Protein AF-A0A350X6A1-F1 (afdb_monomer_lite)

Sequence (383 aa):
MIKRVPILPIALLICQPALAQTPIDPLRLPEEERGSYIYTFGVNYIPDGREGFDFDREGIPFNFETFNQLINLSVSGSYSFSRNLGISVNVNPNLFIGRQKRDFTDRTETLTETNSDIGAGLSVEYRPDPGSTLDPRFSIGVAYPWTMTVQGQASLIRDPVIVLASLGYAQPLDSANSSLNLGLGAGFVANERVSFSASANYGIPIGDTNLPVTSLSFRTGYNLDDKGNQDIGLRTTLSMRGGDTRLGVGIEWGGRGIVGAQRQRTEDNNTTSAIPSQPINGATNTTEKPPSNSSATSTQLTTKEPNSSSVIGSQPNTINGNISDNNVLTGNSNAAIQQLYQRLQEKDVQIEILQQQIRELQQSIEKLRCQLPENQINCQKVP

Structure (mmCIF, N/CA/C/O backbone):
data_AF-A0A350X6A1-F1
#
_entry.id   AF-A0A350X6A1-F1
#
loop_
_atom_site.group_PDB
_atom_site.id
_atom_site.type_symbol
_atom_site.label_atom_id
_atom_site.label_alt_id
_atom_site.label_comp_id
_atom_site.label_asym_id
_atom_site.label_entity_id
_atom_site.label_seq_id
_atom_site.pdbx_PDB_ins_code
_atom_site.Cartn_x
_atom_site.Cartn_y
_atom_site.Cartn_z
_atom_site.occupancy
_atom_site.B_iso_or_equiv
_atom_site.auth_seq_id
_atom_site.auth_comp_id
_atom_site.auth_asym_id
_atom_site.auth_atom_id
_atom_site.pdbx_PDB_model_num
ATOM 1 N N . MET A 1 1 ? 29.279 28.019 -32.515 1.00 38.66 1 MET A N 1
ATOM 2 C CA . MET A 1 1 ? 29.285 27.786 -31.053 1.00 38.66 1 MET A CA 1
ATOM 3 C C . MET A 1 1 ? 27.852 27.909 -30.552 1.00 38.66 1 MET A C 1
ATOM 5 O O . MET A 1 1 ? 27.390 29.011 -30.301 1.00 38.66 1 MET A O 1
ATOM 9 N N . ILE A 1 2 ? 27.110 26.800 -30.520 1.00 32.91 2 ILE A N 1
ATOM 10 C CA . ILE A 1 2 ? 25.712 26.764 -30.069 1.00 32.91 2 ILE A CA 1
ATOM 11 C C . ILE A 1 2 ? 25.664 25.858 -28.841 1.00 32.91 2 ILE A C 1
ATOM 13 O O . ILE A 1 2 ? 26.086 24.703 -28.897 1.00 32.91 2 ILE A O 1
ATOM 17 N N . LYS A 1 3 ? 25.209 26.448 -27.730 1.00 38.09 3 LYS A N 1
ATOM 18 C CA . LYS A 1 3 ? 24.926 25.831 -26.429 1.00 38.09 3 LYS A CA 1
ATOM 19 C C . LYS A 1 3 ? 24.193 24.498 -26.604 1.00 38.09 3 LYS A C 1
ATOM 21 O O . LYS A 1 3 ? 23.094 24.480 -27.149 1.00 38.09 3 LYS A O 1
ATOM 26 N N . ARG A 1 4 ? 24.752 23.409 -26.070 1.00 28.80 4 ARG A N 1
ATOM 27 C CA . ARG A 1 4 ? 23.989 22.191 -25.773 1.00 28.80 4 ARG A CA 1
ATOM 28 C C . ARG A 1 4 ? 23.647 22.202 -24.288 1.00 28.80 4 ARG A C 1
ATOM 30 O O . ARG A 1 4 ? 24.517 22.035 -23.441 1.00 28.80 4 ARG A O 1
ATOM 37 N N . VAL A 1 5 ? 22.378 22.480 -24.009 1.00 29.59 5 VAL A N 1
ATOM 38 C CA . VAL A 1 5 ? 21.734 22.223 -22.719 1.00 29.59 5 VAL A CA 1
ATOM 39 C C . VAL A 1 5 ? 21.718 20.701 -22.534 1.00 29.59 5 VAL A C 1
ATOM 41 O O . VAL A 1 5 ? 21.298 20.008 -23.465 1.00 29.59 5 VAL A O 1
ATOM 44 N N . PRO A 1 6 ? 22.201 20.146 -21.412 1.00 31.81 6 PRO A N 1
ATOM 45 C CA . PRO A 1 6 ? 22.059 18.722 -21.163 1.00 31.81 6 PRO A CA 1
ATOM 46 C C . PRO A 1 6 ? 20.571 18.405 -20.996 1.00 31.81 6 PRO A C 1
ATOM 48 O O . PRO A 1 6 ? 19.894 18.950 -20.126 1.00 31.81 6 PRO A O 1
ATOM 51 N N . ILE A 1 7 ? 20.069 17.544 -21.880 1.00 32.41 7 ILE A N 1
ATOM 52 C CA . ILE A 1 7 ? 18.757 16.916 -21.772 1.00 32.41 7 ILE A CA 1
ATOM 53 C C . ILE A 1 7 ? 18.782 16.088 -20.487 1.00 32.41 7 ILE A C 1
ATOM 55 O O . ILE A 1 7 ? 19.495 15.089 -20.389 1.00 32.41 7 ILE A O 1
ATOM 59 N N . LEU A 1 8 ? 18.044 16.577 -19.495 1.00 25.52 8 LEU A N 1
ATOM 60 C CA . LEU A 1 8 ? 17.702 15.891 -18.259 1.00 25.52 8 LEU A CA 1
ATOM 61 C C . LEU A 1 8 ? 17.105 14.520 -18.632 1.00 25.52 8 LEU A C 1
ATOM 63 O O . LEU A 1 8 ? 16.112 14.497 -19.367 1.00 25.52 8 LEU A O 1
ATOM 67 N N . PRO A 1 9 ? 17.654 13.375 -18.192 1.00 34.06 9 PRO A N 1
ATOM 68 C CA . PRO A 1 9 ? 16.885 12.148 -18.257 1.00 34.06 9 PRO A CA 1
ATOM 69 C C . PRO A 1 9 ? 15.697 12.329 -17.312 1.00 34.06 9 PRO A C 1
ATOM 71 O O . PRO A 1 9 ? 15.865 12.632 -16.131 1.00 34.06 9 PRO A O 1
ATOM 74 N N . ILE A 1 10 ? 14.496 12.206 -17.869 1.00 32.31 10 ILE A N 1
ATOM 75 C CA . ILE A 1 10 ? 13.237 12.128 -17.137 1.00 32.31 10 ILE A CA 1
ATOM 76 C C . ILE A 1 10 ? 13.318 10.856 -16.288 1.00 32.31 10 ILE A C 1
ATOM 78 O O . ILE A 1 10 ? 12.941 9.769 -16.718 1.00 32.31 10 ILE A O 1
ATOM 82 N N . ALA A 1 11 ? 13.879 10.985 -15.088 1.00 26.45 11 ALA A N 1
ATOM 83 C CA . ALA A 1 11 ? 13.626 10.071 -13.995 1.00 26.45 11 ALA A CA 1
ATOM 84 C C . ALA A 1 11 ? 12.170 10.316 -13.601 1.00 26.45 11 ALA A C 1
ATOM 86 O O . ALA A 1 11 ? 11.858 11.220 -12.825 1.00 26.45 11 ALA A O 1
ATOM 87 N N . LEU A 1 12 ? 11.267 9.568 -14.233 1.00 26.41 12 LEU A N 1
ATOM 88 C CA . LEU A 1 12 ? 9.874 9.492 -13.835 1.00 26.41 12 LEU A CA 1
ATOM 89 C C . LEU A 1 12 ? 9.858 8.800 -12.465 1.00 26.41 12 LEU A C 1
ATOM 91 O O . LEU A 1 12 ? 9.715 7.584 -12.363 1.00 26.41 12 LEU A O 1
ATOM 95 N N . LEU A 1 13 ? 10.106 9.576 -11.408 1.00 27.39 13 LEU A N 1
ATOM 96 C CA . LEU A 1 13 ? 9.878 9.163 -10.035 1.00 27.39 13 LEU A CA 1
ATOM 97 C C . LEU A 1 13 ? 8.402 8.793 -9.939 1.00 27.39 13 LEU A C 1
ATOM 99 O O . LEU A 1 13 ? 7.516 9.646 -9.979 1.00 27.39 13 LEU A O 1
ATOM 103 N N . ILE A 1 14 ? 8.143 7.492 -9.850 1.00 30.75 14 ILE A N 1
ATOM 104 C CA . ILE A 1 14 ? 6.834 6.933 -9.537 1.00 30.75 14 ILE A CA 1
ATOM 105 C C . ILE A 1 14 ? 6.593 7.206 -8.047 1.00 30.75 14 ILE A C 1
ATOM 107 O O . ILE A 1 14 ? 6.605 6.305 -7.215 1.00 30.75 14 ILE A O 1
ATOM 111 N N . CYS A 1 15 ? 6.393 8.473 -7.696 1.00 28.50 15 CYS A N 1
ATOM 112 C CA . CYS A 1 15 ? 5.805 8.850 -6.424 1.00 28.50 15 CYS A CA 1
ATOM 113 C C . CYS A 1 15 ? 4.325 8.507 -6.514 1.00 28.50 15 CYS A C 1
ATOM 115 O O . CYS A 1 15 ? 3.530 9.229 -7.114 1.00 28.50 15 CYS A O 1
ATOM 117 N N . GLN A 1 16 ? 3.953 7.340 -5.993 1.00 35.22 16 GLN A N 1
ATOM 118 C CA . GLN A 1 16 ? 2.545 7.026 -5.825 1.00 35.22 16 GLN A CA 1
ATOM 119 C C . GLN A 1 16 ? 1.976 7.939 -4.729 1.00 35.22 16 GLN A C 1
ATOM 121 O O . GLN A 1 16 ? 2.474 7.892 -3.606 1.00 35.22 16 GLN A O 1
ATOM 126 N N . PRO A 1 17 ? 0.899 8.703 -4.982 1.00 31.36 17 PRO A N 1
ATOM 127 C CA . PRO A 1 17 ? 0.221 9.484 -3.945 1.00 31.36 17 PRO A CA 1
ATOM 128 C C . PRO A 1 17 ? -0.572 8.612 -2.944 1.00 31.36 17 PRO A C 1
ATOM 130 O O . PRO A 1 17 ? -1.414 9.115 -2.207 1.00 31.36 17 PRO A O 1
ATOM 133 N N . ALA A 1 18 ? -0.299 7.303 -2.870 1.00 38.00 18 ALA A N 1
ATOM 134 C CA . ALA A 1 18 ? -0.930 6.372 -1.933 1.00 38.00 18 ALA A CA 1
ATOM 135 C C . ALA A 1 18 ? -0.368 6.468 -0.496 1.00 38.00 18 ALA A C 1
ATOM 137 O O . ALA A 1 18 ? -0.810 5.745 0.390 1.00 38.00 18 ALA A O 1
ATOM 138 N N . LEU A 1 19 ? 0.605 7.352 -0.243 1.00 41.72 19 LEU A N 1
ATOM 139 C CA . LEU A 1 19 ? 1.431 7.348 0.971 1.00 41.72 19 LEU A CA 1
ATOM 140 C C . LEU A 1 19 ? 0.752 7.850 2.257 1.00 41.72 19 LEU A C 1
ATOM 142 O O . LEU A 1 19 ? 1.356 7.720 3.317 1.00 41.72 19 LEU A O 1
ATOM 146 N N . ALA A 1 20 ? -0.474 8.374 2.195 1.00 31.67 20 ALA A N 1
ATOM 147 C CA . ALA A 1 20 ? -1.267 8.721 3.385 1.00 31.67 20 ALA A CA 1
ATOM 148 C C . ALA A 1 20 ? -2.629 8.007 3.450 1.00 31.67 20 ALA A C 1
ATOM 150 O O . ALA A 1 20 ? -3.416 8.267 4.359 1.00 31.67 20 ALA A O 1
ATOM 151 N N . GLN A 1 21 ? -2.910 7.087 2.520 1.00 43.50 21 GLN A N 1
ATOM 152 C CA . GLN A 1 21 ? -4.061 6.200 2.666 1.00 43.50 21 GLN A CA 1
ATOM 153 C C . GLN A 1 21 ? -3.666 5.057 3.587 1.00 43.50 21 GLN A C 1
ATOM 155 O O . GLN A 1 21 ? -2.701 4.335 3.328 1.00 43.50 21 GLN A O 1
ATOM 160 N N . THR A 1 22 ? -4.413 4.894 4.674 1.00 51.16 22 THR A N 1
ATOM 161 C CA . THR A 1 22 ? -4.293 3.693 5.488 1.00 51.16 22 THR A CA 1
ATOM 162 C C . THR A 1 22 ? -4.643 2.494 4.602 1.00 51.16 22 THR A C 1
ATOM 164 O O . THR A 1 22 ? -5.675 2.514 3.922 1.00 51.16 22 THR A O 1
ATOM 167 N N . PRO A 1 23 ? -3.785 1.456 4.535 1.00 50.38 23 PRO A N 1
ATOM 168 C CA . PRO A 1 23 ? -4.122 0.246 3.808 1.00 50.38 23 PRO A CA 1
ATOM 169 C C . PRO A 1 23 ? -5.481 -0.270 4.277 1.00 50.38 23 PRO A C 1
ATOM 171 O O . PRO A 1 23 ? -5.715 -0.412 5.478 1.00 50.38 23 PRO A O 1
ATOM 174 N N . ILE A 1 24 ? -6.375 -0.535 3.325 1.00 51.38 24 ILE A N 1
ATOM 175 C CA . ILE A 1 24 ? -7.687 -1.108 3.614 1.00 51.38 24 ILE A CA 1
ATOM 176 C C . ILE A 1 24 ? -7.460 -2.520 4.147 1.00 51.38 24 ILE A C 1
ATOM 178 O O . ILE A 1 24 ? -7.154 -3.442 3.384 1.00 51.38 24 ILE A O 1
ATOM 182 N N . ASP A 1 25 ? -7.597 -2.678 5.458 1.00 58.38 25 ASP A N 1
ATOM 183 C CA . ASP A 1 25 ? -7.639 -3.972 6.119 1.00 58.38 25 ASP A CA 1
ATOM 184 C C . ASP A 1 25 ? -9.021 -4.149 6.758 1.00 58.38 25 ASP A C 1
ATOM 186 O O . ASP A 1 25 ? -9.282 -3.580 7.820 1.00 58.38 25 ASP A O 1
ATOM 190 N N . PRO A 1 26 ? -9.928 -4.915 6.126 1.00 54.31 26 PRO A N 1
ATOM 191 C CA . PRO A 1 26 ? -11.288 -5.108 6.625 1.00 54.31 26 PRO A CA 1
ATOM 192 C C . PRO A 1 26 ? -11.324 -5.869 7.960 1.00 54.31 26 PRO A C 1
ATOM 194 O O . PRO A 1 26 ? -12.381 -5.980 8.562 1.00 54.31 26 PRO A O 1
ATOM 197 N N . LEU A 1 27 ? -10.187 -6.389 8.435 1.00 56.50 27 LEU A N 1
ATOM 198 C CA . LEU A 1 27 ? -10.055 -7.071 9.723 1.00 56.50 27 LEU A CA 1
ATOM 199 C C . LEU A 1 27 ? -9.595 -6.144 10.862 1.00 56.50 27 LEU A C 1
ATOM 201 O O . LEU A 1 27 ? -9.400 -6.604 11.994 1.00 56.50 27 LEU A O 1
ATOM 205 N N . ARG A 1 28 ? -9.416 -4.839 10.607 1.00 58.69 28 ARG A N 1
ATOM 206 C CA . ARG A 1 28 ? -9.297 -3.860 11.695 1.00 58.69 28 ARG A CA 1
ATOM 207 C C . ARG A 1 28 ? -10.612 -3.853 12.473 1.00 58.69 28 ARG A C 1
ATOM 209 O O . ARG A 1 28 ? -11.666 -3.544 11.929 1.00 58.69 28 ARG A O 1
ATOM 216 N N . LEU A 1 29 ? -10.533 -4.258 13.741 1.00 56.53 29 LEU A N 1
ATOM 217 C CA . LEU A 1 29 ? -11.692 -4.361 14.619 1.00 56.53 29 LEU A CA 1
ATOM 218 C C . LEU A 1 29 ? -12.377 -2.987 14.784 1.00 56.53 29 LEU A C 1
ATOM 220 O O . LEU A 1 29 ? -11.699 -1.959 14.840 1.00 56.53 29 LEU A O 1
ATOM 224 N N . PRO A 1 30 ? -13.711 -2.967 14.916 1.00 50.19 30 PRO A N 1
ATOM 225 C CA . PRO A 1 30 ? -14.491 -1.752 15.173 1.00 50.19 30 PRO A CA 1
ATOM 226 C C . PRO A 1 30 ? -14.257 -1.163 16.576 1.00 50.19 30 PRO A C 1
ATOM 228 O O . PRO A 1 30 ? -14.405 0.046 16.771 1.00 50.19 30 PRO A O 1
ATOM 231 N N . GLU A 1 31 ? -13.871 -1.969 17.567 1.00 56.78 31 GLU A N 1
ATOM 232 C CA . GLU A 1 31 ? -13.735 -1.522 18.958 1.00 56.78 31 GLU A CA 1
ATOM 233 C C . GLU A 1 31 ? -12.305 -1.065 19.267 1.00 56.78 31 GLU A C 1
ATOM 235 O O . GLU A 1 31 ? -11.496 -1.766 19.869 1.00 56.78 31 GLU A O 1
ATOM 240 N N . GLU A 1 32 ? -11.993 0.156 18.837 1.00 68.06 32 GLU A N 1
ATOM 241 C CA . GLU A 1 32 ? -10.807 0.878 19.296 1.00 68.06 32 GLU A CA 1
ATOM 242 C C . GLU A 1 32 ? -11.160 1.623 20.584 1.00 68.06 32 GLU A C 1
ATOM 244 O O . GLU A 1 32 ? -11.843 2.655 20.587 1.00 68.06 32 GLU A O 1
ATOM 249 N N . GLU A 1 33 ? -10.746 1.055 21.710 1.00 79.31 33 GLU A N 1
ATOM 250 C CA . GLU A 1 33 ? -10.874 1.711 23.001 1.00 79.31 33 GLU A CA 1
ATOM 251 C C . GLU A 1 33 ? -9.844 2.831 23.161 1.00 79.31 33 GLU A C 1
ATOM 253 O O . GLU A 1 33 ? -8.812 2.890 22.492 1.00 79.31 33 GLU A O 1
ATOM 258 N N . ARG A 1 34 ? -10.104 3.745 24.097 1.00 86.94 34 ARG A N 1
ATOM 259 C CA . ARG A 1 34 ? -9.129 4.778 24.444 1.00 86.94 34 ARG A CA 1
ATOM 260 C C . ARG A 1 34 ? -7.802 4.125 24.840 1.00 86.94 34 ARG A C 1
ATOM 262 O O . ARG A 1 34 ? -7.763 3.317 25.761 1.00 86.94 34 ARG A O 1
ATOM 269 N N . GLY A 1 35 ? -6.723 4.551 24.193 1.00 87.19 35 GLY A N 1
ATOM 270 C CA . GLY A 1 35 ? -5.387 4.014 24.424 1.00 87.19 35 GLY A CA 1
ATOM 271 C C . GLY A 1 35 ? -5.057 2.792 23.572 1.00 87.19 35 GLY A C 1
ATOM 272 O O . GLY A 1 35 ? -3.969 2.240 23.747 1.00 87.19 35 GLY A O 1
ATOM 273 N N . SER A 1 36 ? -5.939 2.362 22.661 1.00 89.44 36 SER A N 1
ATOM 274 C CA . SER A 1 36 ? -5.598 1.302 21.719 1.00 89.44 36 SER A CA 1
ATOM 275 C C . SER A 1 36 ? -4.490 1.750 20.773 1.00 89.44 36 SER A C 1
ATOM 277 O O . SER A 1 36 ? -4.488 2.880 20.281 1.00 89.44 36 SER A O 1
ATOM 279 N N . TYR A 1 37 ? -3.556 0.848 20.504 1.00 91.06 37 TYR A N 1
ATOM 280 C CA . TYR A 1 37 ? -2.517 1.034 19.508 1.00 91.06 37 TYR A CA 1
ATOM 281 C C . TYR A 1 37 ? -2.453 -0.171 18.580 1.00 91.06 37 TYR A C 1
ATOM 283 O O . TYR A 1 37 ? -2.750 -1.298 18.981 1.00 91.06 37 TYR A O 1
ATOM 291 N N . ILE A 1 38 ? -2.041 0.083 17.344 1.00 90.50 38 ILE A N 1
ATOM 292 C CA . ILE A 1 38 ? -1.757 -0.935 16.335 1.00 90.50 38 ILE A CA 1
ATOM 293 C C . ILE A 1 38 ? -0.423 -0.568 15.706 1.00 90.50 38 ILE A C 1
ATOM 295 O O . ILE A 1 38 ? -0.179 0.604 15.432 1.00 90.50 38 ILE A O 1
ATOM 299 N N . TYR A 1 39 ? 0.434 -1.547 15.463 1.00 92.94 39 TYR A N 1
ATOM 300 C CA . TYR A 1 39 ? 1.634 -1.374 14.660 1.00 92.94 39 TYR A CA 1
ATOM 301 C C . TYR A 1 39 ? 1.718 -2.469 13.606 1.00 92.94 39 TYR A C 1
ATOM 303 O O . TYR A 1 39 ? 1.189 -3.568 13.777 1.00 92.94 39 TYR A O 1
ATOM 311 N N . THR A 1 40 ? 2.381 -2.167 12.498 1.00 93.06 40 THR A N 1
ATOM 312 C CA . THR A 1 40 ? 2.631 -3.135 11.433 1.00 93.06 40 THR A CA 1
ATOM 313 C C . THR A 1 40 ? 3.986 -2.863 10.810 1.00 93.06 40 THR A C 1
ATOM 315 O O . THR A 1 40 ? 4.277 -1.742 10.392 1.00 93.06 40 THR A O 1
ATOM 318 N N . PHE A 1 41 ? 4.800 -3.905 10.744 1.00 96.12 41 PHE A N 1
ATOM 319 C CA . PHE A 1 41 ? 6.013 -3.967 9.949 1.00 96.12 41 PHE A CA 1
ATOM 320 C C . PHE A 1 41 ? 5.737 -4.825 8.717 1.00 96.12 41 PHE A C 1
ATOM 322 O O . PHE A 1 41 ? 5.071 -5.850 8.822 1.00 96.12 41 PHE A O 1
ATOM 329 N N . GLY A 1 42 ? 6.245 -4.439 7.557 1.00 95.56 42 GLY A N 1
ATOM 330 C CA . GLY A 1 42 ? 6.026 -5.180 6.326 1.00 95.56 42 GLY A CA 1
ATOM 331 C C . GLY A 1 42 ? 7.202 -5.086 5.374 1.00 95.56 42 GLY A C 1
ATOM 332 O O . GLY A 1 42 ? 7.925 -4.089 5.344 1.00 95.56 42 GLY A O 1
ATOM 333 N N . VAL A 1 43 ? 7.376 -6.145 4.594 1.00 96.75 43 VAL A N 1
ATOM 334 C CA . VAL A 1 43 ? 8.306 -6.208 3.468 1.00 96.75 43 VAL A CA 1
ATOM 335 C C . VAL A 1 43 ? 7.530 -6.725 2.275 1.00 96.75 43 VAL A C 1
ATOM 337 O O . VAL A 1 43 ? 6.910 -7.780 2.362 1.00 96.75 43 VAL A O 1
ATOM 340 N N . ASN A 1 44 ? 7.567 -6.003 1.165 1.00 94.94 44 ASN A N 1
ATOM 341 C CA . ASN A 1 44 ? 6.884 -6.360 -0.068 1.00 94.94 44 ASN A CA 1
ATOM 342 C C . ASN A 1 44 ? 7.875 -6.365 -1.232 1.00 94.94 44 ASN A C 1
ATOM 344 O O . ASN A 1 44 ? 8.683 -5.448 -1.374 1.00 94.94 44 ASN A O 1
ATOM 348 N N . TYR A 1 45 ? 7.800 -7.396 -2.064 1.00 96.25 45 TYR A N 1
ATOM 349 C CA . TYR A 1 45 ? 8.639 -7.591 -3.236 1.00 96.25 45 TYR A CA 1
ATOM 350 C C . TYR A 1 45 ? 7.765 -7.652 -4.485 1.00 96.25 45 TYR A C 1
ATOM 352 O O . TYR A 1 45 ? 6.860 -8.482 -4.582 1.00 96.25 45 TYR A O 1
ATOM 360 N N . ILE A 1 46 ? 8.037 -6.763 -5.436 1.00 95.75 46 ILE A N 1
ATOM 361 C CA . ILE A 1 46 ? 7.311 -6.643 -6.700 1.00 95.75 46 ILE A CA 1
ATOM 362 C C . ILE A 1 46 ? 8.332 -6.785 -7.836 1.00 95.75 46 ILE A C 1
ATOM 364 O O . ILE A 1 46 ? 9.003 -5.804 -8.179 1.00 95.75 46 ILE A O 1
ATOM 368 N N . PRO A 1 47 ? 8.503 -7.993 -8.398 1.00 94.69 47 PRO A N 1
ATOM 369 C CA . PRO A 1 47 ? 9.263 -8.173 -9.622 1.00 94.69 47 PRO A CA 1
ATOM 370 C C . PRO A 1 47 ? 8.465 -7.671 -10.830 1.00 94.69 47 PRO A C 1
ATOM 372 O O . PRO A 1 47 ? 7.239 -7.773 -10.882 1.00 94.69 47 PRO A O 1
ATOM 375 N N . ASP A 1 48 ? 9.179 -7.158 -11.821 1.00 93.00 48 ASP A N 1
ATOM 376 C CA . ASP A 1 48 ? 8.629 -6.758 -13.111 1.00 93.00 48 ASP A CA 1
ATOM 377 C C . ASP A 1 48 ? 9.638 -7.096 -14.211 1.00 93.00 48 ASP A C 1
ATOM 379 O O . ASP A 1 48 ? 10.851 -7.001 -14.013 1.00 93.00 48 ASP A O 1
ATOM 383 N N . GLY A 1 49 ? 9.144 -7.532 -15.361 1.00 91.81 49 GLY A N 1
ATOM 384 C CA . GLY A 1 49 ? 9.962 -8.049 -16.445 1.00 91.81 49 GLY A CA 1
ATOM 385 C C . GLY A 1 49 ? 9.370 -7.653 -17.782 1.00 91.81 49 GLY A C 1
ATOM 386 O O . GLY A 1 49 ? 8.166 -7.780 -17.991 1.00 91.81 49 GLY A O 1
ATOM 387 N N . ARG A 1 50 ? 10.213 -7.172 -18.690 1.00 92.25 50 ARG A N 1
ATOM 388 C CA . ARG A 1 50 ? 9.800 -6.844 -20.054 1.00 92.25 50 ARG A CA 1
ATOM 389 C C . ARG A 1 50 ? 10.901 -7.181 -21.036 1.00 92.25 50 ARG A C 1
ATOM 391 O O . ARG A 1 50 ? 12.074 -6.936 -20.767 1.00 92.25 50 ARG A O 1
ATOM 398 N N . GLU A 1 51 ? 10.500 -7.651 -22.198 1.00 94.62 51 GLU A N 1
ATOM 399 C CA . GLU A 1 51 ? 11.374 -7.812 -23.347 1.00 94.62 51 GLU A CA 1
ATOM 400 C C . GLU A 1 51 ? 10.840 -6.994 -24.514 1.00 94.62 51 GLU A C 1
ATOM 402 O O . GLU A 1 51 ? 9.655 -6.650 -24.569 1.00 94.62 51 GLU A O 1
ATOM 407 N N . GLY A 1 52 ? 11.723 -6.637 -25.430 1.00 94.56 52 GLY A N 1
ATOM 408 C CA . GLY A 1 52 ? 11.321 -5.886 -26.599 1.00 94.56 52 GLY A CA 1
ATOM 409 C C . GLY A 1 52 ? 12.484 -5.524 -27.492 1.00 94.56 52 GLY A C 1
ATOM 410 O O . GLY A 1 52 ? 13.587 -6.056 -27.383 1.00 94.56 52 GLY A O 1
ATOM 411 N N . PHE A 1 53 ? 12.200 -4.588 -28.382 1.00 95.19 53 PHE A N 1
ATOM 412 C CA . PHE A 1 53 ? 13.119 -4.096 -29.386 1.00 95.19 53 PHE A CA 1
ATOM 413 C C . PHE A 1 53 ? 13.121 -2.573 -29.346 1.00 95.19 53 PHE A C 1
ATOM 415 O O . PHE A 1 53 ? 12.057 -1.958 -29.238 1.00 95.19 53 PHE A O 1
ATOM 422 N N . ASP A 1 54 ? 14.304 -1.979 -29.404 1.00 95.00 54 ASP A N 1
ATOM 423 C CA . ASP A 1 54 ? 14.488 -0.532 -29.359 1.00 95.00 54 ASP A CA 1
ATOM 424 C C . ASP A 1 54 ? 15.717 -0.127 -30.191 1.00 95.00 54 ASP A C 1
ATOM 426 O O . ASP A 1 54 ? 16.441 -0.975 -30.719 1.00 95.00 54 ASP A O 1
ATOM 430 N N . PHE A 1 55 ? 15.942 1.174 -30.331 1.00 93.75 55 PHE A N 1
ATOM 431 C CA . PHE A 1 55 ? 17.079 1.743 -31.047 1.00 93.75 55 PHE A CA 1
ATOM 432 C C . PHE A 1 55 ? 17.924 2.584 -30.098 1.00 93.75 55 PHE A C 1
ATOM 434 O O . PHE A 1 55 ? 17.405 3.310 -29.247 1.00 93.75 55 PHE A O 1
ATOM 441 N N . ASP A 1 56 ? 19.245 2.498 -30.221 1.00 90.56 56 ASP A N 1
ATOM 442 C CA . ASP A 1 56 ? 20.125 3.321 -29.398 1.00 90.56 56 ASP A CA 1
ATOM 443 C C . ASP A 1 56 ? 20.170 4.777 -29.899 1.00 90.56 56 ASP A C 1
ATOM 445 O O . ASP A 1 56 ? 19.504 5.168 -30.861 1.00 90.56 56 ASP A O 1
ATOM 449 N N . ARG A 1 57 ? 20.971 5.620 -29.237 1.00 89.62 57 ARG A N 1
ATOM 450 C CA . ARG A 1 57 ? 21.114 7.038 -29.619 1.00 89.62 57 ARG A CA 1
ATOM 451 C C . ARG A 1 57 ? 21.716 7.234 -31.014 1.00 89.62 57 ARG A C 1
ATOM 453 O O . ARG A 1 57 ? 21.590 8.326 -31.565 1.00 89.62 57 ARG A O 1
ATOM 460 N N . GLU A 1 58 ? 22.384 6.219 -31.544 1.00 92.44 58 GLU A N 1
ATOM 461 C CA . GLU A 1 58 ? 23.011 6.194 -32.865 1.00 92.44 58 GLU A CA 1
ATOM 462 C C . GLU A 1 58 ? 22.078 5.558 -33.914 1.00 92.44 58 GLU A C 1
ATOM 464 O O . GLU A 1 58 ? 22.404 5.536 -35.100 1.00 92.44 58 GLU A O 1
ATOM 469 N N . GLY A 1 59 ? 20.884 5.115 -33.502 1.00 91.75 59 GLY A N 1
ATOM 470 C CA . GLY A 1 59 ? 19.894 4.461 -34.353 1.00 91.75 59 GLY A CA 1
ATOM 471 C C . GLY A 1 59 ? 20.177 2.977 -34.586 1.00 91.75 59 GLY A C 1
ATOM 472 O O . GLY A 1 59 ? 19.576 2.384 -35.482 1.00 91.75 59 GLY A O 1
ATOM 473 N N . ILE A 1 60 ? 21.083 2.371 -33.815 1.00 93.50 60 ILE A N 1
ATOM 474 C CA . ILE A 1 60 ? 21.418 0.953 -33.930 1.00 93.50 60 ILE A CA 1
ATOM 475 C C . ILE A 1 60 ? 20.328 0.139 -33.223 1.00 93.50 60 ILE A C 1
ATOM 477 O O . ILE A 1 60 ? 20.057 0.379 -32.043 1.00 93.50 60 ILE A O 1
ATOM 481 N N . PRO A 1 61 ? 19.696 -0.819 -33.920 1.00 95.88 61 PRO A N 1
ATOM 482 C CA . PRO A 1 61 ? 18.671 -1.659 -33.323 1.00 95.88 61 PRO A CA 1
ATOM 483 C C . PRO A 1 61 ? 19.263 -2.634 -32.300 1.00 95.88 61 PRO A C 1
ATOM 485 O O . PRO A 1 61 ? 20.313 -3.238 -32.540 1.00 95.88 61 PRO A O 1
ATOM 488 N N . PHE A 1 62 ? 18.553 -2.843 -31.195 1.00 95.12 62 PHE A N 1
ATOM 489 C CA . PHE A 1 62 ? 18.879 -3.859 -30.200 1.00 95.12 62 PHE A CA 1
ATOM 490 C C . PHE A 1 62 ? 17.623 -4.507 -29.620 1.00 95.12 62 PHE A C 1
ATOM 492 O O . PHE A 1 62 ? 16.581 -3.869 -29.454 1.00 95.12 62 PHE A O 1
ATOM 499 N N . ASN A 1 63 ? 17.741 -5.784 -29.264 1.00 96.94 63 ASN A N 1
ATOM 500 C CA . ASN A 1 63 ? 16.763 -6.436 -28.399 1.00 96.94 63 ASN A CA 1
ATOM 501 C C . ASN A 1 63 ? 17.110 -6.113 -26.949 1.00 96.94 63 ASN A C 1
ATOM 503 O O . ASN A 1 63 ? 18.288 -6.059 -26.590 1.00 96.94 63 ASN A O 1
ATOM 507 N N . PHE A 1 64 ? 16.110 -5.914 -26.101 1.00 95.62 64 PHE A N 1
ATOM 508 C CA . PHE A 1 64 ? 16.336 -5.717 -24.679 1.00 95.62 64 PHE A CA 1
ATOM 509 C C . PHE A 1 64 ? 15.531 -6.687 -23.835 1.00 95.62 64 PHE A C 1
ATOM 511 O O . PHE A 1 64 ? 14.388 -7.006 -24.145 1.00 95.62 64 PHE A O 1
ATOM 518 N N . GLU A 1 65 ? 16.122 -7.061 -22.709 1.00 96.31 65 GLU A N 1
ATOM 519 C CA . GLU A 1 65 ? 15.471 -7.753 -21.607 1.00 96.31 65 GLU A CA 1
ATOM 520 C C . GLU A 1 65 ? 15.676 -6.892 -20.362 1.00 96.31 65 GLU A C 1
ATOM 522 O O . GLU A 1 65 ? 16.805 -6.581 -19.977 1.00 96.31 65 GLU A O 1
ATOM 527 N N . THR A 1 66 ? 14.586 -6.425 -19.762 1.00 94.62 66 THR A N 1
ATOM 528 C CA . THR A 1 66 ? 14.615 -5.658 -18.517 1.00 94.62 66 THR A CA 1
ATOM 529 C C . THR A 1 66 ? 14.026 -6.496 -17.402 1.00 94.62 66 THR A C 1
ATOM 531 O O . THR A 1 66 ? 12.903 -6.979 -17.524 1.00 94.62 66 THR A O 1
ATOM 534 N N . PHE A 1 67 ? 14.749 -6.590 -16.294 1.00 95.56 67 PHE A N 1
ATOM 535 C CA . PHE A 1 67 ? 14.273 -7.159 -15.049 1.00 95.56 67 PHE A CA 1
ATOM 536 C C . PHE A 1 67 ? 14.388 -6.119 -13.940 1.00 95.56 67 PHE A C 1
ATOM 538 O O . PHE A 1 67 ? 15.480 -5.654 -13.607 1.00 95.56 67 PHE A O 1
ATOM 545 N N . ASN A 1 68 ? 13.247 -5.759 -13.373 1.00 94.94 68 ASN A N 1
ATOM 546 C CA . ASN A 1 68 ? 13.108 -4.760 -12.334 1.00 94.94 68 ASN A CA 1
ATOM 547 C C . ASN A 1 68 ? 12.657 -5.424 -11.037 1.00 94.94 68 ASN A C 1
ATOM 549 O O . ASN A 1 68 ? 11.794 -6.299 -11.022 1.00 94.94 68 ASN A O 1
ATOM 553 N N . GLN A 1 69 ? 13.230 -4.968 -9.935 1.00 94.62 69 GLN A N 1
ATOM 554 C CA . GLN A 1 69 ? 12.913 -5.424 -8.594 1.00 94.62 69 GLN A CA 1
ATOM 555 C C . GLN A 1 69 ? 12.566 -4.213 -7.751 1.00 94.62 69 GLN A C 1
ATOM 557 O O . GLN A 1 69 ? 13.399 -3.326 -7.569 1.00 94.62 69 GLN A O 1
ATOM 562 N N . LEU A 1 70 ? 11.348 -4.185 -7.226 1.00 94.81 70 LEU A N 1
ATOM 563 C CA . LEU A 1 70 ? 10.932 -3.183 -6.262 1.00 94.81 70 LEU A CA 1
ATOM 564 C C . LEU A 1 70 ? 10.745 -3.849 -4.900 1.00 94.81 70 LEU A C 1
ATOM 566 O O . LEU A 1 70 ? 9.897 -4.724 -4.734 1.00 94.81 70 LEU A O 1
ATOM 570 N N . ILE A 1 71 ? 11.538 -3.418 -3.926 1.00 95.81 71 ILE A N 1
ATOM 571 C CA . ILE A 1 71 ? 11.438 -3.825 -2.526 1.00 95.81 71 ILE A CA 1
ATOM 572 C C . ILE A 1 71 ? 10.867 -2.640 -1.753 1.00 95.81 71 ILE A C 1
ATOM 574 O O . ILE A 1 71 ? 11.447 -1.558 -1.747 1.00 95.81 71 ILE A O 1
ATOM 578 N N . ASN A 1 72 ? 9.710 -2.829 -1.133 1.00 93.25 72 ASN A N 1
ATOM 579 C CA . ASN A 1 72 ? 9.077 -1.865 -0.239 1.00 93.25 72 ASN A CA 1
ATOM 580 C C . ASN A 1 72 ? 9.205 -2.389 1.186 1.00 93.25 72 ASN A C 1
ATOM 582 O O . ASN A 1 72 ? 8.747 -3.490 1.490 1.00 93.25 72 ASN A O 1
ATOM 586 N N . LEU A 1 73 ? 9.804 -1.596 2.058 1.00 95.19 73 LEU A N 1
ATOM 587 C CA . LEU A 1 73 ? 9.691 -1.771 3.497 1.00 95.19 73 LEU A CA 1
ATOM 588 C C . LEU A 1 73 ? 8.557 -0.865 3.969 1.00 95.19 73 LEU A C 1
ATOM 590 O O . LEU A 1 73 ? 8.386 0.226 3.437 1.00 95.19 73 LEU A O 1
ATOM 594 N N . SER A 1 74 ? 7.778 -1.294 4.951 1.00 93.06 74 SER A N 1
ATOM 595 C CA . SER A 1 74 ? 6.705 -0.480 5.518 1.00 93.06 74 SER A CA 1
ATOM 596 C C . SER A 1 74 ? 6.697 -0.602 7.028 1.00 93.06 74 SER A C 1
ATOM 598 O O . SER A 1 74 ? 6.658 -1.706 7.567 1.00 93.06 74 SER A O 1
ATOM 600 N N . VAL A 1 75 ? 6.691 0.531 7.711 1.00 95.00 75 VAL A N 1
ATOM 601 C CA . VAL A 1 75 ? 6.472 0.623 9.152 1.00 95.00 75 VAL A CA 1
ATOM 602 C C . VAL A 1 75 ? 5.286 1.538 9.354 1.00 95.00 75 VAL A C 1
ATOM 604 O O . VAL A 1 75 ? 5.288 2.666 8.872 1.00 95.00 75 VAL A O 1
ATOM 607 N N . SER A 1 76 ? 4.268 1.072 10.058 1.00 93.38 76 SER A N 1
ATOM 608 C CA . SER A 1 76 ? 3.114 1.894 10.396 1.00 93.38 76 SER A CA 1
ATOM 609 C C . SER A 1 76 ? 2.705 1.695 11.842 1.00 93.38 76 SER A C 1
ATOM 611 O O . SER A 1 76 ? 2.933 0.639 12.435 1.00 93.38 76 SER A O 1
ATOM 613 N N . GLY A 1 77 ? 2.119 2.738 12.410 1.00 92.38 77 GLY A N 1
ATOM 614 C CA . GLY A 1 77 ? 1.587 2.740 13.757 1.00 92.38 77 GLY A CA 1
ATOM 615 C C . GLY A 1 77 ? 0.369 3.640 13.833 1.00 92.38 77 GLY A C 1
ATOM 616 O O . GLY A 1 77 ? 0.345 4.703 13.220 1.00 92.38 77 GLY A O 1
ATOM 617 N N . SER A 1 78 ? -0.639 3.229 14.587 1.00 92.31 78 SER A N 1
ATOM 618 C CA . SER A 1 78 ? -1.799 4.054 14.896 1.00 92.31 78 SER A CA 1
ATOM 619 C C . SER A 1 78 ? -2.108 4.021 16.382 1.00 92.31 78 SER A C 1
ATOM 621 O O . SER A 1 78 ? -1.880 3.013 17.050 1.00 92.31 78 SER A O 1
ATOM 623 N N . TYR A 1 79 ? -2.616 5.136 16.892 1.00 92.56 79 TYR A N 1
ATOM 624 C CA . TYR A 1 79 ? -2.982 5.314 18.289 1.00 92.56 79 TYR A CA 1
ATOM 625 C C . TYR A 1 79 ? -4.332 6.018 18.397 1.00 92.56 79 TYR A C 1
ATOM 627 O O . TYR A 1 79 ? -4.534 7.075 17.793 1.00 92.56 79 TYR A O 1
ATOM 635 N N . SER A 1 80 ? -5.233 5.458 19.198 1.00 92.31 80 SER A N 1
ATOM 636 C CA . SER A 1 80 ? -6.589 5.976 19.386 1.00 92.31 80 SER A CA 1
ATOM 637 C C . SER A 1 80 ? -6.660 6.731 20.714 1.00 92.31 80 SER A C 1
ATOM 639 O O . SER A 1 80 ? -6.604 6.155 21.805 1.00 92.31 80 SER A O 1
ATOM 641 N N . PHE A 1 81 ? -6.764 8.060 20.642 1.00 91.06 81 PHE A N 1
ATOM 642 C CA . PHE A 1 81 ? -6.868 8.925 21.825 1.00 91.06 81 PHE A CA 1
ATOM 643 C C . PHE A 1 81 ? -8.215 8.770 22.532 1.00 91.06 81 PHE A C 1
ATOM 645 O O . PHE A 1 81 ? -8.319 8.961 23.746 1.00 91.06 81 PHE A O 1
ATOM 652 N N . SER A 1 82 ? -9.250 8.457 21.760 1.00 90.38 82 SER A N 1
ATOM 653 C CA . SER A 1 82 ? -10.611 8.189 22.205 1.00 90.38 82 SER A CA 1
ATOM 654 C C . SER A 1 82 ? -11.287 7.252 21.201 1.00 90.38 82 SER A C 1
ATOM 656 O O . SER A 1 82 ? -10.703 6.916 20.175 1.00 90.38 82 SER A O 1
ATOM 658 N N . ARG A 1 83 ? -12.548 6.888 21.454 1.00 87.38 83 ARG A N 1
ATOM 659 C CA . ARG A 1 83 ? -13.363 6.123 20.494 1.00 87.38 83 ARG A CA 1
ATOM 660 C C . ARG A 1 83 ? -13.624 6.876 19.182 1.00 87.38 83 ARG A C 1
ATOM 662 O O . ARG A 1 83 ? -14.018 6.267 18.196 1.00 87.38 83 ARG A O 1
ATOM 669 N N . ASN A 1 84 ? -13.437 8.197 19.177 1.00 91.88 84 ASN A N 1
ATOM 670 C CA . ASN A 1 84 ? -13.783 9.070 18.059 1.00 91.88 84 ASN A CA 1
ATOM 671 C C . ASN A 1 84 ? -12.566 9.648 17.338 1.00 91.88 84 ASN A C 1
ATOM 673 O O . ASN A 1 84 ? -12.739 10.226 16.273 1.00 91.88 84 ASN A O 1
ATOM 677 N N . LEU A 1 85 ? -11.368 9.574 17.921 1.00 92.81 85 LEU A N 1
ATOM 678 C CA . LEU A 1 85 ? -10.192 10.262 17.398 1.00 92.81 85 LEU A CA 1
ATOM 679 C C . LEU A 1 85 ? -8.957 9.373 17.484 1.00 92.81 85 LEU A C 1
ATOM 681 O O . LEU A 1 85 ? -8.586 8.914 18.570 1.00 92.81 85 LEU A O 1
ATOM 685 N N . GLY A 1 86 ? -8.283 9.220 16.351 1.00 92.56 86 GLY A N 1
ATOM 686 C CA . GLY A 1 86 ? -7.023 8.503 16.238 1.00 92.56 86 GLY A CA 1
ATOM 687 C C . GLY A 1 86 ? -5.997 9.258 15.405 1.00 92.56 86 GLY A C 1
ATOM 688 O O . GLY A 1 86 ? -6.309 10.208 14.686 1.00 92.56 86 GLY A O 1
ATOM 689 N N . ILE A 1 87 ? -4.751 8.824 15.515 1.00 93.81 87 ILE A N 1
ATOM 690 C CA . ILE A 1 87 ? -3.641 9.279 14.683 1.00 93.81 87 ILE A CA 1
ATOM 691 C C . ILE A 1 87 ? -2.926 8.065 14.117 1.00 93.81 87 ILE A C 1
ATOM 693 O O . ILE A 1 87 ? -2.793 7.052 14.801 1.00 93.81 87 ILE A O 1
ATOM 697 N N . SER A 1 88 ? -2.468 8.165 12.877 1.00 93.44 88 SER A N 1
ATOM 698 C CA . SER A 1 88 ? -1.653 7.142 12.233 1.00 93.44 88 SER A CA 1
ATOM 699 C C . SER A 1 88 ? -0.407 7.768 11.633 1.00 93.44 88 SER A C 1
ATOM 701 O O . SER A 1 88 ? -0.444 8.891 11.132 1.00 93.44 88 SER A O 1
ATOM 703 N N . VAL A 1 89 ? 0.690 7.029 11.700 1.00 94.31 89 VAL A N 1
ATOM 704 C CA . VAL A 1 89 ? 1.983 7.362 11.114 1.00 94.31 89 VAL A CA 1
ATOM 705 C C . VAL A 1 89 ? 2.433 6.178 10.279 1.00 94.31 89 VAL A C 1
ATOM 707 O O . VAL A 1 89 ? 2.269 5.027 10.689 1.00 94.31 89 VAL A O 1
ATOM 710 N N . ASN A 1 90 ? 3.035 6.447 9.130 1.00 93.50 90 ASN A N 1
ATOM 711 C CA . ASN A 1 90 ? 3.655 5.426 8.302 1.00 93.50 90 ASN A CA 1
ATOM 712 C C . ASN A 1 90 ? 4.973 5.917 7.706 1.00 93.50 90 ASN A C 1
ATOM 714 O O . ASN A 1 90 ? 5.147 7.102 7.442 1.00 93.50 90 ASN A O 1
ATOM 718 N N . VAL A 1 91 ? 5.895 4.991 7.477 1.00 94.75 91 VAL A N 1
ATOM 719 C CA . VAL A 1 91 ? 7.172 5.207 6.798 1.00 94.75 91 VAL A CA 1
ATOM 720 C C . VAL A 1 91 ? 7.396 4.032 5.860 1.00 94.75 91 VAL A C 1
ATOM 722 O O . VAL A 1 91 ? 7.344 2.882 6.290 1.00 94.75 91 VAL A O 1
ATOM 725 N N . ASN A 1 92 ? 7.641 4.318 4.586 1.00 93.25 92 ASN A N 1
ATOM 726 C CA . ASN A 1 92 ? 7.739 3.329 3.522 1.00 93.25 92 ASN A CA 1
ATOM 727 C C . ASN A 1 92 ? 9.015 3.549 2.688 1.00 93.25 92 ASN A C 1
ATOM 729 O O . ASN A 1 92 ? 8.966 4.259 1.678 1.00 93.25 92 ASN A O 1
ATOM 733 N N . PRO A 1 93 ? 10.176 3.022 3.119 1.00 93.44 93 PRO A N 1
ATOM 734 C CA . PRO A 1 93 ? 11.387 3.021 2.310 1.00 93.44 93 PRO A CA 1
ATOM 735 C C . PRO A 1 93 ? 11.234 2.089 1.109 1.00 93.44 93 PRO A C 1
ATOM 737 O O . PRO A 1 93 ? 10.827 0.936 1.252 1.00 93.44 93 PRO A O 1
ATOM 740 N N . ASN A 1 94 ? 11.647 2.563 -0.059 1.00 93.56 94 ASN A N 1
ATOM 741 C CA . ASN A 1 94 ? 11.553 1.846 -1.320 1.00 93.56 94 ASN A CA 1
ATOM 742 C C . ASN A 1 94 ? 12.940 1.703 -1.937 1.00 93.56 94 ASN A C 1
ATOM 744 O O . ASN A 1 94 ? 13.693 2.670 -2.021 1.00 93.56 94 ASN A O 1
ATOM 748 N N . LEU A 1 95 ? 13.264 0.502 -2.402 1.00 95.44 95 LEU A N 1
ATOM 749 C CA . LEU A 1 95 ? 14.477 0.199 -3.148 1.00 95.44 95 LEU A CA 1
ATOM 750 C C . LEU A 1 95 ? 14.085 -0.383 -4.503 1.00 95.44 95 LEU A C 1
ATOM 752 O O . LEU A 1 95 ? 13.440 -1.428 -4.580 1.00 95.44 95 LEU A O 1
ATOM 756 N N . PHE A 1 96 ? 14.492 0.296 -5.564 1.00 95.94 96 PHE A N 1
ATOM 757 C CA . PHE A 1 96 ? 14.347 -0.139 -6.941 1.00 95.94 96 PHE A CA 1
ATOM 758 C C . PHE A 1 96 ? 15.702 -0.600 -7.477 1.00 95.94 96 PHE A C 1
ATOM 760 O O . PHE A 1 96 ? 16.691 0.129 -7.386 1.00 95.94 96 PHE A O 1
ATOM 767 N N . ILE A 1 97 ? 15.745 -1.799 -8.050 1.00 96.06 97 ILE A N 1
ATOM 768 C CA . ILE A 1 97 ? 16.911 -2.347 -8.742 1.00 96.06 97 ILE A CA 1
ATOM 769 C C . ILE A 1 97 ? 16.457 -2.784 -10.133 1.00 96.06 97 ILE A C 1
ATOM 771 O O . ILE A 1 97 ? 15.760 -3.788 -10.277 1.00 96.06 97 ILE A O 1
ATOM 775 N N . GLY A 1 98 ? 16.856 -2.035 -11.152 1.00 96.44 98 GLY A N 1
ATOM 776 C CA . GLY A 1 98 ? 16.629 -2.354 -12.555 1.00 96.44 98 GLY A CA 1
ATOM 777 C C . GLY A 1 98 ? 17.881 -2.941 -13.190 1.00 96.44 98 GLY A C 1
ATOM 778 O O . GLY A 1 98 ? 18.991 -2.446 -12.987 1.00 96.44 98 GLY A O 1
ATOM 779 N N . ARG A 1 99 ? 17.718 -3.994 -13.984 1.00 96.88 99 ARG A N 1
ATOM 780 C CA . ARG A 1 99 ? 18.754 -4.523 -14.873 1.00 96.88 99 ARG A CA 1
ATOM 781 C C . ARG A 1 99 ? 18.199 -4.576 -16.278 1.00 96.88 99 ARG A C 1
ATOM 783 O O . ARG A 1 99 ? 17.141 -5.154 -16.487 1.00 96.88 99 ARG A O 1
ATOM 790 N N . GLN A 1 100 ? 18.912 -4.002 -17.234 1.00 96.75 100 GLN A N 1
ATOM 791 C CA . GLN A 1 100 ? 18.567 -4.082 -18.645 1.00 96.75 100 GLN A CA 1
ATOM 792 C C . GLN A 1 100 ? 19.730 -4.703 -19.407 1.00 96.75 100 GLN A C 1
ATOM 794 O O . GLN A 1 100 ? 20.788 -4.087 -19.534 1.00 96.75 100 GLN A O 1
ATOM 799 N N . LYS A 1 101 ? 19.525 -5.906 -19.931 1.00 96.88 101 LYS A N 1
ATOM 800 C CA . LYS A 1 101 ? 20.404 -6.513 -20.923 1.00 96.88 101 LYS A CA 1
ATOM 801 C C . LYS A 1 101 ? 19.998 -6.001 -22.302 1.00 96.88 101 LYS A C 1
ATOM 803 O O . LYS A 1 101 ? 18.810 -5.939 -22.610 1.00 96.88 101 LYS A O 1
ATOM 808 N N . ARG A 1 102 ? 20.974 -5.603 -23.110 1.00 96.19 102 ARG A N 1
ATOM 809 C CA . ARG A 1 102 ? 20.801 -5.152 -24.492 1.00 96.19 102 ARG A CA 1
ATOM 810 C C . ARG A 1 102 ? 21.648 -6.031 -25.387 1.00 96.19 102 ARG A C 1
ATOM 812 O O . ARG A 1 102 ? 22.862 -6.078 -25.217 1.00 96.19 102 ARG A O 1
ATOM 819 N N . ASP A 1 103 ? 21.004 -6.704 -26.321 1.00 95.88 103 ASP A N 1
ATOM 820 C CA . ASP A 1 103 ? 21.642 -7.565 -27.301 1.00 95.88 103 ASP A CA 1
ATOM 821 C C . ASP A 1 103 ? 21.610 -6.856 -28.658 1.00 95.88 103 ASP A C 1
ATOM 823 O O . ASP A 1 103 ? 20.568 -6.745 -29.312 1.00 95.88 103 ASP A O 1
ATOM 827 N N . PHE A 1 104 ? 22.771 -6.334 -29.044 1.00 94.62 104 PHE A N 1
ATOM 828 C CA . PHE A 1 104 ? 23.035 -5.795 -30.371 1.00 94.62 104 PHE A CA 1
ATOM 829 C C . PHE A 1 104 ? 23.500 -6.925 -31.296 1.00 94.62 104 PHE A C 1
ATOM 831 O O . PHE A 1 104 ? 23.741 -8.054 -30.873 1.00 94.62 104 PHE A O 1
ATOM 838 N N . THR A 1 105 ? 23.665 -6.616 -32.581 1.00 91.38 105 THR A N 1
ATOM 839 C CA . THR A 1 105 ? 24.146 -7.608 -33.558 1.00 91.38 105 THR A CA 1
ATOM 840 C C . THR A 1 105 ? 25.587 -8.057 -33.270 1.00 91.38 105 THR A C 1
ATOM 842 O O . THR A 1 105 ? 25.952 -9.192 -33.564 1.00 91.38 105 THR A O 1
ATOM 845 N N . ASP A 1 106 ? 26.409 -7.178 -32.698 1.00 91.75 106 ASP A N 1
ATOM 846 C CA . ASP A 1 106 ? 27.856 -7.339 -32.524 1.00 91.75 106 ASP A CA 1
ATOM 847 C C . ASP A 1 106 ? 28.316 -7.373 -31.057 1.00 91.75 106 ASP A C 1
ATOM 849 O O . ASP A 1 106 ? 29.458 -7.748 -30.778 1.00 91.75 106 ASP A O 1
ATOM 853 N N . ARG A 1 107 ? 27.450 -6.996 -30.109 1.00 92.06 107 ARG A N 1
ATOM 854 C CA . ARG A 1 107 ? 27.781 -6.903 -28.681 1.00 92.06 107 ARG A CA 1
ATOM 855 C C . ARG A 1 107 ? 26.566 -7.110 -27.782 1.00 92.06 107 ARG A C 1
ATOM 857 O O . ARG A 1 107 ? 25.432 -6.851 -28.170 1.00 92.06 107 ARG A O 1
ATOM 864 N N . THR A 1 108 ? 26.834 -7.471 -26.533 1.00 93.75 108 THR A N 1
ATOM 865 C CA . THR A 1 108 ? 25.847 -7.452 -25.452 1.00 93.75 108 THR A CA 1
ATOM 866 C C . THR A 1 108 ? 26.282 -6.443 -24.400 1.00 93.75 108 THR A C 1
ATOM 868 O O . THR A 1 108 ? 27.438 -6.435 -23.977 1.00 93.75 108 THR A O 1
ATOM 871 N N . GLU A 1 109 ? 25.349 -5.621 -23.941 1.00 94.06 109 GLU A N 1
ATOM 872 C CA . GLU A 1 109 ? 25.557 -4.657 -22.865 1.00 94.06 109 GLU A CA 1
ATOM 873 C C . GLU A 1 109 ? 24.584 -4.939 -21.720 1.00 94.06 109 GLU A C 1
ATOM 875 O O . GLU A 1 109 ? 23.471 -5.414 -21.927 1.00 94.06 109 GLU A O 1
ATOM 880 N N . THR A 1 110 ? 24.987 -4.663 -20.482 1.00 94.56 110 THR A N 1
ATOM 881 C CA . THR A 1 110 ? 24.090 -4.747 -19.324 1.00 94.56 110 THR A CA 1
ATOM 882 C C . THR A 1 110 ? 24.163 -3.454 -18.538 1.00 94.56 110 THR A C 1
ATOM 884 O O . THR A 1 110 ? 25.222 -3.069 -18.047 1.00 94.56 110 THR A O 1
ATOM 887 N N . LEU A 1 111 ? 23.021 -2.794 -18.403 1.00 93.06 111 LEU A N 1
ATOM 888 C CA . LEU A 1 111 ? 22.852 -1.612 -17.576 1.00 93.06 111 LEU A CA 1
ATOM 889 C C . LEU A 1 111 ? 22.209 -2.014 -16.259 1.00 93.06 111 LEU A C 1
ATOM 891 O O . LEU A 1 111 ? 21.281 -2.820 -16.233 1.00 93.06 111 LEU A O 1
ATOM 895 N N . THR A 1 112 ? 22.707 -1.452 -15.166 1.00 94.81 112 THR A N 1
ATOM 896 C CA . THR A 1 112 ? 22.114 -1.617 -13.840 1.00 94.81 112 THR A CA 1
ATOM 897 C C . THR A 1 112 ? 21.799 -0.246 -13.276 1.00 94.81 112 THR A C 1
ATOM 899 O O . THR A 1 112 ? 22.655 0.637 -13.272 1.00 94.81 112 THR A O 1
ATOM 902 N N . GLU A 1 113 ? 20.576 -0.085 -12.796 1.00 94.69 113 GLU A N 1
ATOM 903 C CA . GLU A 1 113 ? 20.103 1.106 -12.110 1.00 94.69 113 GLU A CA 1
ATOM 904 C C . GLU A 1 113 ? 19.664 0.709 -10.706 1.00 94.69 113 GLU A C 1
ATOM 906 O O . GLU A 1 113 ? 18.900 -0.238 -10.528 1.00 94.69 113 GLU A O 1
ATOM 911 N N . THR A 1 114 ? 20.139 1.446 -9.710 1.00 96.12 114 THR A N 1
ATOM 912 C CA . THR A 1 114 ? 19.679 1.303 -8.332 1.00 96.12 114 THR A CA 1
ATOM 913 C C . THR A 1 114 ? 19.195 2.661 -7.870 1.00 96.12 114 THR A C 1
ATOM 915 O O . THR A 1 114 ? 19.959 3.625 -7.885 1.00 96.12 114 THR A O 1
ATOM 918 N N . ASN A 1 115 ? 17.939 2.728 -7.449 1.00 94.94 115 ASN A N 1
ATOM 919 C CA . ASN A 1 115 ? 17.327 3.936 -6.924 1.00 94.94 115 ASN A CA 1
ATOM 920 C C . ASN A 1 115 ? 16.655 3.621 -5.586 1.00 94.94 115 ASN A C 1
ATOM 922 O O . ASN A 1 115 ? 16.163 2.514 -5.372 1.00 94.94 115 ASN A O 1
ATOM 926 N N . SER A 1 116 ? 16.651 4.581 -4.675 1.00 94.12 116 SER A N 1
ATOM 927 C CA . SER A 1 116 ? 16.002 4.457 -3.379 1.00 94.12 116 SER A CA 1
ATOM 928 C C . SER A 1 116 ? 15.200 5.708 -3.086 1.00 94.12 116 SER A C 1
ATOM 930 O O . SER A 1 116 ? 15.695 6.814 -3.292 1.00 94.12 116 SER A O 1
ATOM 932 N N . ASP A 1 117 ? 14.010 5.518 -2.542 1.00 91.94 117 ASP A N 1
ATOM 933 C CA . ASP A 1 117 ? 13.115 6.592 -2.135 1.00 91.94 117 ASP A CA 1
ATOM 934 C C . ASP A 1 117 ? 12.554 6.291 -0.741 1.00 91.94 117 ASP A C 1
ATOM 936 O O . ASP A 1 117 ? 12.626 5.159 -0.256 1.00 91.94 117 ASP A O 1
ATOM 940 N N . ILE A 1 118 ? 12.003 7.297 -0.076 1.00 91.12 118 ILE A N 1
ATOM 941 C CA . ILE A 1 118 ? 11.347 7.141 1.215 1.00 91.12 118 ILE A CA 1
ATOM 942 C C . ILE A 1 118 ? 10.037 7.916 1.230 1.00 91.12 118 ILE A C 1
ATOM 944 O O . ILE A 1 118 ? 10.003 9.131 1.067 1.00 91.12 118 ILE A O 1
ATOM 948 N N . GLY A 1 119 ? 8.949 7.198 1.483 1.00 90.88 119 GLY A N 1
ATOM 949 C CA . GLY A 1 119 ? 7.667 7.801 1.812 1.00 90.88 119 GLY A CA 1
ATOM 950 C C . GLY A 1 119 ? 7.495 7.910 3.320 1.00 90.88 119 GLY A C 1
ATOM 951 O O . GLY A 1 119 ? 7.898 7.013 4.059 1.00 90.88 119 GLY A O 1
ATOM 952 N N . ALA A 1 120 ? 6.851 8.969 3.788 1.00 91.81 120 ALA A N 1
ATOM 953 C CA . ALA A 1 120 ? 6.378 9.058 5.167 1.00 91.81 120 ALA A CA 1
ATOM 954 C C . ALA A 1 120 ? 5.005 9.719 5.191 1.00 91.81 120 ALA A C 1
ATOM 956 O O . ALA A 1 120 ? 4.736 10.569 4.351 1.00 91.81 120 ALA A O 1
ATOM 957 N N . GLY A 1 121 ? 4.143 9.347 6.126 1.00 93.44 121 GLY A N 1
ATOM 958 C CA . GLY A 1 121 ? 2.785 9.860 6.226 1.00 93.44 121 GLY A CA 1
ATOM 959 C C . GLY A 1 121 ? 2.352 10.053 7.668 1.00 93.44 121 GLY A C 1
ATOM 960 O O . GLY A 1 121 ? 2.782 9.332 8.571 1.00 93.44 121 GLY A O 1
ATOM 961 N N . LEU A 1 122 ? 1.506 11.057 7.868 1.00 94.50 122 LEU A N 1
ATOM 962 C CA . LEU A 1 122 ? 0.813 11.352 9.112 1.00 94.50 122 LEU A CA 1
ATOM 963 C C . LEU A 1 122 ? -0.654 11.608 8.781 1.00 94.50 122 LEU A C 1
ATOM 965 O O . LEU A 1 122 ? -0.954 12.448 7.935 1.00 94.50 122 LEU A O 1
ATOM 969 N N . SER A 1 123 ? -1.567 10.939 9.473 1.00 94.19 123 SER A N 1
ATOM 970 C CA . SER A 1 123 ? -3.003 11.153 9.303 1.00 94.19 123 SER A CA 1
ATOM 971 C C . SER A 1 123 ? -3.728 11.217 10.635 1.00 94.19 123 SER A C 1
ATOM 973 O O . SER A 1 123 ? -3.427 10.448 11.548 1.00 94.19 123 SER A O 1
ATOM 975 N N . VAL A 1 124 ? -4.733 12.078 10.718 1.00 95.25 124 VAL A N 1
ATOM 976 C CA . VAL A 1 124 ? -5.694 12.124 11.821 1.00 95.25 124 VAL A CA 1
ATOM 977 C C . VAL A 1 124 ? -6.994 11.496 11.340 1.00 95.25 124 VAL A C 1
ATOM 979 O O . VAL A 1 124 ? -7.474 11.833 10.260 1.00 95.25 124 VAL A O 1
ATOM 982 N N . GLU A 1 125 ? -7.552 10.589 12.134 1.00 93.94 125 GLU A N 1
ATOM 983 C CA . GLU A 1 125 ? -8.819 9.910 11.867 1.00 93.94 125 GLU A CA 1
ATOM 984 C C . GLU A 1 125 ? -9.884 10.373 12.863 1.00 93.94 125 GLU A C 1
ATOM 986 O O . GLU A 1 125 ? -9.644 10.413 14.069 1.00 93.94 125 GLU A O 1
ATOM 991 N N . TYR A 1 126 ? -11.071 10.689 12.355 1.00 93.94 126 TYR A N 1
ATOM 992 C CA . TYR A 1 126 ? -12.266 11.026 13.106 1.00 93.94 126 TYR A CA 1
ATOM 993 C C . TYR A 1 126 ? -13.389 10.025 12.816 1.00 93.94 126 TYR A C 1
ATOM 995 O O . TYR A 1 126 ? -13.734 9.769 11.661 1.00 93.94 126 TYR A O 1
ATOM 1003 N N . ARG A 1 127 ? -13.994 9.488 13.874 1.00 91.38 127 ARG A N 1
ATOM 1004 C CA . ARG A 1 127 ? -15.095 8.520 13.828 1.00 91.38 127 ARG A CA 1
ATOM 1005 C C . ARG A 1 127 ? -16.345 9.170 14.426 1.00 91.38 127 ARG A C 1
ATOM 1007 O O . ARG A 1 127 ? -16.441 9.259 15.654 1.00 91.38 127 ARG A O 1
ATOM 1014 N N . PRO A 1 128 ? -17.277 9.696 13.610 1.00 91.50 128 PRO A N 1
ATOM 1015 C CA . PRO A 1 128 ? -18.439 10.418 14.125 1.00 91.50 128 PRO A CA 1
ATOM 1016 C C . PRO A 1 128 ? -19.413 9.534 14.905 1.00 91.50 128 PRO A C 1
ATOM 1018 O O . PRO A 1 128 ? -19.987 10.006 15.881 1.00 91.50 128 PRO A O 1
ATOM 1021 N N . ASP A 1 129 ? -19.579 8.271 14.510 1.00 88.06 129 ASP A N 1
ATOM 1022 C CA . ASP A 1 129 ? -20.503 7.347 15.172 1.00 88.06 129 ASP A CA 1
ATOM 1023 C C . ASP A 1 129 ? -19.917 5.927 15.263 1.00 88.06 129 ASP A C 1
ATOM 1025 O O . ASP A 1 129 ? -20.259 5.056 14.459 1.00 88.06 129 ASP A O 1
ATOM 1029 N N . PRO A 1 130 ? -19.022 5.676 16.237 1.00 80.88 130 PRO A N 1
ATOM 1030 C CA . PRO A 1 130 ? -18.381 4.372 16.403 1.00 80.88 130 PRO A CA 1
ATOM 1031 C C . PRO A 1 130 ? -19.352 3.271 16.860 1.00 80.88 130 PRO A C 1
ATOM 1033 O O . PRO A 1 130 ? -18.983 2.102 16.852 1.00 80.88 130 PRO A O 1
ATOM 1036 N N . GLY A 1 131 ? -20.572 3.624 17.291 1.00 80.44 131 GLY A N 1
ATOM 1037 C CA . GLY A 1 131 ? -21.617 2.665 17.663 1.00 80.44 131 GLY A CA 1
ATOM 1038 C C . GLY A 1 131 ? -22.535 2.276 16.502 1.00 80.44 131 GLY A C 1
ATOM 1039 O O . GLY A 1 131 ? -23.377 1.390 16.658 1.00 80.44 131 GLY A O 1
ATOM 1040 N N . SER A 1 132 ? -22.398 2.932 15.347 1.00 86.56 132 SER A N 1
ATOM 1041 C CA . SER A 1 132 ? -23.185 2.625 14.157 1.00 86.56 132 SER A CA 1
ATOM 1042 C C . SER A 1 132 ? -22.806 1.272 13.568 1.00 86.56 132 SER A C 1
ATOM 1044 O O . SER A 1 132 ? -21.637 0.907 13.506 1.00 86.56 132 SER A O 1
ATOM 1046 N N . THR A 1 133 ? -23.790 0.575 13.001 1.00 85.50 133 THR A N 1
ATOM 1047 C CA . THR A 1 133 ? -23.557 -0.655 12.220 1.00 85.50 133 THR A CA 1
ATOM 1048 C C . THR A 1 133 ? -22.647 -0.443 11.005 1.00 85.50 133 THR A C 1
ATOM 1050 O O . THR A 1 133 ? -22.038 -1.400 10.534 1.00 85.50 133 THR A O 1
ATOM 1053 N N . LEU A 1 134 ? -22.558 0.793 10.502 1.00 86.88 134 LEU A N 1
ATOM 1054 C CA . LEU A 1 134 ? -21.750 1.179 9.344 1.00 86.88 134 LEU A CA 1
ATOM 1055 C C . LEU A 1 134 ? -20.346 1.706 9.722 1.00 86.88 134 LEU A C 1
ATOM 1057 O O . LEU A 1 134 ? -19.535 1.900 8.822 1.00 86.88 134 LEU A O 1
ATOM 1061 N N . ASP A 1 135 ? -20.079 1.985 11.008 1.00 88.75 135 ASP A N 1
ATOM 1062 C CA . ASP A 1 135 ? -18.834 2.589 11.540 1.00 88.75 135 ASP A CA 1
ATOM 1063 C C . ASP A 1 135 ? -18.150 3.575 10.562 1.00 88.75 135 ASP A C 1
ATOM 1065 O O . ASP A 1 135 ? -17.088 3.279 10.003 1.00 88.75 135 ASP A O 1
ATOM 1069 N N . PRO A 1 136 ? -18.774 4.732 10.268 1.00 92.25 136 PRO A N 1
ATOM 1070 C CA . PRO A 1 136 ? -18.187 5.716 9.368 1.00 92.25 136 PRO A CA 1
ATOM 1071 C C . PRO A 1 136 ? -16.918 6.319 9.977 1.00 92.25 136 PRO A C 1
ATOM 1073 O O . PRO A 1 136 ? -16.882 6.661 11.162 1.00 92.25 136 PRO A O 1
ATOM 1076 N N . ARG A 1 137 ? -15.893 6.526 9.150 1.00 92.31 137 ARG A N 1
ATOM 1077 C CA . ARG A 1 137 ? -14.634 7.165 9.547 1.00 92.31 137 ARG A CA 1
ATOM 1078 C C . ARG A 1 137 ? -14.155 8.134 8.473 1.00 92.31 137 ARG A C 1
ATOM 1080 O O . ARG A 1 137 ? -14.348 7.913 7.279 1.00 92.31 137 ARG A O 1
ATOM 1087 N N . PHE A 1 138 ? -13.503 9.198 8.909 1.00 94.69 138 PHE A N 1
ATOM 1088 C CA . PHE A 1 138 ? -12.939 10.233 8.055 1.00 94.69 138 PHE A CA 1
ATOM 1089 C C . PHE A 1 138 ? -11.494 10.464 8.448 1.00 94.69 138 PHE A C 1
ATOM 1091 O O . PHE A 1 138 ? -11.207 10.636 9.627 1.00 94.69 138 PHE A O 1
ATOM 1098 N N . SER A 1 139 ? -10.587 10.506 7.486 1.00 94.00 139 SER A N 1
ATOM 1099 C CA . SER A 1 139 ? -9.188 10.809 7.741 1.00 94.00 139 SER A CA 1
ATOM 1100 C C . SER A 1 139 ? -8.699 11.953 6.867 1.00 94.00 139 SER A C 1
ATOM 1102 O O . SER A 1 139 ? -9.113 12.132 5.719 1.00 94.00 139 SER A O 1
ATOM 1104 N N . ILE A 1 140 ? -7.820 12.760 7.450 1.00 95.69 140 ILE A N 1
ATOM 1105 C CA . ILE A 1 140 ? -7.064 13.793 6.749 1.00 95.69 140 ILE A CA 1
ATOM 1106 C C . ILE A 1 140 ? -5.598 13.523 7.036 1.00 95.69 140 ILE A C 1
ATOM 1108 O O . 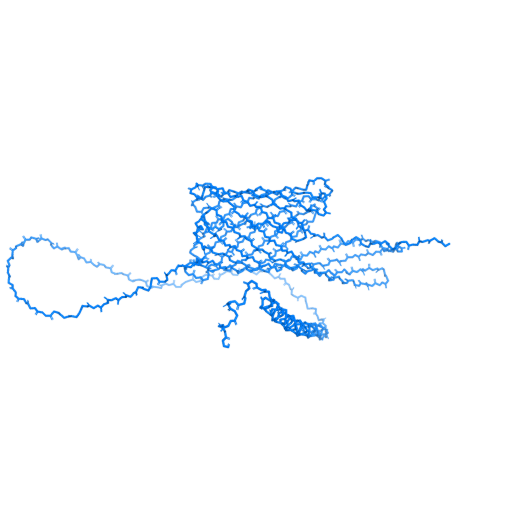ILE A 1 140 ? -5.216 13.320 8.191 1.00 95.69 140 ILE A O 1
ATOM 1112 N N . GLY A 1 141 ? -4.784 13.503 5.991 1.00 94.81 141 GLY A N 1
ATOM 1113 C CA . GLY A 1 141 ? -3.376 13.174 6.096 1.00 94.81 141 GLY A CA 1
ATOM 1114 C C . GLY A 1 141 ? -2.489 14.030 5.218 1.00 94.81 141 GLY A C 1
ATOM 1115 O O . GLY A 1 141 ? -2.931 14.661 4.256 1.00 94.81 141 GLY A O 1
ATOM 1116 N N . VAL A 1 142 ? -1.217 14.041 5.587 1.00 94.38 142 VAL A N 1
ATOM 1117 C CA . VAL A 1 142 ? -0.121 14.603 4.811 1.00 94.38 142 VAL A CA 1
ATOM 1118 C C . VAL A 1 142 ? 0.960 13.541 4.674 1.00 94.38 142 VAL A C 1
ATOM 1120 O O . VAL A 1 142 ? 1.286 12.850 5.638 1.00 94.38 142 VAL A O 1
ATOM 1123 N N . ALA A 1 143 ? 1.516 13.406 3.480 1.00 91.31 143 ALA A N 1
ATOM 1124 C CA . ALA A 1 143 ? 2.617 12.505 3.190 1.00 91.31 143 ALA A CA 1
ATOM 1125 C C . ALA A 1 143 ? 3.762 13.229 2.491 1.00 91.31 143 ALA A C 1
ATOM 1127 O O . ALA A 1 143 ? 3.555 14.202 1.777 1.00 91.31 143 ALA A O 1
ATOM 1128 N N . TYR A 1 144 ? 4.975 12.738 2.689 1.00 88.25 144 TYR A N 1
ATOM 1129 C CA . TYR A 1 144 ? 6.148 13.098 1.915 1.00 88.25 144 TYR A CA 1
ATOM 1130 C C . TYR A 1 144 ? 6.301 12.129 0.724 1.00 88.25 144 TYR A C 1
ATOM 1132 O O . TYR A 1 144 ? 6.195 10.920 0.953 1.00 88.25 144 TYR A O 1
ATOM 1140 N N . PRO A 1 145 ? 6.566 12.622 -0.505 1.00 86.50 145 PRO A N 1
A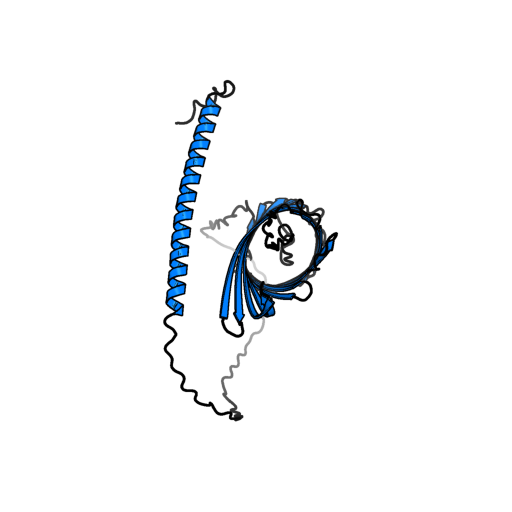TOM 1141 C CA . PRO A 1 145 ? 6.707 14.035 -0.869 1.00 86.50 145 PRO A CA 1
ATOM 1142 C C . PRO A 1 145 ? 5.349 14.747 -0.960 1.00 86.50 145 PRO A C 1
ATOM 1144 O O . PRO A 1 145 ? 4.417 14.276 -1.613 1.00 86.50 145 PRO A O 1
ATOM 1147 N N . TRP A 1 146 ? 5.263 15.863 -0.232 1.00 88.44 146 TRP A N 1
ATOM 1148 C CA . TRP A 1 146 ? 4.117 16.740 0.042 1.00 88.44 146 TRP A CA 1
ATOM 1149 C C . TRP A 1 146 ? 2.806 16.405 -0.681 1.00 88.44 146 TRP A C 1
ATOM 1151 O O . TRP A 1 146 ? 2.434 17.040 -1.658 1.00 88.44 146 TRP A O 1
ATOM 1161 N N . THR A 1 147 ? 2.070 15.427 -0.171 1.00 90.94 147 THR A N 1
ATOM 1162 C CA . THR A 1 147 ? 0.756 15.015 -0.660 1.00 90.94 147 THR A CA 1
ATOM 1163 C C . THR A 1 147 ? -0.253 15.155 0.460 1.00 90.94 147 THR A C 1
ATOM 1165 O O . THR A 1 147 ? -0.074 14.579 1.527 1.00 90.94 147 THR A O 1
ATOM 1168 N N . MET A 1 148 ? -1.323 15.904 0.223 1.00 93.56 148 MET A N 1
ATOM 1169 C CA . MET A 1 148 ? -2.461 15.981 1.128 1.00 93.56 148 MET A CA 1
ATOM 1170 C C . MET A 1 148 ? -3.506 14.945 0.720 1.00 93.56 148 MET A C 1
ATOM 1172 O O . MET A 1 148 ? -3.832 14.821 -0.461 1.00 93.56 148 MET A O 1
ATOM 1176 N N . THR A 1 149 ? -4.059 14.229 1.691 1.00 93.50 149 THR A N 1
ATOM 1177 C CA . THR A 1 149 ? -5.111 13.237 1.468 1.00 93.50 149 THR A CA 1
ATOM 1178 C C . THR A 1 149 ? -6.314 13.511 2.348 1.00 93.50 149 THR A C 1
ATOM 1180 O O . THR A 1 149 ? -6.176 13.831 3.527 1.00 93.50 149 THR A O 1
ATOM 1183 N N . VAL A 1 150 ? -7.500 13.331 1.784 1.00 95.25 150 VAL A N 1
ATOM 1184 C CA . VAL A 1 150 ? -8.769 13.317 2.514 1.00 95.25 150 VAL A CA 1
ATOM 1185 C C . VAL A 1 150 ? -9.484 12.032 2.139 1.00 95.25 150 VAL A C 1
ATOM 1187 O O . VAL A 1 150 ? -9.631 11.745 0.954 1.00 95.25 150 VAL A O 1
ATOM 1190 N N . GLN A 1 151 ? -9.916 11.248 3.117 1.00 94.44 151 GLN A N 1
ATOM 1191 C CA . GLN A 1 151 ? -10.550 9.957 2.879 1.00 94.44 151 GLN A CA 1
ATOM 1192 C C . GLN A 1 151 ? -11.764 9.780 3.785 1.00 94.44 151 GLN A C 1
ATOM 1194 O O . GLN A 1 151 ? -11.733 10.102 4.968 1.00 94.44 151 GLN A O 1
ATOM 1199 N N . GLY A 1 152 ? -12.847 9.271 3.211 1.00 94.56 152 GLY A N 1
ATOM 1200 C CA . GLY A 1 152 ? -13.993 8.741 3.933 1.00 94.56 152 GLY A CA 1
ATOM 1201 C C . GLY A 1 152 ? -14.031 7.229 3.770 1.00 94.56 152 GLY A C 1
ATOM 1202 O O . GLY A 1 152 ? -13.776 6.711 2.682 1.00 94.56 152 GLY A O 1
ATOM 1203 N N . GLN A 1 153 ? -14.352 6.519 4.839 1.00 92.81 153 GLN A N 1
ATOM 1204 C CA . GLN A 1 153 ? -14.517 5.073 4.834 1.00 92.81 153 GLN A CA 1
ATOM 1205 C C . GLN A 1 153 ? -15.718 4.669 5.682 1.00 92.81 153 GLN A C 1
ATOM 1207 O O . GLN A 1 153 ? -16.125 5.378 6.600 1.00 92.81 153 GLN A O 1
ATOM 1212 N N . ALA A 1 154 ? -16.295 3.529 5.346 1.00 91.94 154 ALA A N 1
ATOM 1213 C CA . ALA A 1 154 ? -17.402 2.925 6.059 1.00 91.94 154 ALA A CA 1
ATOM 1214 C C . ALA A 1 154 ? -17.186 1.415 6.082 1.00 91.94 154 ALA A C 1
ATOM 1216 O O . ALA A 1 154 ? -16.794 0.830 5.066 1.00 91.94 154 ALA A O 1
ATOM 1217 N N . SER A 1 155 ? -17.448 0.789 7.224 1.00 90.12 155 SER A N 1
ATOM 1218 C CA . SER A 1 155 ? -17.309 -0.652 7.399 1.00 90.12 155 SER A CA 1
ATOM 1219 C C . SER A 1 155 ? -18.568 -1.259 7.995 1.00 90.12 155 SER A C 1
ATOM 1221 O O . SER A 1 155 ? -19.017 -0.864 9.063 1.00 90.12 155 SER A O 1
ATOM 1223 N N . LEU A 1 156 ? -19.112 -2.264 7.319 1.00 89.62 156 LEU A N 1
ATOM 1224 C CA . LEU A 1 156 ? -20.258 -3.027 7.782 1.00 89.62 156 LEU A CA 1
ATOM 1225 C C . LEU A 1 156 ? -19.793 -4.401 8.250 1.00 89.62 156 LEU A C 1
ATOM 1227 O O . LEU A 1 156 ? -19.219 -5.170 7.477 1.00 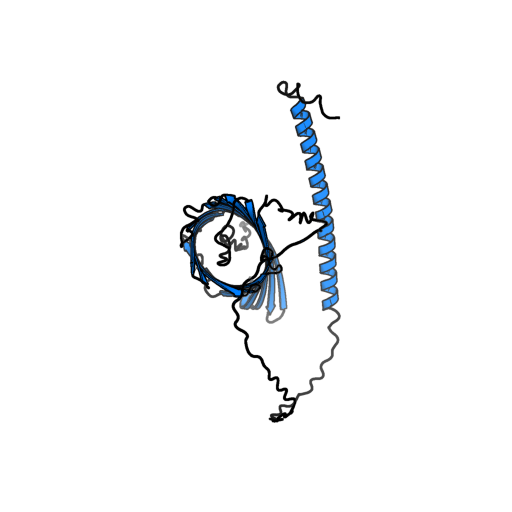89.62 156 LEU A O 1
ATOM 1231 N N . ILE A 1 157 ? -20.096 -4.726 9.502 1.00 86.44 157 ILE A N 1
ATOM 1232 C CA . ILE A 1 157 ? -19.817 -6.041 10.075 1.00 86.44 157 ILE A CA 1
ATOM 1233 C C . ILE A 1 157 ? -21.086 -6.869 9.993 1.00 86.44 157 ILE A C 1
ATOM 1235 O O . ILE A 1 157 ? -22.108 -6.543 10.600 1.00 86.44 157 ILE A O 1
ATOM 1239 N N . ARG A 1 158 ? -21.021 -7.952 9.227 1.00 86.25 158 ARG A N 1
ATOM 1240 C CA . ARG A 1 158 ? -22.100 -8.920 9.103 1.00 86.25 158 ARG A CA 1
ATOM 1241 C C . ARG A 1 158 ? -21.515 -10.316 9.173 1.00 86.25 158 ARG A C 1
ATOM 1243 O O . ARG A 1 158 ? -21.096 -10.856 8.156 1.00 86.25 158 ARG A O 1
ATOM 1250 N N . ASP A 1 159 ? -21.524 -10.875 10.378 1.00 84.00 159 ASP A N 1
ATOM 1251 C CA . ASP A 1 159 ? -20.994 -12.205 10.688 1.00 84.00 159 ASP A CA 1
ATOM 1252 C C . ASP A 1 159 ? -21.313 -13.234 9.578 1.00 84.00 159 ASP A C 1
ATOM 1254 O O . ASP A 1 159 ? -22.490 -13.381 9.214 1.00 84.00 159 ASP A O 1
ATOM 1258 N N . PRO A 1 160 ? -20.299 -13.892 8.971 1.00 82.19 160 PRO A N 1
ATOM 1259 C CA . PRO A 1 160 ? -18.861 -13.881 9.313 1.00 82.19 160 PRO A CA 1
ATOM 1260 C C . PRO A 1 160 ? -18.003 -12.844 8.573 1.00 82.19 160 PRO A C 1
ATOM 1262 O O . PRO A 1 160 ? -16.780 -12.841 8.712 1.00 82.19 160 PRO A O 1
ATOM 1265 N N . VAL A 1 161 ? -18.610 -11.986 7.757 1.00 89.88 161 VAL A N 1
ATOM 1266 C CA . VAL A 1 161 ? -17.912 -11.106 6.817 1.00 89.88 161 VAL A CA 1
ATOM 1267 C C . VAL A 1 161 ? -17.913 -9.656 7.292 1.00 89.88 161 VAL A C 1
ATOM 1269 O O . VAL A 1 161 ? -18.926 -9.097 7.706 1.00 89.88 161 VAL A O 1
ATOM 1272 N N . ILE A 1 162 ? -16.768 -9.005 7.154 1.00 89.06 162 ILE A N 1
ATOM 1273 C CA . ILE A 1 162 ? -16.611 -7.564 7.301 1.00 89.06 162 ILE A CA 1
ATOM 1274 C C . ILE A 1 162 ? -16.419 -6.982 5.909 1.00 89.06 162 ILE A C 1
ATOM 1276 O O . ILE A 1 162 ? -15.547 -7.433 5.167 1.00 89.06 162 ILE A O 1
ATOM 1280 N N . VAL A 1 163 ? -17.233 -5.996 5.550 1.00 92.75 163 VAL A N 1
ATOM 1281 C CA . VAL A 1 163 ? -17.153 -5.290 4.269 1.00 92.75 163 VAL A CA 1
ATOM 1282 C C . VAL A 1 163 ? -16.728 -3.857 4.530 1.00 92.75 163 VAL A C 1
ATOM 1284 O O . VAL A 1 163 ? -17.258 -3.212 5.428 1.00 92.75 163 VAL A O 1
ATOM 1287 N N . LEU A 1 164 ? -15.799 -3.347 3.731 1.00 91.94 164 LEU A N 1
ATOM 1288 C CA . LEU A 1 164 ? -15.295 -1.985 3.814 1.00 91.94 164 LEU A CA 1
ATOM 1289 C C . LEU A 1 164 ? -15.415 -1.302 2.454 1.00 91.94 164 LEU A C 1
ATOM 1291 O O . LEU A 1 164 ? -15.121 -1.899 1.420 1.00 91.94 164 LEU A O 1
ATOM 1295 N N . ALA A 1 165 ? -15.828 -0.043 2.465 1.00 93.81 165 ALA A N 1
ATOM 1296 C CA . ALA A 1 165 ? -15.799 0.831 1.305 1.00 93.81 165 ALA A CA 1
ATOM 1297 C C . ALA A 1 165 ? -15.092 2.135 1.671 1.00 93.81 165 ALA A C 1
ATOM 1299 O O . ALA A 1 165 ? -15.284 2.661 2.769 1.00 93.81 165 ALA A O 1
ATOM 1300 N N . SER A 1 166 ? -14.278 2.662 0.762 1.00 94.25 166 SER A N 1
ATOM 1301 C CA . SER A 1 166 ? -13.573 3.922 0.971 1.00 94.25 166 SER A CA 1
ATOM 1302 C C . SER A 1 166 ? -13.552 4.786 -0.280 1.00 94.25 166 SER A C 1
ATOM 1304 O O . SER A 1 166 ? -13.422 4.282 -1.395 1.00 94.25 166 SER A O 1
ATOM 1306 N N . LEU A 1 167 ? -13.597 6.093 -0.070 1.00 96.44 167 LEU A N 1
ATOM 1307 C CA . LEU A 1 167 ? -13.450 7.129 -1.078 1.00 96.44 167 LEU A CA 1
ATOM 1308 C C . LEU A 1 167 ? -12.374 8.101 -0.600 1.00 96.44 167 LEU A C 1
ATOM 1310 O O . LEU A 1 167 ? -12.513 8.693 0.468 1.00 96.44 167 LEU A O 1
ATOM 1314 N N . GLY A 1 168 ? -11.308 8.270 -1.373 1.00 95.12 168 GLY A N 1
ATOM 1315 C CA . GLY A 1 168 ? -10.194 9.149 -1.034 1.00 95.12 168 GLY A CA 1
ATOM 1316 C C . GLY A 1 168 ? -9.872 10.135 -2.144 1.00 95.12 168 GLY A C 1
ATOM 1317 O O . GLY A 1 168 ? -9.909 9.784 -3.314 1.00 95.12 168 GLY A O 1
ATOM 1318 N N . TYR A 1 169 ? -9.500 11.354 -1.784 1.00 94.81 169 TYR A N 1
ATOM 1319 C CA . TYR A 1 169 ? -8.908 12.344 -2.675 1.00 94.81 169 TYR A CA 1
ATOM 1320 C C . TYR A 1 169 ? -7.469 12.606 -2.234 1.00 94.81 169 TYR A C 1
ATOM 1322 O O . TYR A 1 169 ? -7.219 12.821 -1.047 1.00 94.81 169 TYR A O 1
ATOM 1330 N N . ALA A 1 170 ? -6.528 12.579 -3.173 1.00 92.31 170 ALA A N 1
ATOM 1331 C CA . ALA A 1 170 ? -5.123 12.871 -2.923 1.00 92.31 170 ALA A CA 1
ATOM 1332 C C . ALA A 1 170 ? -4.631 13.974 -3.865 1.00 92.31 170 ALA A C 1
ATOM 1334 O O . ALA A 1 170 ? -4.808 13.882 -5.081 1.00 92.31 170 ALA A O 1
ATOM 1335 N N . GLN A 1 171 ? -3.992 14.990 -3.289 1.00 92.25 171 GLN A N 1
ATOM 1336 C CA . GLN A 1 171 ? -3.413 16.138 -3.979 1.00 92.25 171 GLN A CA 1
ATOM 1337 C C . GLN A 1 171 ? -1.947 16.292 -3.556 1.00 92.25 171 GLN A C 1
ATOM 1339 O O . GLN A 1 171 ? -1.676 16.764 -2.449 1.00 92.25 171 GLN A O 1
ATOM 1344 N N . PRO A 1 172 ? -0.989 15.936 -4.418 1.00 90.88 172 PRO A N 1
ATOM 1345 C CA . PRO A 1 172 ? 0.376 16.424 -4.331 1.00 90.88 172 PRO A CA 1
ATOM 1346 C C . PRO A 1 172 ? 0.365 17.954 -4.383 1.00 90.88 172 PRO A C 1
ATOM 1348 O O . PRO A 1 172 ? -0.312 18.551 -5.218 1.00 90.88 172 PRO A O 1
ATOM 1351 N N . LEU A 1 173 ? 1.101 18.590 -3.484 1.00 87.69 173 LEU A N 1
ATOM 1352 C CA . LEU A 1 173 ? 1.229 20.043 -3.401 1.00 87.69 173 LEU A CA 1
ATOM 1353 C C . LEU A 1 173 ? 2.214 20.579 -4.447 1.00 87.69 173 LEU A C 1
ATOM 1355 O O . LEU A 1 173 ? 2.063 21.705 -4.909 1.00 87.69 173 LEU A O 1
ATOM 1359 N N . ASP A 1 174 ? 3.165 19.744 -4.867 1.00 86.31 174 ASP A N 1
ATOM 1360 C CA . ASP A 1 174 ? 4.217 20.113 -5.820 1.00 86.31 174 ASP A CA 1
ATOM 1361 C C . ASP A 1 174 ? 3.831 19.852 -7.288 1.00 86.31 174 ASP A C 1
ATOM 1363 O O . ASP A 1 174 ? 4.616 20.114 -8.199 1.00 86.31 174 ASP A O 1
ATOM 1367 N N . SER A 1 175 ? 2.631 19.322 -7.554 1.00 81.25 175 SER A N 1
ATOM 1368 C CA . SER A 1 175 ? 2.148 19.079 -8.919 1.00 81.25 175 SER A CA 1
ATOM 1369 C C . SER A 1 175 ? 0.642 19.295 -9.037 1.00 81.25 175 SER A C 1
ATOM 1371 O O . SER A 1 175 ? -0.093 19.214 -8.057 1.00 81.25 175 SER A O 1
ATOM 1373 N N . ALA A 1 176 ? 0.156 19.527 -10.258 1.00 79.81 176 ALA A N 1
ATOM 1374 C CA . ALA A 1 176 ? -1.278 19.637 -10.532 1.00 79.81 176 ALA A CA 1
ATOM 1375 C C . ALA A 1 176 ? -2.009 18.274 -10.513 1.00 79.81 176 ALA A C 1
ATOM 1377 O O . ALA A 1 176 ? -3.210 18.210 -10.773 1.00 79.81 176 ALA A O 1
ATOM 1378 N N . ASN A 1 177 ? -1.301 17.185 -10.204 1.00 85.31 177 ASN A N 1
ATOM 1379 C CA . ASN A 1 177 ? -1.767 15.824 -10.437 1.00 85.31 177 ASN A CA 1
ATOM 1380 C C . ASN A 1 177 ? -2.581 15.330 -9.256 1.00 85.31 177 ASN A C 1
ATOM 1382 O O . ASN A 1 177 ? -2.018 14.827 -8.296 1.00 85.31 177 ASN A O 1
ATOM 1386 N N . SER A 1 178 ? -3.901 15.417 -9.328 1.00 90.69 178 SER A N 1
ATOM 1387 C CA . SER A 1 178 ? -4.761 14.870 -8.279 1.00 90.69 178 SER A CA 1
ATOM 1388 C C . SER A 1 178 ? -5.201 13.446 -8.597 1.00 90.69 178 SER A C 1
ATOM 1390 O O . SER A 1 178 ? -5.113 12.981 -9.735 1.00 90.69 178 SER A O 1
ATOM 1392 N N . SER A 1 179 ? -5.661 12.718 -7.584 1.00 91.75 179 SER A N 1
ATOM 1393 C CA . SER A 1 179 ? -6.276 11.407 -7.785 1.00 91.75 179 SER A CA 1
ATOM 1394 C C . SER A 1 179 ? -7.464 11.190 -6.861 1.00 91.75 179 SER A C 1
ATOM 1396 O O . SER A 1 179 ? -7.441 11.562 -5.686 1.00 91.75 179 SER A O 1
ATOM 1398 N N . LEU A 1 180 ? -8.497 10.559 -7.408 1.00 94.44 180 LEU A N 1
ATOM 1399 C CA . LEU A 1 180 ? -9.621 10.005 -6.670 1.00 94.44 180 LEU A CA 1
ATOM 1400 C C . LEU A 1 180 ? -9.403 8.502 -6.521 1.00 94.44 180 LEU A C 1
ATOM 1402 O O . LEU A 1 180 ? -9.104 7.826 -7.496 1.00 94.44 180 LEU A O 1
ATOM 1406 N N . ASN A 1 181 ? -9.559 7.970 -5.320 1.00 94.44 181 ASN A N 1
ATOM 1407 C CA . ASN A 1 181 ? -9.312 6.572 -5.006 1.00 94.44 181 ASN A CA 1
ATOM 1408 C C . ASN A 1 181 ? -10.594 5.941 -4.476 1.00 94.44 181 ASN A C 1
ATOM 1410 O O . ASN A 1 181 ? -11.218 6.464 -3.551 1.00 94.44 181 ASN A O 1
ATOM 1414 N N . LEU A 1 182 ? -10.982 4.827 -5.083 1.00 95.50 182 LEU A N 1
ATOM 1415 C CA . LEU A 1 182 ? -12.143 4.030 -4.716 1.00 95.50 182 LEU A CA 1
ATOM 1416 C C . LEU A 1 182 ? -11.658 2.687 -4.199 1.00 95.50 182 LEU A C 1
ATOM 1418 O O . LEU A 1 182 ? -11.027 1.934 -4.933 1.00 95.50 182 LEU A O 1
ATOM 1422 N N . GLY A 1 183 ? -11.978 2.383 -2.949 1.00 94.94 183 GLY A N 1
ATOM 1423 C CA . GLY A 1 183 ? -11.566 1.154 -2.293 1.00 94.94 183 GLY A CA 1
ATOM 1424 C C . GLY A 1 183 ? -12.760 0.314 -1.877 1.00 94.94 183 GLY A C 1
ATOM 1425 O O . GLY A 1 183 ? -13.740 0.837 -1.349 1.00 94.94 183 GLY A O 1
ATOM 1426 N N . LEU A 1 184 ? -12.659 -0.991 -2.090 1.00 95.06 184 LEU A N 1
ATOM 1427 C CA . LEU A 1 184 ? -13.579 -1.996 -1.576 1.00 95.06 184 LEU A CA 1
ATOM 1428 C C . LEU A 1 184 ? -12.766 -3.095 -0.902 1.00 95.06 184 LEU A C 1
ATOM 1430 O O . LEU A 1 184 ? -11.730 -3.512 -1.411 1.00 95.06 184 LEU A O 1
ATOM 1434 N N . GLY A 1 185 ? -13.230 -3.576 0.240 1.00 93.56 185 GLY A N 1
ATOM 1435 C CA . GLY A 1 185 ? -12.590 -4.641 0.994 1.00 93.56 185 GLY A CA 1
ATOM 1436 C C . GLY A 1 185 ? -13.622 -5.603 1.550 1.00 93.56 185 GLY A C 1
ATOM 1437 O O . GLY A 1 185 ? -14.721 -5.198 1.922 1.00 93.56 185 GLY A O 1
ATOM 1438 N N . ALA A 1 186 ? -13.262 -6.874 1.623 1.00 94.00 186 ALA A N 1
ATOM 1439 C CA . ALA A 1 186 ? -14.009 -7.878 2.355 1.00 94.00 186 ALA A CA 1
ATOM 1440 C C . ALA A 1 186 ? -13.034 -8.760 3.132 1.00 94.00 186 ALA A C 1
ATOM 1442 O O . ALA A 1 186 ? -11.974 -9.120 2.621 1.00 94.00 186 ALA A O 1
ATOM 1443 N N . GLY A 1 187 ? -13.374 -9.107 4.364 1.00 93.25 187 GLY A N 1
ATOM 1444 C CA . GLY A 1 187 ? -12.577 -10.012 5.180 1.00 93.25 187 GLY A CA 1
ATOM 1445 C C . GLY A 1 187 ? -13.449 -10.884 6.056 1.00 93.25 187 GLY A C 1
ATOM 1446 O O . GLY A 1 187 ? -14.583 -10.529 6.358 1.00 93.25 187 GLY A O 1
ATOM 1447 N N . PHE A 1 188 ? -12.929 -12.035 6.450 1.00 91.06 188 PHE A N 1
ATOM 1448 C CA . PHE A 1 188 ? -13.577 -12.905 7.419 1.00 91.06 188 PHE A CA 1
ATOM 1449 C C . PHE A 1 188 ? -12.526 -13.636 8.249 1.00 91.06 188 PHE A C 1
ATOM 1451 O O . PHE A 1 188 ? -11.394 -13.871 7.813 1.00 91.06 188 PHE A O 1
ATOM 1458 N N . VAL A 1 189 ? -12.915 -13.995 9.467 1.00 90.12 189 VAL A N 1
ATOM 1459 C CA . VAL A 1 189 ? -12.105 -14.814 10.365 1.00 90.12 189 VAL A CA 1
ATOM 1460 C C . VAL A 1 189 ? -12.515 -16.262 10.135 1.00 90.12 189 VAL A C 1
ATOM 1462 O O . VAL A 1 189 ? -13.654 -16.638 10.393 1.00 90.12 189 VAL A O 1
ATOM 1465 N N . ALA A 1 190 ? -11.611 -17.065 9.577 1.00 89.31 190 ALA A N 1
ATOM 1466 C CA . ALA A 1 190 ? -11.903 -18.459 9.255 1.00 89.31 190 ALA A CA 1
ATOM 1467 C C . ALA A 1 190 ? -11.922 -19.338 10.511 1.00 89.31 190 ALA A C 1
ATOM 1469 O O . ALA A 1 190 ? -12.704 -20.282 10.597 1.00 89.31 190 ALA A O 1
ATOM 1470 N N . ASN A 1 191 ? -11.043 -19.044 11.469 1.00 87.75 191 ASN A N 1
ATOM 1471 C CA . ASN A 1 191 ? -10.993 -19.664 12.790 1.00 87.75 191 ASN A CA 1
ATOM 1472 C C . ASN A 1 191 ? -10.234 -18.746 13.766 1.00 87.75 191 ASN A C 1
ATOM 1474 O O . ASN A 1 191 ? -9.795 -17.666 13.384 1.00 87.75 191 ASN A O 1
ATOM 1478 N N . GLU A 1 192 ? -10.028 -19.189 15.008 1.00 85.50 192 GLU A N 1
ATOM 1479 C CA . GLU A 1 192 ? -9.349 -18.419 16.069 1.00 85.50 192 GLU A CA 1
ATOM 1480 C C . GLU A 1 192 ? -7.956 -17.888 15.676 1.00 85.50 192 GLU A C 1
ATOM 1482 O O . GLU A 1 192 ? -7.481 -16.895 16.230 1.00 85.50 192 GLU A O 1
ATOM 1487 N N . ARG A 1 193 ? -7.294 -18.525 14.702 1.00 89.06 193 ARG A N 1
ATOM 1488 C CA . ARG A 1 193 ? -5.928 -18.188 14.292 1.00 89.06 193 ARG A CA 1
ATOM 1489 C C . ARG A 1 193 ? -5.813 -17.652 12.880 1.00 89.06 193 ARG A C 1
ATOM 1491 O O . ARG A 1 193 ? -4.859 -16.943 12.611 1.00 89.06 193 ARG A O 1
ATOM 1498 N N . VAL A 1 194 ? -6.729 -17.979 11.979 1.00 91.44 194 VAL A N 1
ATOM 1499 C CA . VAL A 1 194 ? -6.593 -17.693 10.550 1.00 91.44 194 VAL A CA 1
ATOM 1500 C C . VAL A 1 194 ? -7.661 -16.716 10.101 1.00 91.44 194 VAL A C 1
ATOM 1502 O O . VAL A 1 194 ? -8.854 -16.915 10.337 1.00 91.44 194 VAL A O 1
ATOM 1505 N N . SER A 1 195 ? -7.227 -15.691 9.382 1.00 91.25 195 SER A N 1
ATOM 1506 C CA . SER A 1 195 ? -8.101 -14.703 8.769 1.00 91.25 195 SER A CA 1
ATOM 1507 C C . SER A 1 195 ? -7.755 -14.505 7.299 1.00 91.25 195 SER A C 1
ATOM 1509 O O . SER A 1 195 ? -6.608 -14.672 6.879 1.00 91.25 195 SER A O 1
ATOM 1511 N N . PHE A 1 196 ? -8.764 -14.157 6.509 1.00 94.88 196 PHE A N 1
ATOM 1512 C CA . PHE A 1 196 ? -8.605 -13.858 5.094 1.00 94.88 196 PHE A CA 1
ATOM 1513 C C . PHE A 1 196 ? -9.199 -12.493 4.798 1.00 94.88 196 PHE A C 1
ATOM 1515 O O . PHE A 1 196 ? -10.282 -12.159 5.283 1.00 94.88 196 PHE A O 1
ATOM 1522 N N . SER A 1 197 ? -8.518 -11.718 3.964 1.00 94.00 197 SER A N 1
ATOM 1523 C CA . SER A 1 197 ? -9.084 -10.509 3.389 1.00 94.00 197 SER A CA 1
ATOM 1524 C C . SER A 1 197 ? -8.716 -10.344 1.925 1.00 94.00 197 SER A C 1
ATOM 1526 O O . SER A 1 197 ? -7.664 -10.781 1.458 1.00 94.00 197 SER A O 1
ATOM 1528 N N . ALA A 1 198 ? -9.626 -9.724 1.190 1.00 95.62 198 ALA A N 1
ATOM 1529 C CA . ALA A 1 198 ? -9.440 -9.305 -0.180 1.00 95.62 198 ALA A CA 1
ATOM 1530 C C . ALA A 1 198 ? -9.814 -7.829 -0.288 1.00 95.62 198 ALA A C 1
ATOM 1532 O O . ALA A 1 198 ? -10.794 -7.384 0.313 1.00 95.62 198 ALA A O 1
ATOM 1533 N N . SER A 1 199 ? -9.051 -7.064 -1.054 1.00 94.69 199 SER A N 1
ATOM 1534 C CA . SER A 1 199 ? -9.373 -5.672 -1.338 1.00 94.69 199 SER A CA 1
ATOM 1535 C C . SER A 1 199 ? -9.104 -5.320 -2.789 1.00 94.69 199 SER A C 1
ATOM 1537 O O . SER A 1 199 ? -8.201 -5.857 -3.425 1.00 94.69 199 SER A O 1
ATOM 1539 N N . ALA A 1 200 ? -9.921 -4.419 -3.314 1.00 95.00 200 ALA A N 1
ATOM 1540 C CA . ALA A 1 200 ? -9.788 -3.819 -4.623 1.00 95.00 200 ALA A CA 1
ATOM 1541 C C . ALA A 1 200 ? -9.654 -2.308 -4.445 1.00 95.00 200 ALA A C 1
ATOM 1543 O O . ALA A 1 200 ? -10.440 -1.702 -3.717 1.00 95.00 200 ALA A O 1
ATOM 1544 N N . ASN A 1 201 ? -8.676 -1.700 -5.104 1.00 95.12 201 ASN A N 1
ATOM 1545 C CA . ASN A 1 201 ? -8.516 -0.253 -5.152 1.00 95.12 201 ASN A CA 1
ATOM 1546 C C . ASN A 1 201 ? -8.470 0.209 -6.608 1.00 95.12 201 ASN A C 1
ATOM 1548 O O . ASN A 1 201 ? -7.826 -0.423 -7.446 1.00 95.12 201 ASN A O 1
ATOM 1552 N N . TYR A 1 202 ? -9.141 1.314 -6.903 1.00 94.94 202 TYR A N 1
ATOM 1553 C CA . TYR A 1 202 ? -9.156 1.948 -8.210 1.00 94.94 202 TYR A CA 1
ATOM 1554 C C . TYR A 1 202 ? -8.829 3.434 -8.068 1.00 94.94 202 TYR A C 1
ATOM 1556 O O . TYR A 1 202 ? -9.622 4.216 -7.544 1.00 94.94 202 TYR A O 1
ATOM 1564 N N . GLY A 1 203 ? -7.635 3.805 -8.524 1.00 93.25 203 GLY A N 1
ATOM 1565 C CA . GLY A 1 203 ? -7.130 5.170 -8.551 1.00 93.25 203 GLY A CA 1
ATOM 1566 C C . GLY A 1 203 ? -7.386 5.819 -9.907 1.00 93.25 203 GLY A C 1
ATOM 1567 O O . GLY A 1 203 ? -6.836 5.392 -10.925 1.00 93.25 203 GLY A O 1
ATOM 1568 N N . ILE A 1 204 ? -8.201 6.868 -9.905 1.00 93.06 204 ILE A N 1
ATOM 1569 C CA . ILE A 1 204 ? -8.569 7.684 -11.059 1.00 93.06 204 ILE A CA 1
ATOM 1570 C C . ILE A 1 204 ? -7.769 8.990 -10.987 1.00 93.06 204 ILE A C 1
ATOM 1572 O O . ILE A 1 204 ? -8.025 9.806 -10.098 1.00 93.06 204 ILE A O 1
ATOM 1576 N N . PRO A 1 205 ? -6.806 9.222 -11.888 1.00 91.69 205 PRO A N 1
ATOM 1577 C CA . PRO A 1 205 ? -6.117 10.500 -11.959 1.00 91.69 205 PRO A CA 1
ATOM 1578 C C . PRO A 1 205 ? -7.061 11.601 -12.451 1.00 91.69 205 PRO A C 1
ATOM 1580 O O . PRO A 1 205 ? -7.897 11.381 -13.328 1.00 91.69 205 PRO A O 1
ATOM 1583 N N . ILE A 1 206 ? -6.917 12.796 -11.885 1.00 89.69 206 ILE A N 1
ATOM 1584 C CA . ILE A 1 206 ? -7.681 13.993 -12.230 1.00 89.69 206 ILE A CA 1
ATOM 1585 C C . ILE A 1 206 ? -6.683 15.094 -12.618 1.00 89.69 206 ILE A C 1
ATOM 1587 O O . ILE A 1 206 ? -5.744 15.396 -11.881 1.00 89.69 206 ILE A O 1
ATOM 1591 N N . GLY A 1 207 ? -6.897 15.704 -13.784 1.00 77.69 207 GLY A N 1
ATOM 1592 C CA . GLY A 1 207 ? -6.177 16.899 -14.241 1.00 77.69 207 GLY A CA 1
ATOM 1593 C C . GLY A 1 207 ? -4.977 16.667 -15.168 1.00 77.69 207 GLY A C 1
ATOM 1594 O O . GLY A 1 207 ? -4.673 17.565 -15.946 1.00 77.69 207 GLY A O 1
ATOM 1595 N N . ASP A 1 208 ? -4.341 15.491 -15.154 1.00 75.31 208 ASP A N 1
ATOM 1596 C CA . ASP A 1 208 ? -3.144 15.196 -15.967 1.00 75.31 208 ASP A CA 1
ATOM 1597 C C . ASP A 1 208 ? -3.227 13.827 -16.676 1.00 75.31 208 ASP A C 1
ATOM 1599 O O . ASP A 1 208 ? -4.117 13.021 -16.409 1.00 75.31 208 ASP A O 1
ATOM 1603 N N . THR A 1 209 ? -2.277 13.556 -17.573 1.00 74.44 209 THR A N 1
ATOM 1604 C CA . THR A 1 209 ? -2.133 12.361 -18.431 1.00 74.44 209 THR A CA 1
ATOM 1605 C C . THR A 1 209 ? -1.715 11.079 -17.700 1.00 74.44 209 THR A C 1
ATOM 1607 O O . THR A 1 209 ? -1.262 10.114 -18.321 1.00 74.44 209 THR A O 1
ATOM 1610 N N . ASN A 1 210 ? -1.877 11.031 -16.379 1.00 83.00 210 ASN A N 1
ATOM 1611 C CA . ASN A 1 210 ? -1.583 9.826 -15.616 1.00 83.00 210 ASN A CA 1
ATOM 1612 C C . ASN A 1 210 ? -2.544 8.695 -15.995 1.00 83.00 210 ASN A C 1
ATOM 1614 O O . ASN A 1 210 ? -3.702 8.909 -16.352 1.00 83.00 210 ASN A O 1
ATOM 1618 N N . LEU A 1 211 ? -2.051 7.464 -15.892 1.00 89.81 211 LEU A N 1
ATOM 1619 C CA . LEU A 1 211 ? -2.850 6.276 -16.162 1.00 89.81 211 LEU A CA 1
ATOM 1620 C C . LEU A 1 211 ? -3.619 5.859 -14.904 1.00 89.81 211 LEU A C 1
ATOM 1622 O O . LEU A 1 211 ? -3.051 5.917 -13.807 1.00 89.81 211 LEU A O 1
ATOM 1626 N N . PRO A 1 212 ? -4.875 5.398 -15.043 1.00 91.06 212 PRO A N 1
ATOM 1627 C CA . PRO A 1 212 ? -5.592 4.806 -13.929 1.00 91.06 212 PRO A CA 1
ATOM 1628 C C . PRO A 1 212 ? -4.845 3.577 -13.413 1.00 91.06 212 PRO A C 1
ATOM 1630 O O . PRO A 1 212 ? -4.204 2.843 -14.176 1.00 91.06 212 PRO A O 1
ATOM 1633 N N . VAL A 1 213 ? -4.932 3.364 -12.103 1.00 92.06 213 VAL A N 1
ATOM 1634 C CA . VAL A 1 213 ? -4.298 2.232 -11.427 1.00 92.06 213 VAL A CA 1
ATOM 1635 C C . VAL A 1 213 ? -5.375 1.406 -10.755 1.00 92.06 213 VAL A C 1
ATOM 1637 O O . VAL A 1 213 ? -6.136 1.919 -9.943 1.00 92.06 213 VAL A O 1
ATOM 1640 N N . THR A 1 214 ? -5.419 0.120 -11.074 1.00 94.75 214 THR A N 1
ATOM 1641 C CA . THR A 1 214 ? -6.246 -0.853 -10.357 1.00 94.75 214 THR A CA 1
ATOM 1642 C C . THR A 1 214 ? -5.329 -1.745 -9.542 1.00 94.75 214 THR A C 1
ATOM 1644 O O . THR A 1 214 ? -4.305 -2.191 -10.055 1.00 94.75 214 THR A O 1
ATOM 1647 N N . SER A 1 215 ? -5.671 -2.040 -8.295 1.00 94.88 215 SER A N 1
ATOM 1648 C CA . SER A 1 215 ? -4.994 -3.079 -7.529 1.00 94.88 215 SER A CA 1
ATOM 1649 C C . SER A 1 215 ? -5.984 -4.022 -6.867 1.00 94.88 215 SER A C 1
ATOM 1651 O O . SER A 1 215 ? -7.054 -3.616 -6.424 1.00 94.88 215 SER A O 1
ATOM 1653 N N . LEU A 1 216 ? -5.617 -5.296 -6.821 1.00 96.19 216 LEU A N 1
ATOM 1654 C CA . LEU A 1 216 ? -6.315 -6.362 -6.122 1.00 96.19 216 LEU A CA 1
ATOM 1655 C C . LEU A 1 216 ? -5.332 -6.958 -5.127 1.00 96.19 216 LEU A C 1
ATOM 1657 O O . LEU A 1 216 ? -4.248 -7.385 -5.514 1.00 96.19 216 LEU A O 1
ATOM 1661 N N . SER A 1 217 ? -5.688 -6.973 -3.854 1.00 95.25 217 SER A N 1
ATOM 1662 C CA . SER A 1 217 ? -4.855 -7.529 -2.795 1.00 95.25 217 SER A CA 1
ATOM 1663 C C . SER A 1 217 ? -5.582 -8.670 -2.114 1.00 95.25 217 SER A C 1
ATOM 1665 O O . SER A 1 217 ? -6.768 -8.563 -1.824 1.00 95.25 217 SER A O 1
ATOM 1667 N N . PHE A 1 218 ? -4.852 -9.733 -1.811 1.00 96.50 218 PHE A N 1
ATOM 1668 C CA . PHE A 1 218 ? -5.297 -10.841 -0.980 1.00 96.50 218 PHE A CA 1
ATOM 1669 C C . PHE A 1 218 ? -4.351 -10.946 0.203 1.00 96.50 218 PHE A C 1
ATOM 1671 O O . PHE A 1 218 ? -3.136 -10.879 0.027 1.00 96.50 218 PHE A O 1
ATOM 1678 N N . ARG A 1 219 ? -4.893 -11.102 1.404 1.00 95.19 219 ARG A N 1
ATOM 1679 C CA . ARG A 1 219 ? -4.123 -11.256 2.632 1.00 95.19 219 ARG A CA 1
ATOM 1680 C C . ARG A 1 219 ? -4.625 -12.467 3.397 1.00 95.19 219 ARG A C 1
ATOM 1682 O O . ARG A 1 219 ? -5.827 -12.649 3.565 1.00 95.19 219 ARG A O 1
ATOM 1689 N N . THR A 1 220 ? -3.686 -13.278 3.863 1.00 95.75 220 THR A N 1
ATOM 1690 C CA . THR A 1 220 ? -3.929 -14.351 4.829 1.00 95.75 220 THR A CA 1
ATOM 1691 C C . THR A 1 220 ? -3.186 -13.999 6.106 1.00 95.75 220 THR A C 1
ATOM 1693 O O . THR A 1 220 ? -1.968 -13.839 6.066 1.00 95.75 220 THR A O 1
ATOM 1696 N N . GLY A 1 221 ? -3.907 -13.840 7.210 1.00 94.06 221 GLY A N 1
ATOM 1697 C CA . GLY A 1 221 ? -3.347 -13.551 8.527 1.00 94.06 221 GLY A CA 1
ATOM 1698 C C . GLY A 1 221 ? -3.318 -14.795 9.408 1.00 94.06 221 GLY A C 1
ATOM 1699 O O . GLY A 1 221 ? -4.248 -15.601 9.370 1.00 94.06 221 GLY A O 1
ATOM 1700 N N . TYR A 1 222 ? -2.264 -14.930 10.208 1.00 93.69 222 TYR A N 1
ATOM 1701 C CA . TYR A 1 222 ? -2.128 -15.937 11.253 1.00 93.69 222 TYR A CA 1
ATOM 1702 C C . TYR A 1 222 ? -1.850 -15.264 12.602 1.00 93.69 222 TYR A C 1
ATOM 1704 O O . TYR A 1 222 ? -0.790 -14.662 12.781 1.00 93.69 222 TYR A O 1
ATOM 1712 N N . ASN A 1 223 ? -2.776 -15.381 13.552 1.00 92.25 223 ASN A N 1
ATOM 1713 C CA . ASN A 1 223 ? -2.607 -14.892 14.917 1.00 92.25 223 ASN A CA 1
ATOM 1714 C C . ASN A 1 223 ? -1.585 -15.763 15.660 1.00 92.25 223 ASN A C 1
ATOM 1716 O O . ASN A 1 223 ? -1.700 -16.991 15.704 1.00 92.25 223 ASN A O 1
ATOM 1720 N N . LEU A 1 224 ? -0.584 -15.119 16.253 1.00 91.62 224 LEU A N 1
ATOM 1721 C CA . LEU A 1 224 ? 0.492 -15.764 17.005 1.00 91.62 224 LEU A CA 1
ATOM 1722 C C . LEU A 1 224 ? 0.118 -16.038 18.463 1.00 91.62 224 LEU A C 1
ATOM 1724 O O . LEU A 1 224 ? 0.708 -16.920 19.086 1.00 91.62 224 LEU A O 1
ATOM 1728 N N . ASP A 1 225 ? -0.838 -15.292 19.011 1.00 86.94 225 ASP A N 1
ATOM 1729 C CA . ASP A 1 225 ? -1.321 -15.439 20.378 1.00 86.94 225 ASP A CA 1
ATOM 1730 C C . ASP A 1 225 ? -2.818 -15.766 20.414 1.00 86.94 225 ASP A C 1
ATOM 1732 O O . ASP A 1 225 ? -3.598 -15.323 19.574 1.00 86.94 225 ASP A O 1
ATOM 1736 N N . ASP A 1 226 ? -3.243 -16.496 21.449 1.00 76.62 226 ASP A N 1
ATOM 1737 C CA . ASP A 1 226 ? -4.654 -16.876 21.627 1.00 76.62 226 ASP A CA 1
ATOM 1738 C C . ASP A 1 226 ? -5.564 -15.657 21.886 1.00 76.62 226 ASP A C 1
ATOM 1740 O O . ASP A 1 226 ? -6.785 -15.746 21.804 1.00 76.62 226 ASP A O 1
ATOM 1744 N N . LYS A 1 227 ? -4.969 -14.499 22.202 1.00 77.75 227 LYS A N 1
ATOM 1745 C CA . LYS A 1 227 ? -5.670 -13.222 22.370 1.00 77.75 227 LYS A CA 1
ATOM 1746 C C . LYS A 1 227 ? -5.731 -12.382 21.085 1.00 77.75 227 LYS A C 1
ATOM 1748 O O . LYS A 1 227 ? -6.380 -11.340 21.106 1.00 77.75 227 LYS A O 1
ATOM 1753 N N . GLY A 1 228 ? -5.063 -12.786 20.001 1.00 78.00 228 GLY A N 1
ATOM 1754 C CA . GLY A 1 228 ? -5.048 -12.063 18.722 1.00 78.00 228 GLY A CA 1
ATOM 1755 C C . GLY A 1 228 ? -4.372 -10.684 18.758 1.00 78.00 228 GLY A C 1
ATOM 1756 O O . GLY A 1 228 ? -4.682 -9.819 17.935 1.00 78.00 228 GLY A O 1
ATOM 1757 N N . ASN A 1 229 ? -3.473 -10.439 19.714 1.00 86.12 229 ASN A N 1
ATOM 1758 C CA . ASN A 1 229 ? -2.698 -9.206 19.788 1.00 86.12 229 ASN A CA 1
ATOM 1759 C C . ASN A 1 229 ? -1.517 -9.175 18.824 1.00 86.12 229 ASN A C 1
ATOM 1761 O O . ASN A 1 229 ? -0.969 -8.097 18.618 1.00 86.12 229 ASN A O 1
ATOM 1765 N N . GLN A 1 230 ? -1.084 -10.309 18.279 1.00 90.75 230 GLN A N 1
ATOM 1766 C CA . GLN A 1 230 ? 0.021 -10.377 17.325 1.00 90.75 230 GLN A CA 1
ATOM 1767 C C . GLN A 1 230 ? -0.349 -11.263 16.147 1.00 90.75 230 GLN A C 1
ATOM 1769 O O . GLN A 1 230 ? -0.896 -12.347 16.338 1.00 90.75 230 GLN A O 1
ATOM 1774 N N . ASP A 1 231 ? -0.005 -10.837 14.937 1.00 91.88 231 ASP A N 1
ATOM 1775 C CA . ASP A 1 231 ? -0.319 -11.581 13.722 1.00 91.88 231 ASP A CA 1
ATOM 1776 C C . ASP A 1 231 ? 0.792 -11.499 12.676 1.00 91.88 231 ASP A C 1
ATOM 1778 O O . ASP A 1 231 ? 1.474 -10.486 12.540 1.00 91.88 231 ASP A O 1
ATOM 1782 N N . ILE A 1 232 ? 0.968 -12.577 11.915 1.00 95.12 232 ILE A N 1
ATOM 1783 C CA . ILE A 1 232 ? 1.793 -12.591 10.705 1.00 95.12 232 ILE A CA 1
ATOM 1784 C C . ILE A 1 232 ? 0.867 -12.687 9.501 1.00 95.12 232 ILE A C 1
ATOM 1786 O O . ILE A 1 232 ? 0.033 -13.586 9.418 1.00 95.12 232 ILE A O 1
ATOM 1790 N N . GLY A 1 233 ? 1.024 -11.764 8.562 1.00 94.75 233 GLY A N 1
ATOM 1791 C CA . GLY A 1 233 ? 0.275 -11.717 7.318 1.00 94.75 233 GLY A CA 1
ATOM 1792 C C . GLY A 1 233 ? 1.134 -12.103 6.122 1.00 94.75 233 GLY A C 1
ATOM 1793 O O . GLY A 1 233 ? 2.271 -11.659 6.000 1.00 94.75 233 GLY A O 1
ATOM 1794 N N . LEU A 1 234 ? 0.569 -12.875 5.201 1.00 96.88 234 LEU A N 1
ATOM 1795 C CA . LEU A 1 234 ? 1.049 -12.978 3.827 1.00 96.88 234 LEU A CA 1
ATOM 1796 C C . LEU A 1 234 ? 0.107 -12.168 2.940 1.00 96.88 234 LEU A C 1
ATOM 1798 O O . LEU A 1 234 ? -1.100 -12.417 2.949 1.00 96.88 234 LEU A O 1
ATOM 1802 N N . ARG A 1 235 ? 0.645 -11.228 2.165 1.00 95.50 235 ARG A N 1
ATOM 1803 C CA . ARG A 1 235 ? -0.099 -10.420 1.198 1.00 95.50 235 ARG A CA 1
ATOM 1804 C C . ARG A 1 235 ? 0.361 -10.730 -0.218 1.00 95.50 235 ARG A C 1
ATOM 1806 O O . ARG A 1 235 ? 1.553 -10.797 -0.493 1.00 95.50 235 ARG A O 1
ATOM 1813 N N . THR A 1 236 ? -0.583 -10.855 -1.135 1.00 96.88 236 THR A N 1
ATOM 1814 C CA . THR A 1 236 ? -0.331 -10.901 -2.573 1.00 96.88 236 THR A CA 1
ATOM 1815 C C . THR A 1 236 ? -1.103 -9.774 -3.230 1.00 96.88 236 THR A C 1
ATOM 1817 O O . THR A 1 236 ? -2.297 -9.627 -2.984 1.00 96.88 236 THR A O 1
ATOM 1820 N N . THR A 1 237 ? -0.433 -8.986 -4.062 1.00 96.06 237 THR A N 1
ATOM 1821 C CA . THR A 1 237 ? -1.016 -7.806 -4.698 1.00 96.06 237 THR A CA 1
ATOM 1822 C C . THR A 1 237 ? -0.838 -7.897 -6.201 1.00 96.06 237 THR A C 1
ATOM 1824 O O . THR A 1 237 ? 0.283 -7.906 -6.696 1.00 96.06 237 THR A O 1
ATOM 1827 N N . LEU A 1 238 ? -1.934 -7.918 -6.943 1.00 96.12 238 LEU A N 1
ATOM 1828 C CA . LEU A 1 238 ? -1.942 -7.682 -8.377 1.00 96.12 238 LEU A CA 1
ATOM 1829 C C . LEU A 1 238 ? -2.190 -6.192 -8.610 1.00 96.12 238 LEU A C 1
ATOM 1831 O O . LEU A 1 238 ? -3.130 -5.632 -8.054 1.00 96.12 238 LEU A O 1
ATOM 1835 N N . SER A 1 239 ? -1.372 -5.535 -9.420 1.00 94.19 239 SER A N 1
ATOM 1836 C CA . SER A 1 239 ? -1.567 -4.134 -9.795 1.00 94.19 239 SER A CA 1
ATOM 1837 C C . SER A 1 239 ? -1.521 -3.976 -11.305 1.00 94.19 239 SER A C 1
ATOM 1839 O O . SER A 1 239 ? -0.688 -4.580 -11.973 1.00 94.19 239 SER A O 1
ATOM 1841 N N . MET A 1 240 ? -2.431 -3.172 -11.837 1.00 93.69 240 MET A N 1
ATOM 1842 C CA . MET A 1 240 ? -2.578 -2.891 -13.256 1.00 93.69 240 MET A CA 1
ATOM 1843 C C . MET A 1 240 ? -2.515 -1.384 -13.463 1.00 93.69 240 MET A C 1
ATOM 1845 O O . MET A 1 240 ? -3.244 -0.635 -12.808 1.00 93.69 240 MET A O 1
ATOM 1849 N N . ARG A 1 241 ? -1.646 -0.930 -14.364 1.00 90.88 241 ARG A N 1
ATOM 1850 C CA . ARG A 1 241 ? -1.512 0.482 -14.741 1.00 90.88 241 ARG A CA 1
ATOM 1851 C C . ARG A 1 241 ? -1.375 0.570 -16.255 1.00 90.88 241 ARG A C 1
ATOM 1853 O O . ARG A 1 241 ? -0.333 0.222 -16.803 1.00 90.88 241 ARG A O 1
ATOM 1860 N N . GLY A 1 242 ? -2.417 1.050 -16.928 1.00 85.62 242 GLY A N 1
ATOM 1861 C CA . GLY A 1 242 ? -2.478 0.988 -18.390 1.00 85.62 242 GLY A CA 1
ATOM 1862 C C . GLY A 1 242 ? -2.372 -0.458 -18.883 1.00 85.62 242 GLY A C 1
ATOM 1863 O O . GLY A 1 242 ? -3.212 -1.279 -18.528 1.00 85.62 242 GLY A O 1
ATOM 1864 N N . GLY A 1 243 ? -1.344 -0.761 -19.681 1.00 84.62 243 GLY A N 1
ATOM 1865 C CA . GLY A 1 243 ? -1.057 -2.117 -20.167 1.00 84.62 243 GLY A CA 1
ATOM 1866 C C . GLY A 1 243 ? -0.173 -2.965 -19.244 1.00 84.62 243 GLY A C 1
ATOM 1867 O O . GLY A 1 243 ? -0.062 -4.169 -19.461 1.00 84.62 243 GLY A O 1
ATOM 1868 N N . ASP A 1 244 ? 0.434 -2.372 -18.213 1.00 87.88 244 ASP A N 1
ATOM 1869 C CA . ASP A 1 244 ? 1.356 -3.080 -17.325 1.00 87.88 244 ASP A CA 1
ATOM 1870 C C . ASP A 1 244 ? 0.587 -3.806 -16.222 1.00 87.88 244 ASP A C 1
ATOM 1872 O O . ASP A 1 244 ? -0.211 -3.190 -15.509 1.00 87.88 244 ASP A O 1
ATOM 1876 N N . THR A 1 245 ? 0.890 -5.088 -16.022 1.00 91.81 245 THR A N 1
ATOM 1877 C CA . THR A 1 245 ? 0.384 -5.887 -14.899 1.00 91.81 245 THR A CA 1
ATOM 1878 C C . THR A 1 245 ? 1.554 -6.378 -14.058 1.00 91.81 245 THR A C 1
ATOM 1880 O O . THR A 1 245 ? 2.471 -7.001 -14.582 1.00 91.81 245 THR A O 1
ATOM 1883 N N . ARG A 1 246 ? 1.522 -6.115 -12.750 1.00 92.50 246 ARG A N 1
ATOM 1884 C CA . ARG A 1 246 ? 2.575 -6.503 -11.802 1.00 92.50 246 ARG A CA 1
ATOM 1885 C C . ARG A 1 246 ? 1.994 -7.315 -10.657 1.00 92.50 246 ARG A C 1
ATOM 1887 O O . ARG A 1 246 ? 0.957 -6.945 -10.106 1.00 92.50 246 ARG A O 1
ATOM 1894 N N . LEU A 1 247 ? 2.696 -8.376 -10.277 1.00 95.31 247 LEU A N 1
ATOM 1895 C CA . LEU A 1 247 ? 2.390 -9.198 -9.111 1.00 95.31 247 LEU A CA 1
ATOM 1896 C C . LEU A 1 247 ? 3.410 -8.902 -8.011 1.00 95.31 247 LEU A C 1
ATOM 1898 O O . LEU A 1 247 ? 4.609 -8.954 -8.250 1.00 95.31 247 LEU A O 1
ATOM 1902 N N . GLY A 1 248 ? 2.929 -8.605 -6.812 1.00 95.62 248 GLY A N 1
ATOM 1903 C CA . GLY A 1 248 ? 3.728 -8.408 -5.612 1.00 95.62 248 GLY A CA 1
ATOM 1904 C C . GLY A 1 248 ? 3.389 -9.430 -4.540 1.00 95.62 248 GLY A C 1
ATOM 1905 O O . GLY A 1 248 ? 2.241 -9.870 -4.440 1.00 95.62 248 GLY A O 1
ATOM 1906 N N . VAL A 1 249 ? 4.377 -9.778 -3.723 1.00 97.06 249 VAL A N 1
ATOM 1907 C CA . VAL A 1 249 ? 4.202 -10.614 -2.533 1.00 97.06 249 VAL A CA 1
ATOM 1908 C C . VAL A 1 249 ? 4.875 -9.933 -1.355 1.00 97.06 249 VAL A C 1
ATOM 1910 O O . VAL A 1 249 ? 6.026 -9.509 -1.454 1.00 97.06 249 VAL A O 1
ATOM 1913 N N . GLY A 1 250 ? 4.174 -9.865 -0.230 1.00 96.38 250 GLY A N 1
ATOM 1914 C CA . GLY A 1 250 ? 4.687 -9.277 0.991 1.00 96.38 250 GLY A CA 1
ATOM 1915 C C . GLY A 1 250 ? 4.382 -10.097 2.230 1.00 96.38 250 GLY A C 1
ATOM 1916 O O . GLY A 1 250 ? 3.415 -10.854 2.279 1.00 96.38 250 GLY A O 1
ATOM 1917 N N . ILE A 1 251 ? 5.233 -9.926 3.232 1.00 97.12 251 ILE A N 1
ATOM 1918 C CA . ILE A 1 251 ? 5.058 -10.470 4.574 1.00 97.12 251 ILE A CA 1
ATOM 1919 C C . ILE A 1 251 ? 4.872 -9.289 5.516 1.00 97.12 251 ILE A C 1
ATOM 1921 O O . ILE A 1 251 ? 5.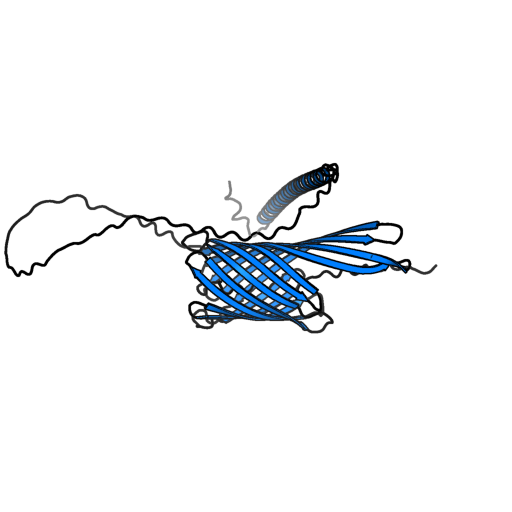601 -8.300 5.437 1.00 97.12 251 ILE A O 1
ATOM 1925 N N . GLU A 1 252 ? 3.897 -9.406 6.404 1.00 94.81 252 GLU A N 1
ATOM 1926 C CA . GLU A 1 252 ? 3.544 -8.409 7.402 1.00 94.81 252 GLU A CA 1
ATOM 1927 C C . GLU A 1 252 ? 3.646 -9.033 8.789 1.00 94.81 252 GLU A C 1
ATOM 1929 O O . GLU A 1 252 ? 3.289 -10.190 8.990 1.00 94.81 252 GLU A O 1
ATOM 1934 N N . TRP A 1 253 ? 4.103 -8.256 9.758 1.00 94.88 253 TRP A N 1
ATOM 1935 C CA . TRP A 1 253 ? 4.030 -8.585 11.168 1.00 94.88 253 TRP A CA 1
ATOM 1936 C C . TRP A 1 253 ? 3.333 -7.438 11.884 1.00 94.88 253 TRP A C 1
ATOM 1938 O O . TRP A 1 253 ? 3.808 -6.299 11.879 1.00 94.88 253 TRP A O 1
ATOM 1948 N N . GLY A 1 254 ? 2.173 -7.739 12.448 1.00 91.75 254 GLY A N 1
ATOM 1949 C CA . GLY A 1 254 ? 1.326 -6.795 13.145 1.00 91.75 254 GLY A CA 1
ATOM 1950 C C . GLY A 1 254 ? 1.273 -7.074 14.636 1.00 91.75 254 GLY A C 1
ATOM 1951 O O . GLY A 1 254 ? 1.469 -8.200 15.105 1.00 91.75 254 GLY A O 1
ATOM 1952 N N . GLY A 1 255 ? 0.993 -6.020 15.391 1.00 90.00 255 GLY A N 1
ATOM 1953 C CA . GLY A 1 255 ? 0.586 -6.157 16.773 1.00 90.00 255 GLY A CA 1
ATOM 1954 C C . GLY A 1 255 ? -0.372 -5.061 17.205 1.00 90.00 255 GLY A C 1
ATOM 1955 O O . GLY A 1 255 ? -0.440 -3.990 16.600 1.00 90.00 255 GLY A O 1
ATOM 1956 N N . ARG A 1 256 ? -1.136 -5.339 18.255 1.00 89.62 256 ARG A N 1
ATOM 1957 C CA . ARG A 1 256 ? -2.125 -4.432 18.835 1.00 89.62 256 ARG A CA 1
ATOM 1958 C C . ARG A 1 256 ? -2.166 -4.560 20.353 1.00 89.62 256 ARG A C 1
ATOM 1960 O O . ARG A 1 256 ? -1.755 -5.570 20.916 1.00 89.62 256 ARG A O 1
ATOM 1967 N N . GLY A 1 257 ? -2.672 -3.535 21.023 1.00 87.62 257 GLY A N 1
ATOM 1968 C CA . GLY A 1 257 ? -2.872 -3.558 22.469 1.00 87.62 257 GLY A CA 1
ATOM 1969 C C . GLY A 1 257 ? -3.525 -2.283 22.979 1.00 87.62 257 GLY A C 1
ATOM 1970 O O . GLY A 1 257 ? -3.880 -1.410 22.195 1.00 87.62 257 GLY A O 1
ATOM 1971 N N . ILE A 1 258 ? -3.671 -2.170 24.301 1.00 86.94 258 ILE A N 1
ATOM 1972 C CA . ILE A 1 258 ? -4.247 -0.996 24.968 1.00 86.94 258 ILE A CA 1
ATOM 1973 C C . ILE A 1 258 ? -3.251 -0.483 26.008 1.00 86.94 258 ILE A C 1
ATOM 1975 O O . ILE A 1 258 ? -2.820 -1.220 26.900 1.00 86.94 258 ILE A O 1
ATOM 1979 N N . VAL A 1 259 ? -2.876 0.789 25.903 1.00 83.19 259 VAL A N 1
ATOM 1980 C CA . VAL A 1 259 ? -2.057 1.475 26.904 1.00 83.19 259 VAL A CA 1
ATOM 1981 C C . VAL A 1 259 ? -2.928 1.783 28.121 1.00 83.19 259 VAL A C 1
ATOM 1983 O O . VAL A 1 259 ? -3.924 2.490 28.015 1.00 83.19 259 VAL A O 1
ATOM 1986 N N . GLY A 1 260 ? -2.539 1.275 29.292 1.00 68.06 260 GLY A N 1
ATOM 1987 C CA . GLY A 1 260 ? -3.221 1.567 30.559 1.00 68.06 260 GLY A CA 1
ATOM 1988 C C . GLY A 1 260 ? -4.192 0.493 31.053 1.00 68.06 260 GLY A C 1
ATOM 1989 O O . GLY A 1 260 ? -4.826 0.704 32.085 1.00 68.06 260 GLY A O 1
ATOM 1990 N N . ALA A 1 261 ? -4.274 -0.671 30.399 1.00 57.06 261 ALA A N 1
ATOM 1991 C CA . ALA A 1 261 ? -4.935 -1.832 30.988 1.00 57.06 261 ALA A CA 1
ATOM 1992 C C . ALA A 1 261 ? -4.181 -2.239 32.267 1.00 57.06 261 ALA A C 1
ATOM 1994 O O . ALA A 1 261 ? -3.098 -2.830 32.209 1.00 57.06 261 ALA A O 1
ATOM 1995 N N . GLN A 1 262 ? -4.724 -1.889 33.439 1.00 45.50 262 GLN A N 1
ATOM 1996 C CA . GLN A 1 262 ? -4.249 -2.454 34.695 1.00 45.50 262 GLN A CA 1
ATOM 1997 C C . GLN A 1 262 ? -4.354 -3.972 34.565 1.00 45.50 262 GLN A C 1
ATOM 1999 O O . GLN A 1 262 ? -5.442 -4.509 34.360 1.00 45.50 262 GLN A O 1
ATOM 2004 N N . ARG A 1 263 ? -3.220 -4.674 34.682 1.00 43.94 263 ARG A N 1
ATOM 2005 C CA . ARG A 1 263 ? -3.234 -6.104 34.980 1.00 43.94 263 ARG A CA 1
ATOM 2006 C C . ARG A 1 263 ? -3.989 -6.238 36.297 1.00 43.94 263 ARG A C 1
ATOM 2008 O O . ARG A 1 263 ? -3.396 -6.031 37.353 1.00 43.94 263 ARG A O 1
ATOM 2015 N N . GLN A 1 264 ? -5.280 -6.554 36.246 1.00 40.31 264 GLN A N 1
ATOM 2016 C CA . GLN A 1 264 ? -5.945 -7.172 37.379 1.00 40.31 264 GLN A CA 1
ATOM 2017 C C . GLN A 1 264 ? -5.218 -8.495 37.582 1.00 40.31 264 GLN A C 1
ATOM 2019 O O . GLN A 1 264 ? -5.458 -9.492 36.908 1.00 40.31 264 GLN A O 1
ATOM 2024 N N . ARG A 1 265 ? -4.206 -8.441 38.447 1.00 36.62 265 ARG A N 1
ATOM 2025 C CA . ARG A 1 265 ? -3.636 -9.605 39.085 1.00 36.62 265 ARG A CA 1
ATOM 2026 C C . ARG A 1 265 ? -4.811 -10.204 39.837 1.00 36.62 265 ARG A C 1
ATOM 2028 O O . ARG A 1 265 ? -5.248 -9.635 40.833 1.00 36.62 265 ARG A O 1
ATOM 2035 N N . THR A 1 266 ? -5.369 -11.281 39.305 1.00 43.28 266 THR A N 1
ATOM 2036 C CA . THR A 1 266 ? -6.210 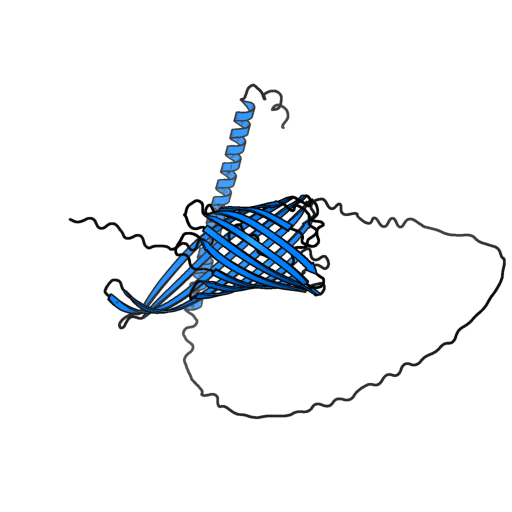-12.185 40.076 1.00 43.28 266 THR A CA 1
ATOM 2037 C C . THR A 1 266 ? -5.315 -12.709 41.194 1.00 43.28 266 THR A C 1
ATOM 2039 O O . THR A 1 266 ? -4.561 -13.662 41.024 1.00 43.28 266 THR A O 1
ATOM 2042 N N . GLU A 1 267 ? -5.254 -11.967 42.298 1.00 42.47 267 GLU A N 1
ATOM 2043 C CA . GLU A 1 267 ? -4.790 -12.493 43.568 1.00 42.47 267 GLU A CA 1
ATOM 2044 C C . GLU A 1 267 ? -5.877 -13.455 44.019 1.00 42.47 267 GLU A C 1
ATOM 2046 O O . GLU A 1 267 ? -6.895 -13.062 44.590 1.00 42.47 267 GLU A O 1
ATOM 2051 N N . ASP A 1 268 ? -5.663 -14.726 43.687 1.00 41.03 268 ASP A N 1
ATOM 2052 C CA . ASP A 1 268 ? -6.321 -15.856 44.318 1.00 41.03 268 ASP A CA 1
ATOM 2053 C C . ASP A 1 268 ? -5.987 -15.818 45.816 1.00 41.03 268 ASP A C 1
ATOM 2055 O O . ASP A 1 268 ? -5.066 -16.478 46.300 1.00 41.03 268 ASP A O 1
ATOM 2059 N N . ASN A 1 269 ? -6.733 -15.013 46.573 1.00 38.72 269 ASN A N 1
ATOM 2060 C CA . ASN A 1 269 ? -6.764 -15.079 48.028 1.00 38.72 269 ASN A CA 1
ATOM 2061 C C . ASN A 1 269 ? -7.543 -16.332 48.440 1.00 38.72 269 ASN A C 1
ATOM 2063 O O . ASN A 1 269 ? -8.676 -16.273 48.915 1.00 38.72 269 ASN A O 1
ATOM 2067 N N . ASN A 1 270 ? -6.902 -17.486 48.269 1.00 42.88 270 ASN A N 1
ATOM 2068 C CA . ASN A 1 270 ? -7.249 -18.702 48.985 1.00 42.88 270 ASN A CA 1
ATOM 2069 C C . ASN A 1 270 ? -6.764 -18.570 50.432 1.00 42.88 270 ASN A C 1
ATOM 2071 O O . ASN A 1 270 ? -5.684 -19.037 50.794 1.00 42.88 270 ASN A O 1
ATOM 2075 N N . THR A 1 271 ? -7.603 -17.969 51.274 1.00 38.62 271 THR A N 1
ATOM 2076 C CA . THR A 1 271 ? -7.488 -18.099 52.728 1.00 38.62 271 THR A CA 1
ATOM 2077 C C . THR A 1 271 ? -8.814 -18.592 53.285 1.00 38.62 271 THR A C 1
ATOM 2079 O O . THR A 1 271 ? -9.665 -17.818 53.715 1.00 38.62 271 THR A O 1
ATOM 2082 N N . THR A 1 272 ? -9.009 -19.908 53.307 1.00 37.56 272 THR A N 1
ATOM 2083 C CA . THR A 1 272 ? -9.908 -20.531 54.285 1.00 37.56 272 THR A CA 1
ATOM 2084 C C . THR A 1 272 ? -9.339 -21.884 54.690 1.00 37.56 272 THR A C 1
ATOM 2086 O O . THR A 1 272 ? -9.557 -22.902 54.040 1.00 37.56 272 THR A O 1
ATOM 2089 N N . SER A 1 273 ? -8.580 -21.869 55.783 1.00 36.72 273 SER A N 1
ATOM 2090 C CA . SER A 1 273 ? -8.178 -23.064 56.516 1.00 36.72 273 SER A CA 1
ATOM 2091 C C . SER A 1 273 ? -9.167 -23.337 57.656 1.00 36.72 273 SER A C 1
ATOM 2093 O O . SER A 1 273 ? -9.443 -22.446 58.453 1.00 36.72 273 SER A O 1
ATOM 2095 N N . ALA A 1 274 ? -9.573 -24.608 57.745 1.00 33.06 274 ALA A N 1
ATOM 2096 C CA . ALA A 1 274 ? -9.962 -25.377 58.939 1.00 33.06 274 ALA A CA 1
ATOM 2097 C C . ALA A 1 274 ? -11.410 -25.311 59.513 1.00 33.06 274 ALA A C 1
ATOM 2099 O O . ALA A 1 274 ? -11.798 -24.423 60.262 1.00 33.06 274 ALA A O 1
ATOM 2100 N N . ILE A 1 275 ? -12.137 -26.399 59.211 1.00 36.84 275 ILE A N 1
ATOM 2101 C CA . ILE A 1 275 ? -13.212 -27.156 59.925 1.00 36.84 275 ILE A CA 1
ATOM 2102 C C . ILE A 1 275 ? -12.655 -27.727 61.283 1.00 36.84 275 ILE A C 1
ATOM 2104 O O . ILE A 1 275 ? -11.422 -27.717 61.353 1.00 36.84 275 ILE A O 1
ATOM 2108 N N . PRO A 1 276 ? -13.372 -28.295 62.324 1.00 47.22 276 PRO A N 1
ATOM 2109 C CA . PRO A 1 276 ? -14.756 -28.864 62.453 1.00 47.22 276 PRO A CA 1
ATOM 2110 C C . PRO A 1 276 ? -15.566 -28.579 63.756 1.00 47.22 276 PRO A C 1
ATOM 2112 O O . PRO A 1 276 ? -14.996 -28.277 64.797 1.00 47.22 276 PRO A O 1
ATOM 2115 N N . SER A 1 277 ? -16.886 -28.869 63.762 1.00 31.25 277 SER A N 1
ATOM 2116 C CA . SER A 1 277 ? -17.550 -29.931 64.586 1.00 31.25 277 SER A CA 1
ATOM 2117 C C . SER A 1 277 ? -19.101 -29.912 64.494 1.00 31.25 277 SER A C 1
ATOM 2119 O O . SER A 1 277 ? -19.724 -28.859 64.461 1.00 31.25 277 SER A O 1
ATOM 2121 N N . GLN A 1 278 ? -19.696 -31.111 64.382 1.00 32.94 278 GLN A N 1
ATOM 2122 C CA . GLN A 1 278 ? -21.132 -31.464 64.225 1.00 32.94 278 GLN A CA 1
ATOM 2123 C C . GLN A 1 278 ? -21.900 -31.490 65.588 1.00 32.94 278 GLN A C 1
ATOM 2125 O O . GLN A 1 278 ? -21.275 -31.076 66.564 1.00 32.94 278 GLN A O 1
ATOM 2130 N N . PRO A 1 279 ? -23.127 -32.079 65.781 1.00 44.16 279 PRO A N 1
ATOM 2131 C CA . PRO A 1 279 ? -24.161 -32.657 64.873 1.00 44.16 279 PRO A CA 1
ATOM 2132 C C . PRO A 1 279 ? -25.647 -32.317 65.238 1.00 44.16 279 PRO A C 1
ATOM 2134 O O . PRO A 1 279 ? -25.908 -31.642 66.226 1.00 44.16 279 PRO A O 1
ATOM 2137 N N . ILE A 1 280 ? -26.610 -32.896 64.482 1.00 32.59 280 ILE A N 1
ATOM 2138 C CA . ILE A 1 280 ? -27.870 -33.583 64.919 1.00 32.59 280 ILE A CA 1
ATOM 2139 C C . ILE A 1 280 ? -29.153 -33.230 64.104 1.00 32.59 280 ILE A C 1
ATOM 2141 O O . ILE A 1 280 ? -29.756 -32.180 64.270 1.00 32.59 280 ILE A O 1
ATOM 2145 N N . ASN A 1 281 ? -29.562 -34.230 63.299 1.00 29.47 281 ASN A N 1
ATOM 2146 C CA . ASN A 1 281 ? -30.886 -34.839 63.008 1.00 29.47 281 ASN A CA 1
ATOM 2147 C C . ASN A 1 281 ? -32.113 -34.099 62.416 1.00 29.47 281 ASN A C 1
ATOM 2149 O O . ASN A 1 281 ? -32.627 -33.141 62.978 1.00 29.47 281 ASN A O 1
ATOM 2153 N N . GLY A 1 282 ? -32.715 -34.771 61.408 1.00 29.78 282 GLY A N 1
ATOM 2154 C CA . GLY A 1 282 ? -34.171 -34.819 61.144 1.00 29.78 282 GLY A CA 1
ATOM 2155 C C . GLY A 1 282 ? -34.594 -34.784 59.658 1.00 29.78 282 GLY A C 1
ATOM 2156 O O . GLY A 1 282 ? -34.964 -33.728 59.174 1.00 29.78 282 GLY A O 1
ATOM 2157 N N . ALA A 1 283 ? -34.387 -35.851 58.865 1.00 29.05 283 ALA A N 1
ATOM 2158 C CA . ALA A 1 283 ? -35.420 -36.734 58.254 1.00 29.05 283 ALA A CA 1
ATOM 2159 C C . ALA A 1 283 ? -36.635 -36.028 57.585 1.00 29.05 283 ALA A C 1
ATOM 2161 O O . ALA A 1 283 ? -37.447 -35.418 58.268 1.00 29.05 283 ALA A O 1
ATOM 2162 N N . THR A 1 284 ? -36.859 -36.108 56.262 1.00 31.56 284 THR A N 1
ATOM 2163 C CA . THR A 1 284 ? -37.573 -37.201 55.537 1.00 31.56 284 THR A CA 1
ATOM 2164 C C . THR A 1 284 ? -37.513 -36.928 54.010 1.00 31.56 284 THR A C 1
ATOM 2166 O O . THR A 1 284 ? -37.695 -35.794 53.591 1.00 31.56 284 THR A O 1
ATOM 2169 N N . ASN A 1 285 ? -36.971 -37.834 53.181 1.00 29.28 285 ASN A N 1
ATOM 2170 C CA . ASN A 1 285 ? -37.612 -38.893 52.360 1.00 29.28 285 ASN A CA 1
ATOM 2171 C C . ASN A 1 285 ? -38.521 -38.457 51.187 1.00 29.28 285 ASN A C 1
ATOM 2173 O O . ASN A 1 285 ? -39.680 -38.151 51.420 1.00 29.28 285 ASN A O 1
ATOM 2177 N N . THR A 1 286 ? -38.011 -38.598 49.949 1.00 31.16 286 THR A N 1
ATOM 2178 C CA . THR A 1 286 ? -38.586 -39.357 48.794 1.00 31.16 286 THR A CA 1
ATOM 2179 C C . THR A 1 286 ? -37.542 -39.312 47.662 1.00 31.16 286 THR A C 1
ATOM 2181 O O . THR A 1 286 ? -37.199 -38.231 47.206 1.00 31.16 286 THR A O 1
ATOM 2184 N N . THR A 1 287 ? -36.748 -40.354 47.393 1.00 30.77 287 THR A N 1
ATOM 2185 C CA . THR A 1 287 ? -37.029 -41.587 46.623 1.00 30.77 287 THR A CA 1
ATOM 2186 C C . THR A 1 287 ? -37.406 -41.328 45.164 1.00 30.77 287 THR A C 1
ATOM 2188 O O . THR A 1 287 ? -38.571 -41.123 44.873 1.00 30.77 287 THR A O 1
ATOM 2191 N N . GLU A 1 288 ? -36.432 -41.445 44.257 1.00 30.69 288 GLU A N 1
ATOM 2192 C CA . GLU A 1 288 ? -36.538 -42.310 43.073 1.00 30.69 288 GLU A CA 1
ATOM 2193 C C . GLU A 1 288 ? -35.136 -42.610 42.512 1.00 30.69 288 GLU A C 1
ATOM 2195 O O . GLU A 1 288 ? -34.287 -41.733 42.357 1.00 30.69 288 GLU A O 1
ATOM 2200 N N . LYS A 1 289 ? -34.870 -43.907 42.328 1.00 32.25 289 LYS A N 1
ATOM 2201 C CA . LYS A 1 289 ? -33.614 -44.512 41.858 1.00 32.25 289 LYS A CA 1
ATOM 2202 C C . LYS A 1 289 ? -33.731 -44.822 40.345 1.00 32.25 289 LYS A C 1
ATOM 2204 O O . LYS A 1 289 ? -34.846 -44.916 39.843 1.00 32.25 289 LYS A O 1
ATOM 2209 N N . PRO A 1 290 ? -32.601 -45.053 39.649 1.00 47.47 290 PRO A N 1
ATOM 2210 C CA . PRO A 1 290 ? -32.469 -45.121 38.194 1.00 47.47 290 PRO A CA 1
ATOM 2211 C C . PRO A 1 290 ? -32.485 -46.570 37.669 1.00 47.47 290 PRO A C 1
ATOM 2213 O O . PRO A 1 290 ? -32.663 -47.517 38.440 1.00 47.47 290 PRO A O 1
ATOM 2216 N N . PRO A 1 291 ? -32.153 -46.752 36.381 1.00 42.25 291 PRO A N 1
ATOM 2217 C CA . PRO A 1 291 ? -31.077 -47.690 36.013 1.00 42.25 291 PRO A CA 1
ATOM 2218 C C . PRO A 1 291 ? -30.123 -47.054 34.958 1.00 42.25 291 PRO A C 1
ATOM 2220 O O . PRO A 1 291 ? -30.558 -46.246 34.147 1.00 42.25 291 PRO A O 1
ATOM 2223 N N . SER A 1 292 ? -28.782 -47.169 35.005 1.00 28.47 292 SER A N 1
ATOM 2224 C CA . SER A 1 292 ? -27.904 -48.324 34.667 1.00 28.47 292 SER A CA 1
ATOM 2225 C C . SER A 1 292 ? -28.363 -49.068 33.395 1.00 28.47 292 SER A C 1
ATOM 2227 O O . SER A 1 292 ? -29.519 -49.440 33.325 1.00 28.47 292 SER A O 1
ATOM 2229 N N . ASN A 1 293 ? -27.574 -49.421 32.380 1.00 30.30 293 ASN A N 1
ATOM 2230 C CA . ASN A 1 293 ? -26.143 -49.685 32.292 1.00 30.30 293 ASN A CA 1
ATOM 2231 C C . ASN A 1 293 ? -25.759 -49.897 30.804 1.00 30.30 293 ASN A C 1
ATOM 2233 O O . ASN A 1 293 ? -26.588 -50.350 30.023 1.00 30.30 293 ASN A O 1
ATOM 2237 N N . SER A 1 294 ? -24.478 -49.660 30.494 1.00 29.78 294 SER A N 1
ATOM 2238 C CA . SER A 1 294 ? -23.596 -50.400 29.563 1.00 29.78 294 SER A CA 1
ATOM 2239 C C . SER A 1 294 ? -24.022 -50.716 28.117 1.00 29.78 294 SER A C 1
ATOM 2241 O O . SER A 1 294 ? -24.937 -51.498 27.902 1.00 29.78 294 SER A O 1
ATOM 2243 N N . SER A 1 295 ? -23.150 -50.370 27.160 1.00 32.28 295 SER A N 1
ATOM 2244 C CA . SER A 1 295 ? -22.308 -51.382 26.486 1.00 32.28 295 SER A CA 1
ATOM 2245 C C . SER A 1 295 ? -21.292 -50.740 25.538 1.00 32.28 295 SER A C 1
ATOM 2247 O O . SER A 1 295 ? -21.648 -50.068 24.574 1.00 32.28 295 SER A O 1
ATOM 2249 N N . ALA A 1 296 ? -20.015 -50.991 25.823 1.00 30.69 296 ALA A N 1
ATOM 2250 C CA . ALA A 1 296 ? -18.912 -50.850 24.889 1.00 30.69 296 ALA A CA 1
ATOM 2251 C C . ALA A 1 296 ? -18.955 -51.988 23.856 1.00 30.69 296 ALA A C 1
ATOM 2253 O O . ALA A 1 296 ? -19.291 -53.123 24.195 1.00 30.69 296 ALA A O 1
ATOM 2254 N N . THR A 1 297 ? -18.549 -51.723 22.617 1.00 28.75 297 THR A N 1
ATOM 2255 C CA . THR A 1 297 ? -18.052 -52.760 21.705 1.00 28.75 297 THR A CA 1
ATOM 2256 C C . THR A 1 297 ? -16.946 -52.161 20.849 1.00 28.75 297 THR A C 1
ATOM 2258 O O . THR A 1 297 ? -17.149 -51.211 20.099 1.00 28.75 297 THR A O 1
ATOM 2261 N N . SER A 1 298 ? -15.753 -52.711 21.036 1.00 28.28 298 SER A N 1
ATOM 2262 C CA . SER A 1 298 ? -14.585 -52.552 20.189 1.00 28.28 298 SER A CA 1
ATOM 2263 C C . SER A 1 298 ? -14.753 -53.383 18.916 1.00 28.28 298 SER A C 1
ATOM 2265 O O . SER A 1 298 ? -15.265 -54.502 18.947 1.00 28.28 298 SER A O 1
ATOM 2267 N N . THR A 1 299 ? -14.261 -52.889 17.784 1.00 29.20 299 THR A N 1
ATOM 2268 C CA . THR A 1 299 ? -13.873 -53.759 16.667 1.00 29.20 299 THR A CA 1
ATOM 2269 C C . THR A 1 299 ? -12.632 -53.176 16.002 1.00 29.20 299 THR A C 1
ATOM 2271 O O . THR A 1 299 ? -12.624 -52.040 15.537 1.00 29.20 299 THR A O 1
ATOM 2274 N N . GLN A 1 300 ? -11.561 -53.965 16.042 1.00 27.66 300 GLN A N 1
ATOM 2275 C CA . GLN A 1 300 ? -10.284 -53.749 15.376 1.00 27.66 300 GLN A CA 1
ATOM 2276 C C . GLN A 1 300 ? -10.296 -54.345 13.957 1.00 27.66 300 GLN A C 1
ATOM 2278 O O . GLN A 1 300 ? -10.919 -55.374 13.728 1.00 27.66 300 GLN A O 1
ATOM 2283 N N . LEU A 1 301 ? -9.486 -53.715 13.095 1.00 27.83 301 LEU A N 1
ATOM 2284 C CA . LEU A 1 301 ? -8.787 -54.206 11.895 1.00 27.83 301 LEU A CA 1
ATOM 2285 C C . LEU A 1 301 ? -9.576 -54.862 10.744 1.00 27.83 301 LEU A C 1
ATOM 2287 O O . LEU A 1 301 ? -10.070 -55.979 10.849 1.00 27.83 301 LEU A O 1
ATOM 2291 N N . THR A 1 302 ? -9.411 -54.301 9.539 1.00 25.97 302 THR A N 1
ATOM 2292 C CA . THR A 1 302 ? -8.599 -54.968 8.498 1.00 25.97 302 THR A CA 1
ATOM 2293 C C . THR A 1 302 ? -8.170 -54.023 7.373 1.00 25.97 302 THR A C 1
ATOM 2295 O O . THR A 1 302 ? -8.933 -53.215 6.855 1.00 25.97 302 THR A O 1
ATOM 2298 N N . THR A 1 303 ? -6.901 -54.176 7.019 1.00 29.78 303 THR A N 1
ATOM 2299 C CA . THR A 1 303 ? -6.141 -53.615 5.904 1.00 29.78 303 THR A CA 1
ATOM 2300 C C . THR A 1 303 ? -6.714 -54.039 4.549 1.00 29.78 303 THR A C 1
ATOM 2302 O O . THR A 1 303 ? -7.015 -55.219 4.369 1.00 29.78 303 THR A O 1
ATOM 2305 N N . LYS A 1 304 ? -6.766 -53.127 3.569 1.00 28.66 304 LYS A N 1
ATOM 2306 C CA . LYS A 1 304 ? -6.650 -53.465 2.138 1.00 28.66 304 LYS A CA 1
ATOM 2307 C C . LYS A 1 304 ? -6.275 -52.234 1.304 1.00 28.66 304 LYS A C 1
ATOM 2309 O O . LYS A 1 304 ? -7.075 -51.321 1.134 1.00 28.66 304 LYS A O 1
ATOM 2314 N N . GLU A 1 305 ? -5.045 -52.252 0.793 1.00 32.09 305 GLU A N 1
ATOM 2315 C CA . GLU A 1 305 ? -4.626 -51.517 -0.405 1.00 32.09 305 GLU A CA 1
ATOM 2316 C C . GLU A 1 305 ? -5.531 -51.860 -1.598 1.00 32.09 305 GLU A C 1
ATOM 2318 O O . GLU A 1 305 ? -6.051 -52.979 -1.693 1.00 32.09 305 GLU A O 1
ATOM 2323 N N . PRO A 1 306 ? -5.583 -50.960 -2.588 1.00 34.62 306 PRO A N 1
ATOM 2324 C CA . PRO A 1 306 ? -5.306 -51.429 -3.933 1.00 34.62 306 PRO A CA 1
ATOM 2325 C C . PRO A 1 306 ? -4.238 -50.581 -4.624 1.00 34.62 306 PRO A C 1
ATOM 2327 O O . PRO A 1 306 ? -4.385 -49.380 -4.841 1.00 34.62 306 PRO A O 1
ATOM 2330 N N . ASN A 1 307 ? -3.189 -51.286 -5.042 1.00 27.28 307 ASN A N 1
ATOM 2331 C CA . ASN A 1 307 ? -2.375 -50.943 -6.194 1.00 27.28 307 ASN A CA 1
ATOM 2332 C C . ASN A 1 307 ? -3.263 -50.756 -7.433 1.00 27.28 307 ASN A C 1
ATOM 2334 O O . ASN A 1 307 ? -4.018 -51.659 -7.794 1.00 27.28 307 ASN A O 1
ATOM 2338 N N . SER A 1 308 ? -3.076 -49.654 -8.153 1.00 32.06 308 SER A N 1
ATOM 2339 C CA . SER A 1 308 ? -3.295 -49.627 -9.599 1.00 32.06 308 SER A CA 1
ATOM 2340 C C . SER A 1 308 ? -2.283 -48.699 -10.258 1.00 32.06 308 SER A C 1
ATOM 2342 O O . SER A 1 308 ? -2.399 -47.475 -10.258 1.00 32.06 308 SER A O 1
ATOM 2344 N N . SER A 1 309 ? -1.273 -49.360 -10.801 1.00 27.58 309 SER A N 1
ATOM 2345 C CA . SER A 1 309 ? -0.409 -48.961 -11.896 1.00 27.58 309 SER A CA 1
ATOM 2346 C C . SER A 1 309 ? -1.158 -48.261 -13.037 1.00 27.58 309 SER A C 1
ATOM 2348 O O . SER A 1 309 ? -2.138 -48.779 -13.566 1.00 27.58 309 SER A O 1
ATOM 2350 N N . SER A 1 310 ? -0.609 -47.147 -13.521 1.00 31.20 310 SER A N 1
ATOM 2351 C CA . SER A 1 310 ? -0.630 -46.862 -14.956 1.00 31.20 310 SER A CA 1
ATOM 2352 C C . SER A 1 310 ? 0.711 -46.268 -15.378 1.00 31.20 310 SER A C 1
ATOM 2354 O O . SER A 1 310 ? 1.204 -45.278 -14.846 1.00 31.20 310 SER A O 1
ATOM 2356 N N . VAL A 1 311 ? 1.327 -47.006 -16.290 1.00 29.61 311 VAL A N 1
ATOM 2357 C CA . VAL A 1 311 ? 2.588 -46.756 -16.970 1.00 29.61 311 VAL A CA 1
ATOM 2358 C C . VAL A 1 311 ? 2.269 -45.906 -18.191 1.00 29.61 311 VAL A C 1
ATOM 2360 O O . VAL A 1 311 ? 1.526 -46.368 -19.051 1.00 29.61 311 VAL A O 1
ATOM 2363 N N . ILE A 1 312 ? 2.864 -44.719 -18.310 1.00 31.27 312 ILE A N 1
ATOM 2364 C CA . ILE A 1 312 ? 3.166 -44.118 -19.614 1.00 31.27 312 ILE A CA 1
ATOM 2365 C C . ILE A 1 312 ? 4.594 -43.593 -19.532 1.00 31.27 312 ILE A C 1
ATOM 2367 O O . ILE A 1 312 ? 4.910 -42.696 -18.755 1.00 31.27 312 ILE A O 1
ATOM 2371 N N . GLY A 1 313 ? 5.466 -44.245 -20.297 1.00 26.39 313 GLY A N 1
ATOM 2372 C CA . GLY A 1 313 ? 6.870 -43.906 -20.408 1.00 26.39 313 GLY A CA 1
ATOM 2373 C C . GLY A 1 313 ? 7.098 -42.695 -21.303 1.00 26.39 313 GLY A C 1
ATOM 2374 O O . GLY A 1 313 ? 6.502 -42.562 -22.368 1.00 26.39 313 GLY A O 1
ATOM 2375 N N . SER A 1 314 ? 8.050 -41.871 -20.892 1.00 30.58 314 SER A N 1
ATOM 2376 C CA . SER A 1 314 ? 8.786 -40.966 -21.764 1.00 30.58 314 SER A CA 1
ATOM 2377 C C . SER A 1 314 ? 10.228 -40.918 -21.265 1.00 30.58 314 SER A C 1
ATOM 2379 O O . SER A 1 314 ? 10.485 -40.686 -20.085 1.00 30.58 314 SER A O 1
ATOM 2381 N N . GLN A 1 315 ? 11.144 -41.250 -22.169 1.00 31.34 315 GLN A N 1
ATOM 2382 C CA . GLN A 1 315 ? 12.577 -41.440 -21.954 1.00 31.34 315 GLN A CA 1
ATOM 2383 C C . GLN A 1 315 ? 13.280 -40.192 -21.391 1.00 31.34 315 GLN A C 1
ATOM 2385 O O . GLN A 1 315 ? 12.952 -39.083 -21.814 1.00 31.34 315 GLN A O 1
ATOM 2390 N N . PRO A 1 316 ? 14.318 -40.340 -20.546 1.00 32.22 316 PRO A N 1
ATOM 2391 C CA . PRO A 1 316 ? 15.258 -39.262 -20.285 1.00 32.22 316 PRO A CA 1
ATOM 2392 C C . PRO A 1 316 ? 16.418 -39.324 -21.288 1.00 32.22 316 PRO A C 1
ATOM 2394 O O . PRO A 1 316 ? 17.255 -40.227 -21.245 1.00 32.22 316 PRO A O 1
ATOM 2397 N N . ASN A 1 317 ? 16.471 -38.337 -22.184 1.00 31.12 317 ASN A N 1
ATOM 2398 C CA . ASN A 1 317 ? 17.660 -38.056 -22.982 1.00 31.12 317 ASN A CA 1
ATOM 2399 C C . ASN A 1 317 ? 18.776 -37.545 -22.064 1.00 31.12 317 ASN A C 1
ATOM 2401 O O . ASN A 1 317 ? 18.613 -36.579 -21.321 1.00 31.12 317 ASN A O 1
ATOM 2405 N N . THR A 1 318 ? 19.916 -38.219 -22.132 1.00 29.50 318 THR A N 1
ATOM 2406 C CA . THR A 1 318 ? 21.145 -37.902 -21.411 1.00 29.50 318 THR A CA 1
ATOM 2407 C C . THR A 1 318 ? 21.846 -36.745 -22.125 1.00 29.50 318 THR A C 1
ATOM 2409 O O . THR A 1 318 ? 22.345 -36.919 -23.234 1.00 29.50 318 THR A O 1
ATOM 2412 N N . ILE A 1 319 ? 21.902 -35.563 -21.505 1.00 33.53 319 ILE A N 1
ATOM 2413 C CA . ILE A 1 319 ? 22.802 -34.481 -21.925 1.00 33.53 319 ILE A CA 1
ATOM 2414 C C . ILE A 1 319 ? 23.924 -34.397 -20.893 1.00 33.53 319 ILE A C 1
ATOM 2416 O O . ILE A 1 319 ? 23.749 -33.884 -19.791 1.00 33.53 319 ILE A O 1
ATOM 2420 N N . ASN A 1 320 ? 25.081 -34.938 -21.274 1.00 33.44 320 ASN A N 1
ATOM 2421 C CA . ASN A 1 320 ? 26.367 -34.620 -20.667 1.00 33.44 320 ASN A CA 1
ATOM 2422 C C . ASN A 1 320 ? 26.702 -33.158 -20.997 1.00 33.44 320 ASN A C 1
ATOM 2424 O O . ASN A 1 320 ? 26.955 -32.832 -22.155 1.00 33.44 320 ASN A O 1
ATOM 2428 N N . GLY A 1 321 ? 26.716 -32.295 -19.983 1.00 30.05 321 GLY A N 1
ATOM 2429 C CA . GLY A 1 321 ? 27.173 -30.911 -20.073 1.00 30.05 321 GLY A CA 1
ATOM 2430 C C . GLY A 1 321 ? 27.973 -30.552 -18.824 1.00 30.05 321 GLY A C 1
ATOM 2431 O O . GLY A 1 321 ? 27.478 -30.682 -17.710 1.00 30.05 321 GLY A O 1
ATOM 2432 N N . ASN A 1 322 ? 29.230 -30.166 -19.030 1.00 31.66 322 ASN A N 1
ATOM 2433 C CA . ASN A 1 322 ? 30.240 -29.883 -18.013 1.00 31.66 322 ASN A CA 1
ATOM 2434 C C . ASN A 1 322 ? 29.764 -28.903 -16.925 1.00 31.66 322 ASN A C 1
ATOM 2436 O O . ASN A 1 322 ? 29.393 -27.769 -17.214 1.00 31.66 322 ASN A O 1
ATOM 2440 N N . ILE A 1 323 ? 29.864 -29.325 -15.662 1.00 38.25 323 ILE A N 1
ATOM 2441 C CA . ILE A 1 323 ? 29.715 -28.478 -14.475 1.00 38.25 323 ILE A CA 1
ATOM 2442 C C . ILE A 1 323 ? 31.096 -27.899 -14.148 1.00 38.25 323 ILE A C 1
ATOM 2444 O O . ILE A 1 323 ? 31.889 -28.557 -13.478 1.00 38.25 323 ILE A O 1
ATOM 2448 N N . SER A 1 324 ? 31.376 -26.678 -14.613 1.00 40.53 324 SER A N 1
ATOM 2449 C CA . SER A 1 324 ? 32.587 -25.934 -14.217 1.00 40.53 324 SER A CA 1
ATOM 2450 C C . SER A 1 324 ? 32.364 -24.455 -13.860 1.00 40.53 324 SER A C 1
ATOM 2452 O O . SER A 1 324 ? 33.310 -23.820 -13.409 1.00 40.53 324 SER A O 1
ATOM 2454 N N . ASP A 1 325 ? 31.141 -23.909 -13.932 1.00 37.44 325 ASP A N 1
ATOM 2455 C CA . ASP A 1 325 ? 30.929 -22.447 -13.815 1.00 37.44 325 ASP A CA 1
ATOM 2456 C C . ASP A 1 325 ? 30.194 -21.965 -12.543 1.00 37.44 325 ASP A C 1
ATOM 2458 O O . ASP A 1 325 ? 29.801 -20.805 -12.442 1.00 37.44 325 ASP A O 1
ATOM 2462 N N . ASN A 1 326 ? 30.067 -22.798 -11.503 1.00 37.72 326 ASN A N 1
ATOM 2463 C CA . ASN A 1 326 ? 29.394 -22.407 -10.247 1.00 37.72 326 ASN A CA 1
ATOM 2464 C C . ASN A 1 326 ? 30.279 -21.668 -9.218 1.00 37.72 326 ASN A C 1
ATOM 2466 O O . ASN A 1 326 ? 29.787 -21.293 -8.155 1.00 37.72 326 ASN A O 1
ATOM 2470 N N . ASN A 1 327 ? 31.558 -21.406 -9.512 1.00 40.41 327 ASN A N 1
ATOM 2471 C CA . ASN A 1 327 ? 32.464 -20.711 -8.579 1.00 40.41 327 ASN A CA 1
ATOM 2472 C C . ASN A 1 327 ? 32.551 -19.186 -8.778 1.00 40.41 327 ASN A C 1
ATOM 2474 O O . ASN A 1 327 ? 33.112 -18.498 -7.929 1.00 40.41 327 ASN A O 1
ATOM 2478 N N . VAL A 1 328 ? 31.992 -18.632 -9.859 1.00 44.28 328 VAL A N 1
ATOM 2479 C CA . VAL A 1 328 ? 32.078 -17.183 -10.141 1.00 44.28 328 VAL A CA 1
ATOM 2480 C C . VAL A 1 328 ? 30.905 -16.404 -9.524 1.00 44.28 328 VAL A C 1
ATOM 2482 O O . VAL A 1 328 ? 31.064 -15.246 -9.140 1.00 44.28 328 VAL A O 1
ATOM 2485 N N . LEU A 1 329 ? 29.741 -17.039 -9.337 1.00 41.03 329 LEU A N 1
ATOM 2486 C CA . LEU A 1 329 ? 28.546 -16.367 -8.807 1.00 41.03 329 LEU A CA 1
ATOM 2487 C C . LEU A 1 329 ? 28.597 -16.140 -7.282 1.00 41.03 329 LEU A C 1
ATOM 2489 O O . LEU A 1 329 ? 28.115 -15.121 -6.794 1.00 41.03 329 LEU A O 1
ATOM 2493 N N . THR A 1 330 ? 29.224 -17.044 -6.526 1.00 44.16 330 THR A N 1
ATOM 2494 C CA . THR A 1 330 ? 29.337 -16.965 -5.055 1.00 44.16 330 THR A CA 1
ATOM 2495 C C . THR A 1 330 ? 30.358 -15.926 -4.580 1.00 44.16 330 THR A C 1
ATOM 2497 O O . THR A 1 330 ? 30.202 -15.357 -3.498 1.00 44.16 330 THR A O 1
ATOM 2500 N N . GLY A 1 331 ? 31.369 -15.611 -5.397 1.00 47.22 331 GLY A N 1
ATOM 2501 C CA . GLY A 1 331 ? 32.368 -14.583 -5.082 1.00 47.22 331 GLY A CA 1
ATOM 2502 C C . GLY A 1 331 ? 31.791 -13.164 -5.055 1.00 47.22 331 GLY A C 1
ATOM 2503 O O . GLY A 1 331 ? 32.159 -12.360 -4.198 1.00 47.22 331 GLY A O 1
ATOM 2504 N N . ASN A 1 332 ? 30.836 -12.865 -5.941 1.00 57.53 332 ASN A N 1
ATOM 2505 C CA . ASN A 1 332 ? 30.267 -11.521 -6.066 1.00 57.53 332 ASN A CA 1
ATOM 2506 C C . ASN A 1 332 ? 29.230 -11.218 -4.963 1.00 57.53 332 ASN A C 1
ATOM 2508 O O . ASN A 1 332 ? 29.162 -10.104 -4.445 1.00 57.53 332 ASN A O 1
ATOM 2512 N N . SER A 1 333 ? 28.475 -12.230 -4.524 1.00 54.38 333 SER A N 1
ATOM 2513 C CA . SER A 1 333 ? 27.517 -12.099 -3.415 1.00 54.38 333 SER A CA 1
ATOM 2514 C C . SER A 1 333 ? 28.205 -11.811 -2.077 1.00 54.38 333 SER A C 1
ATOM 2516 O O . SER A 1 333 ? 27.738 -10.967 -1.316 1.00 54.38 333 SER A O 1
ATOM 2518 N N . ASN A 1 334 ? 29.350 -12.446 -1.807 1.00 67.31 334 ASN A N 1
ATOM 2519 C CA . ASN A 1 334 ? 30.107 -12.210 -0.575 1.00 67.31 334 ASN A CA 1
ATOM 2520 C C . ASN A 1 334 ? 30.726 -10.805 -0.530 1.00 67.31 334 ASN A C 1
ATOM 2522 O O . ASN A 1 334 ? 30.728 -10.173 0.526 1.00 67.31 334 ASN A O 1
ATOM 2526 N N . ALA A 1 335 ? 31.186 -10.283 -1.672 1.00 75.62 335 ALA A N 1
ATOM 2527 C CA . ALA A 1 335 ? 31.684 -8.912 -1.769 1.00 75.62 335 ALA A CA 1
ATOM 2528 C C . ALA A 1 335 ? 30.572 -7.878 -1.509 1.00 75.62 335 ALA A C 1
ATOM 2530 O O . ALA A 1 335 ? 30.781 -6.916 -0.768 1.00 75.62 335 ALA A O 1
ATOM 2531 N N . ALA A 1 336 ? 29.369 -8.105 -2.045 1.00 70.56 336 ALA A N 1
ATOM 2532 C CA . ALA A 1 336 ? 28.216 -7.236 -1.806 1.00 70.56 336 ALA A CA 1
ATOM 2533 C C . ALA A 1 336 ? 27.769 -7.242 -0.330 1.00 70.56 336 ALA A C 1
ATOM 2535 O O . ALA A 1 336 ? 27.460 -6.189 0.231 1.00 70.56 336 ALA A O 1
ATOM 2536 N N . ILE A 1 337 ? 27.792 -8.409 0.326 1.00 74.69 337 ILE A N 1
ATOM 2537 C CA . ILE A 1 337 ? 27.478 -8.535 1.757 1.00 74.69 337 ILE A CA 1
ATOM 2538 C C . ILE A 1 337 ? 28.507 -7.774 2.607 1.00 74.69 337 ILE A C 1
ATOM 2540 O O . ILE A 1 337 ? 28.125 -7.037 3.514 1.00 74.69 337 ILE A O 1
ATOM 2544 N N . GLN A 1 338 ? 29.802 -7.873 2.293 1.00 86.50 338 GLN A N 1
ATOM 2545 C CA . GLN A 1 338 ? 30.842 -7.126 3.015 1.00 86.50 338 GLN A CA 1
ATOM 2546 C C . GLN A 1 338 ? 30.708 -5.604 2.847 1.00 86.50 338 GLN A C 1
ATOM 2548 O O . GLN A 1 338 ? 30.876 -4.867 3.819 1.00 86.50 338 GLN A O 1
ATOM 2553 N N . GLN A 1 339 ? 30.336 -5.128 1.655 1.00 84.44 339 GLN A N 1
ATOM 2554 C CA . GLN A 1 339 ? 30.064 -3.703 1.423 1.00 84.44 339 GLN A CA 1
ATOM 2555 C C . GLN A 1 339 ? 28.851 -3.200 2.219 1.00 84.44 339 GLN A C 1
ATOM 2557 O O . GLN A 1 339 ? 28.865 -2.075 2.721 1.00 84.44 339 GLN A O 1
ATOM 2562 N N . LEU A 1 340 ? 27.811 -4.027 2.374 1.00 80.88 340 LEU A N 1
ATOM 2563 C CA . LEU A 1 340 ? 26.656 -3.700 3.214 1.00 80.88 340 LEU A CA 1
ATOM 2564 C C . LEU A 1 340 ? 27.038 -3.587 4.695 1.00 80.88 340 LEU A C 1
ATOM 2566 O O . LEU A 1 340 ? 26.629 -2.627 5.347 1.00 80.88 340 LEU A O 1
ATOM 2570 N N . TYR A 1 341 ? 27.862 -4.506 5.209 1.00 87.50 341 TYR A N 1
ATOM 2571 C CA . TYR A 1 341 ? 28.358 -4.429 6.588 1.00 87.50 341 TYR A CA 1
ATOM 2572 C C . TYR A 1 341 ? 29.195 -3.170 6.840 1.00 87.50 341 TYR A C 1
ATOM 2574 O O . TYR A 1 341 ? 29.012 -2.520 7.868 1.00 87.50 341 TYR A O 1
ATOM 2582 N N . GLN A 1 342 ? 30.059 -2.782 5.896 1.00 87.62 342 GLN A N 1
ATOM 2583 C CA . GLN A 1 342 ? 30.833 -1.541 6.014 1.00 87.62 342 GLN A CA 1
ATOM 2584 C C . GLN A 1 342 ? 29.933 -0.301 6.044 1.00 87.62 342 GLN A C 1
ATOM 2586 O O . GLN A 1 342 ? 30.093 0.549 6.916 1.00 87.62 342 GLN A O 1
ATOM 2591 N N . ARG A 1 343 ? 28.931 -0.221 5.158 1.00 84.81 343 ARG A N 1
ATOM 2592 C CA . ARG A 1 343 ? 27.984 0.907 5.157 1.00 84.81 343 ARG A CA 1
ATOM 2593 C C . ARG A 1 343 ? 27.147 0.986 6.432 1.00 84.81 343 ARG A C 1
ATOM 2595 O O . ARG A 1 343 ? 26.834 2.089 6.870 1.00 84.81 343 ARG A O 1
ATOM 2602 N N . LEU A 1 344 ? 26.782 -0.153 7.022 1.00 85.44 344 LEU A N 1
ATOM 2603 C CA . LEU A 1 344 ? 26.085 -0.191 8.312 1.00 85.44 344 LEU A CA 1
ATOM 2604 C C . LEU A 1 344 ? 26.958 0.390 9.429 1.00 85.44 344 LEU A C 1
ATOM 2606 O O . LEU A 1 344 ? 26.510 1.288 10.136 1.00 85.44 344 LEU A O 1
ATOM 2610 N N . GLN A 1 345 ? 28.224 -0.024 9.510 1.00 89.69 345 GLN A N 1
ATOM 2611 C CA . GLN A 1 345 ? 29.166 0.514 10.497 1.00 89.69 345 GLN A CA 1
ATOM 2612 C C . GLN A 1 345 ? 29.406 2.021 10.324 1.00 89.69 345 GLN A C 1
ATOM 2614 O O . GLN A 1 345 ? 29.422 2.761 11.306 1.00 89.69 345 GLN A O 1
ATOM 2619 N N . GLU A 1 346 ? 29.537 2.505 9.086 1.00 90.69 346 GLU A N 1
ATOM 2620 C CA . GLU A 1 346 ? 29.658 3.945 8.811 1.00 90.69 346 GLU A CA 1
ATOM 2621 C C . GLU A 1 346 ? 28.428 4.733 9.288 1.00 90.69 346 GLU A C 1
ATOM 2623 O O . GLU A 1 346 ? 28.554 5.863 9.769 1.00 90.69 346 GLU A O 1
ATOM 2628 N N . LYS A 1 347 ? 27.230 4.148 9.167 1.00 86.44 347 LYS A N 1
ATOM 2629 C CA . LYS A 1 347 ? 25.985 4.780 9.613 1.00 86.44 347 LYS A CA 1
ATOM 2630 C C . LYS A 1 347 ? 25.839 4.781 11.130 1.00 86.44 347 LYS A C 1
ATOM 2632 O O . LYS A 1 347 ? 25.401 5.800 11.661 1.00 86.44 347 LYS A O 1
ATOM 2637 N N . ASP A 1 348 ? 26.274 3.731 11.817 1.00 89.62 348 ASP A N 1
ATOM 2638 C CA . ASP A 1 348 ? 26.283 3.691 13.285 1.00 89.62 348 ASP A CA 1
ATOM 2639 C C . ASP A 1 348 ? 27.175 4.796 13.872 1.00 89.62 348 ASP A C 1
ATOM 2641 O O . ASP A 1 348 ? 26.755 5.524 14.774 1.00 89.62 348 ASP A O 1
ATOM 2645 N N . VAL A 1 349 ? 28.356 5.020 13.284 1.00 93.00 349 VAL A N 1
ATOM 2646 C CA . VAL A 1 349 ? 29.251 6.120 13.689 1.00 93.00 349 VAL A CA 1
ATOM 2647 C C . VAL A 1 349 ? 28.605 7.491 13.442 1.00 93.00 349 VAL A C 1
ATOM 2649 O O . VAL A 1 349 ? 28.703 8.386 14.282 1.00 93.00 349 VAL A O 1
ATOM 2652 N N . GLN A 1 350 ? 27.903 7.678 12.317 1.00 91.44 350 GLN A N 1
ATOM 2653 C CA . GLN A 1 350 ? 27.174 8.930 12.052 1.00 91.44 350 GLN A CA 1
ATOM 2654 C C . GLN A 1 350 ? 26.060 9.181 13.075 1.00 91.44 350 GLN A C 1
ATOM 2656 O O . GLN A 1 350 ? 25.862 10.324 13.495 1.00 91.44 350 GLN A O 1
ATOM 2661 N N . ILE A 1 351 ? 25.346 8.132 13.487 1.00 89.94 351 ILE A N 1
ATOM 2662 C CA . ILE A 1 351 ? 24.299 8.226 14.510 1.00 89.94 351 ILE A CA 1
ATOM 2663 C C . ILE A 1 351 ? 24.904 8.647 15.852 1.00 89.94 351 ILE A C 1
ATOM 2665 O O . ILE A 1 351 ? 24.356 9.534 16.509 1.00 89.94 351 ILE A O 1
ATOM 2669 N N . GLU A 1 352 ? 26.045 8.079 16.241 1.00 92.19 352 GLU A N 1
ATOM 2670 C CA . GLU A 1 352 ? 26.721 8.428 17.494 1.00 92.19 352 GLU A CA 1
ATOM 2671 C C . GLU A 1 352 ? 27.173 9.900 17.516 1.00 92.19 352 GLU A C 1
ATOM 2673 O O . GLU A 1 352 ? 26.923 10.615 18.494 1.00 92.19 352 GLU A O 1
ATOM 2678 N N . ILE A 1 353 ? 27.726 10.398 16.402 1.00 93.62 353 ILE A N 1
ATOM 2679 C CA . ILE A 1 353 ? 28.100 11.815 16.244 1.00 93.62 353 ILE A CA 1
ATOM 2680 C C . ILE A 1 353 ? 26.872 12.726 16.391 1.00 93.62 353 ILE A C 1
ATOM 2682 O O . ILE A 1 353 ? 26.920 13.720 17.120 1.00 93.62 353 ILE A O 1
ATOM 2686 N N . LEU A 1 354 ? 25.752 12.386 15.745 1.00 90.44 354 LEU A N 1
ATOM 2687 C CA . LEU A 1 354 ? 24.515 13.167 15.848 1.00 90.44 354 LEU A CA 1
ATOM 2688 C C . LEU A 1 354 ? 23.953 13.163 17.277 1.00 90.44 354 LEU A C 1
ATOM 2690 O O . LEU A 1 354 ? 23.530 14.205 17.779 1.00 90.44 354 LEU A O 1
ATOM 2694 N N . GLN A 1 355 ? 23.991 12.024 17.971 1.00 91.19 355 GLN A N 1
ATOM 2695 C CA . GLN A 1 355 ? 23.568 11.936 19.373 1.00 91.19 355 GLN A CA 1
ATOM 2696 C C . GLN A 1 355 ? 24.449 12.777 20.304 1.00 91.19 355 GLN A C 1
ATOM 2698 O O . GLN A 1 355 ? 23.964 13.310 21.307 1.00 91.19 355 GLN A O 1
ATOM 2703 N N . GLN A 1 356 ? 25.738 12.911 19.999 1.00 95.69 356 GLN A N 1
ATOM 2704 C CA . GLN A 1 356 ? 26.634 13.785 20.748 1.00 95.69 356 GLN A CA 1
ATOM 2705 C C . GLN A 1 356 ? 26.318 15.267 20.501 1.00 95.69 356 GLN A C 1
ATOM 2707 O O . GLN A 1 356 ? 26.172 16.018 21.466 1.00 95.69 356 GLN A O 1
ATOM 2712 N N . GLN A 1 357 ? 26.085 15.667 19.248 1.00 94.69 357 GLN A N 1
ATOM 2713 C CA . GLN A 1 357 ? 25.674 17.037 18.910 1.00 94.69 357 GLN A CA 1
ATOM 2714 C C . GLN A 1 357 ? 24.345 17.433 19.567 1.00 94.69 357 GLN A C 1
ATOM 2716 O O . GLN A 1 357 ? 24.206 18.547 20.073 1.00 94.69 357 GLN A O 1
ATOM 2721 N N . ILE A 1 358 ? 23.373 16.516 19.615 1.00 92.75 358 ILE A N 1
ATOM 2722 C CA . ILE A 1 358 ? 22.094 16.751 20.300 1.00 92.75 358 ILE A CA 1
ATOM 2723 C C . ILE A 1 358 ? 22.319 17.009 21.795 1.00 92.75 358 ILE A C 1
ATOM 2725 O O . ILE A 1 358 ? 21.739 17.949 22.340 1.00 92.75 358 ILE A O 1
ATOM 2729 N N . ARG A 1 359 ? 23.190 16.232 22.454 1.00 94.75 359 ARG A N 1
ATOM 2730 C CA . ARG A 1 359 ? 23.530 16.441 23.872 1.00 94.75 359 ARG A CA 1
ATOM 2731 C C . ARG A 1 359 ? 24.197 17.798 24.111 1.00 94.75 359 ARG A C 1
ATOM 2733 O O . ARG A 1 359 ? 23.839 18.487 25.064 1.00 94.75 359 ARG A O 1
ATOM 2740 N N . GLU A 1 360 ? 25.113 18.215 23.240 1.00 93.94 360 GLU A N 1
ATOM 2741 C CA . GLU A 1 360 ? 25.775 19.526 23.338 1.00 93.94 360 GLU A CA 1
ATOM 2742 C C . GLU A 1 360 ? 24.796 20.696 23.153 1.00 93.94 360 GLU A C 1
ATOM 2744 O O . GLU A 1 360 ? 24.845 21.688 23.893 1.00 93.94 360 GLU A O 1
ATOM 2749 N N . LEU A 1 361 ? 23.862 20.573 22.206 1.00 93.31 361 LEU A N 1
ATOM 2750 C CA . LEU A 1 361 ? 22.808 21.565 21.997 1.00 93.31 361 LEU A CA 1
ATOM 2751 C C . LEU A 1 361 ? 21.861 21.644 23.196 1.00 93.31 361 LEU A C 1
ATOM 2753 O O . LEU A 1 361 ? 21.535 22.746 23.636 1.00 93.31 361 LEU A O 1
ATOM 2757 N N . GLN A 1 362 ? 21.467 20.505 23.769 1.00 93.06 362 GLN A N 1
ATOM 2758 C CA . GLN A 1 362 ? 20.630 20.468 24.972 1.00 93.06 362 GLN A CA 1
ATOM 2759 C C . GLN A 1 362 ? 21.309 21.165 26.157 1.00 93.06 362 GLN A C 1
ATOM 2761 O O . GLN A 1 362 ? 20.697 22.027 26.786 1.00 93.06 362 GLN A O 1
ATOM 2766 N N . GLN A 1 363 ? 22.594 20.890 26.397 1.00 93.19 363 GLN A N 1
ATOM 2767 C CA . GLN A 1 363 ? 23.364 21.573 27.443 1.00 93.19 363 GLN A CA 1
ATOM 2768 C C . GLN A 1 363 ? 23.486 23.082 27.190 1.00 93.19 363 GLN A C 1
ATOM 2770 O O . GLN A 1 363 ? 23.445 23.883 28.126 1.00 93.19 363 GLN A O 1
ATOM 2775 N N . SER A 1 364 ? 23.629 23.493 25.929 1.00 93.81 364 SER A N 1
ATOM 2776 C CA . SER A 1 364 ? 23.701 24.912 25.556 1.00 93.81 364 SER A CA 1
ATOM 2777 C C . SER A 1 364 ? 22.370 25.629 25.794 1.00 93.81 364 SER A C 1
ATOM 2779 O O . SER A 1 364 ? 22.355 26.739 26.328 1.00 93.81 364 SER A O 1
ATOM 2781 N N . ILE A 1 365 ? 21.251 24.976 25.467 1.00 91.12 365 ILE A N 1
ATOM 2782 C CA . ILE A 1 365 ? 19.901 25.481 25.739 1.00 91.12 365 ILE A CA 1
ATOM 2783 C C . ILE A 1 365 ? 19.668 25.610 27.248 1.00 91.12 365 ILE A C 1
ATOM 2785 O O . ILE A 1 365 ? 19.157 26.637 27.692 1.00 91.12 365 ILE A O 1
ATOM 2789 N N . GLU A 1 366 ? 20.077 24.626 28.052 1.00 88.44 366 GLU A N 1
ATOM 2790 C CA . GLU A 1 366 ? 19.960 24.701 29.515 1.00 88.44 366 GLU A CA 1
ATOM 2791 C C . GLU A 1 366 ? 20.795 25.841 30.111 1.00 88.44 366 GLU A C 1
ATOM 2793 O O . GLU A 1 366 ? 20.290 26.607 30.937 1.00 88.44 366 GLU A O 1
ATOM 2798 N N . LYS A 1 367 ? 22.036 26.028 29.639 1.00 87.19 367 LYS A N 1
ATOM 2799 C CA . LYS A 1 367 ? 22.885 27.158 30.056 1.00 87.19 367 LYS A CA 1
ATOM 2800 C C . LYS A 1 367 ? 22.239 28.506 29.739 1.00 87.19 367 LYS A C 1
ATOM 2802 O O . LYS A 1 367 ? 22.206 29.377 30.606 1.00 87.19 367 LYS A O 1
ATOM 2807 N N . LEU A 1 368 ? 21.700 28.673 28.530 1.00 89.19 368 LEU A N 1
ATOM 2808 C CA . LEU A 1 368 ? 20.996 29.897 28.132 1.00 89.19 368 LEU A CA 1
ATOM 2809 C C . LEU A 1 368 ? 19.715 30.107 28.953 1.00 89.19 368 LEU A C 1
ATOM 2811 O O . LEU A 1 368 ? 19.404 31.234 29.338 1.00 89.19 368 LEU A O 1
ATOM 2815 N N . ARG A 1 369 ? 19.001 29.027 29.293 1.00 84.94 369 ARG A N 1
ATOM 2816 C CA . ARG A 1 369 ? 17.780 29.088 30.106 1.00 84.94 369 ARG A CA 1
ATOM 2817 C C . ARG A 1 369 ? 18.036 29.621 31.517 1.00 84.94 369 ARG A C 1
ATOM 2819 O O . ARG A 1 369 ? 17.209 30.386 32.009 1.00 84.94 369 ARG A O 1
ATOM 2826 N N . CYS A 1 370 ? 19.166 29.282 32.141 1.00 76.62 370 CYS A N 1
ATOM 2827 C CA . CYS A 1 370 ? 19.529 29.821 33.459 1.00 76.62 370 CYS A CA 1
ATOM 2828 C C . CYS A 1 370 ? 20.126 31.249 33.406 1.00 76.62 370 CYS A C 1
ATOM 2830 O O . CYS A 1 370 ? 20.271 31.875 34.454 1.00 76.62 370 CYS A O 1
ATOM 2832 N N . GLN A 1 371 ? 20.443 31.796 32.223 1.00 81.31 371 GLN A N 1
ATOM 2833 C CA . GLN A 1 371 ? 20.899 33.190 32.064 1.00 81.31 371 GLN A CA 1
ATOM 2834 C C . GLN A 1 371 ? 19.749 34.199 31.904 1.00 81.31 371 GLN A C 1
ATOM 2836 O O . GLN A 1 371 ? 19.966 35.402 32.047 1.00 81.31 371 GLN A O 1
ATOM 2841 N N . LEU A 1 372 ? 18.523 33.736 31.638 1.00 82.00 372 LEU A N 1
ATOM 2842 C CA . LEU A 1 372 ? 17.345 34.598 31.536 1.00 82.00 372 LEU A CA 1
ATOM 2843 C C . LEU A 1 372 ? 16.869 35.045 32.936 1.00 82.00 372 LEU A C 1
ATOM 2845 O O . LEU A 1 372 ? 16.635 34.196 33.803 1.00 82.00 372 LEU A O 1
ATOM 2849 N N . PRO A 1 373 ? 16.679 36.359 33.172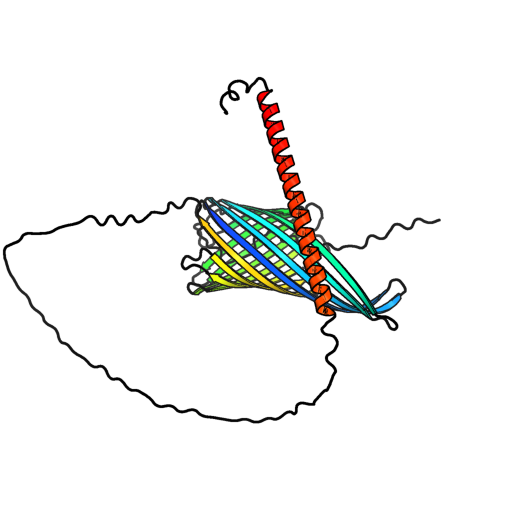 1.00 71.56 373 PRO A N 1
ATOM 2850 C CA . PRO A 1 373 ? 16.403 36.914 34.501 1.00 71.56 373 PRO A CA 1
ATOM 2851 C C . PRO A 1 373 ? 15.066 36.461 35.117 1.00 71.56 373 PRO A C 1
ATOM 2853 O O . PRO A 1 373 ? 14.913 36.526 36.332 1.00 71.56 373 PRO A O 1
ATOM 2856 N N . GLU A 1 374 ? 14.127 35.932 34.327 1.00 63.78 374 GLU A N 1
ATOM 2857 C CA . GLU A 1 374 ? 12.835 35.423 34.818 1.00 63.78 374 GLU A CA 1
ATOM 2858 C C . GLU A 1 374 ? 12.887 34.004 35.428 1.00 63.78 374 GLU A C 1
ATOM 2860 O O . GLU A 1 374 ? 11.910 33.579 36.037 1.00 63.78 374 GLU A O 1
ATOM 2865 N N . ASN A 1 375 ? 14.007 33.268 35.329 1.00 55.56 375 ASN A N 1
ATOM 2866 C CA . ASN A 1 375 ? 14.100 31.863 35.780 1.00 55.56 375 ASN A CA 1
ATOM 2867 C C . ASN A 1 375 ? 15.134 31.586 36.891 1.00 55.56 375 ASN A C 1
ATOM 2869 O O . ASN A 1 375 ? 15.359 30.425 37.244 1.00 55.56 375 ASN A O 1
ATOM 2873 N N . GLN A 1 376 ? 15.736 32.614 37.501 1.00 55.47 376 GLN A N 1
ATOM 2874 C CA . GLN A 1 376 ? 16.800 32.423 38.504 1.00 55.47 376 GLN A CA 1
ATOM 2875 C C . GLN A 1 376 ? 16.355 31.705 39.795 1.00 55.47 376 GLN A C 1
ATOM 2877 O O . GLN A 1 376 ? 17.198 31.181 40.517 1.00 55.47 376 GLN A O 1
ATOM 2882 N N . ILE A 1 377 ? 15.051 31.608 40.075 1.00 58.03 377 ILE A N 1
ATOM 2883 C CA . ILE A 1 377 ? 14.533 30.996 41.314 1.00 58.03 377 ILE A CA 1
ATOM 2884 C C . ILE A 1 377 ? 14.564 29.451 41.263 1.00 58.03 377 ILE A C 1
ATOM 2886 O O . ILE A 1 377 ? 14.549 28.808 42.310 1.00 58.03 377 ILE A O 1
ATOM 2890 N N . ASN A 1 378 ? 14.663 28.830 40.076 1.00 57.28 378 ASN A N 1
ATOM 2891 C CA . ASN A 1 378 ? 14.482 27.376 39.924 1.00 57.28 378 ASN A CA 1
ATOM 2892 C C . ASN A 1 378 ? 15.744 26.576 39.529 1.00 57.28 378 ASN A C 1
ATOM 2894 O O . ASN A 1 378 ? 15.713 25.351 39.603 1.00 57.28 378 ASN A O 1
ATOM 2898 N N . CYS A 1 379 ? 16.867 27.214 39.163 1.00 59.09 379 CYS A N 1
ATOM 2899 C CA . CYS A 1 379 ? 18.109 26.496 38.803 1.00 59.09 379 CYS A CA 1
ATOM 2900 C C . CYS A 1 379 ? 18.978 26.084 40.023 1.00 59.09 379 CYS A C 1
ATOM 2902 O O . CYS A 1 379 ? 20.016 25.460 39.841 1.00 59.09 379 CYS A O 1
ATOM 2904 N N . GLN A 1 380 ? 18.583 26.394 41.269 1.00 54.19 380 GLN A N 1
ATOM 2905 C CA . GLN A 1 380 ? 19.386 26.122 42.482 1.00 54.19 380 GLN A CA 1
ATOM 2906 C C . GLN A 1 380 ? 19.087 24.762 43.157 1.00 54.19 380 GLN A C 1
ATOM 2908 O O . GLN A 1 380 ? 19.520 24.511 44.281 1.00 54.19 380 GLN A O 1
ATOM 2913 N N . LYS A 1 381 ? 18.337 23.874 42.489 1.00 54.28 381 LYS A N 1
ATOM 2914 C CA . LYS A 1 381 ? 17.948 22.543 42.991 1.00 54.28 381 LYS A CA 1
ATOM 2915 C C . LYS A 1 381 ? 18.157 21.445 41.942 1.00 54.28 381 LYS A C 1
ATOM 2917 O O . LYS A 1 381 ? 17.209 20.772 41.558 1.00 54.28 381 LYS A O 1
ATOM 2922 N N . VAL A 1 382 ? 19.388 21.236 41.491 1.00 50.41 382 VAL A N 1
ATOM 2923 C CA . VAL A 1 382 ? 19.783 19.966 40.860 1.00 50.41 382 VAL A CA 1
ATOM 2924 C C . VAL A 1 382 ? 21.223 19.662 41.307 1.00 50.41 382 VAL A C 1
ATOM 2926 O O . VAL A 1 382 ? 22.072 20.529 41.097 1.00 50.41 382 VAL A O 1
ATOM 2929 N N . PRO A 1 383 ? 21.490 18.542 42.011 1.00 50.06 383 PRO A N 1
ATOM 2930 C CA . PRO A 1 383 ? 22.848 18.105 42.341 1.00 50.06 383 PRO A CA 1
ATOM 2931 C C . PRO A 1 383 ? 23.624 17.603 41.121 1.00 50.06 383 PRO A C 1
ATOM 2933 O O . PRO A 1 383 ? 22.978 17.080 40.182 1.00 50.06 383 PRO A O 1
#

Radius of gyration: 32.62 Å; chains: 1; bounding box: 71×92×99 Å

Foldseek 3Di:
DDDDDPDDPPPVPPPPLCQAPDPDDLPPDLDDAAQKKKKKWKKKKWKDWDWDWDADPVRFIKIKIKIKIKIKIKIKMKTANHSFKIKMKMKIKIKMWMWMWIGGPVDIDIDIDIDIDMKIKMKMKGFPCSPDQFRKMWMWMAMPVGKTKIKIKTWHDDPFKIKIWMWMKIDRPVDPKIKIKTKIKMKGAPDLFKIKMKMWMWIDIDDDPFFIKIKIKIKIWGQPDSVSQKIKIWMWMWMDTPPDIIIMIMIMIMGMDGPPPPPPPPPPPPDDDDDDDDDDDDDDDDDDDDDDDDDDDDDDDDDDDDDDDDDDDDDDDDDDDDDDPPPPVVVVVVVVVVVVVVVVVVVVVVVVVVVVVVVVVVVVVVVVVCVDPVCVVPPPPDD

Secondary structure (DSSP, 8-state):
----------------GGGGSPP--TTS-S---TTEEEEEEEEEEEEEEEEEEEE-TT--EEEEEEEEEEEEEEEEEEEESSSSEEEEEEEEEEEEEEEEEEE-SS-EEEEEEEEEEEEEEEEEEE-S-TTSTT--EEEEEEEETTEEEEEEEEEEEETTEEEEEEEEEEEESSSS-EEEEEEEEEEEE-SSSEEEEEEEEEEEEESSSPPPEEEEEEEEEEESSTTSSEEEEEEEEEEEETTEEEEEEEEEEEEEEETT-----------------------------------------------------------------TTSHHHHHHHHHHHHHHHHHHHHHHHHHHHHHHHHHHHHHHHHHHHSGGGTTTTT---

pLDDT: mean 75.35, std 25.15, range [25.52, 97.12]